Protein AF-A0A7V3ZZK8-F1 (afdb_monomer)

Radius of gyration: 27.31 Å; Cα contacts (8 Å, |Δi|>4): 633; chains: 1; bounding box: 65×57×75 Å

Structure (mmCIF, N/CA/C/O backbone):
data_AF-A0A7V3ZZK8-F1
#
_entry.id   AF-A0A7V3ZZK8-F1
#
loop_
_atom_site.group_PDB
_atom_site.id
_atom_site.type_symbol
_atom_site.label_atom_id
_atom_site.label_alt_id
_atom_site.label_comp_id
_atom_site.label_asym_id
_atom_site.label_entity_id
_atom_site.label_seq_id
_atom_site.pdbx_PDB_ins_code
_atom_site.Cartn_x
_atom_site.Cartn_y
_atom_site.Cartn_z
_atom_site.occupancy
_atom_site.B_iso_or_equiv
_atom_site.auth_seq_id
_atom_site.auth_comp_id
_atom_site.auth_asym_id
_atom_site.auth_atom_id
_atom_site.pdbx_PDB_model_num
ATOM 1 N N . MET A 1 1 ? -9.069 31.932 -31.006 1.00 60.69 1 MET A N 1
ATOM 2 C CA . MET A 1 1 ? -7.814 31.147 -31.021 1.00 60.69 1 MET A CA 1
ATOM 3 C C . MET A 1 1 ? -6.659 32.106 -31.236 1.00 60.69 1 MET A C 1
ATOM 5 O O . MET A 1 1 ? -6.820 32.994 -32.063 1.00 60.69 1 MET A O 1
ATOM 9 N N . PRO A 1 2 ? -5.523 31.930 -30.542 1.00 59.09 2 PRO A N 1
ATOM 10 C CA . PRO A 1 2 ? -4.373 32.828 -30.658 1.00 59.09 2 PRO A CA 1
ATOM 11 C C . PRO A 1 2 ? -3.718 32.836 -32.054 1.00 59.09 2 PRO A C 1
ATOM 13 O O . PRO A 1 2 ? -3.477 31.771 -32.622 1.00 59.09 2 PRO A O 1
ATOM 16 N N . ASP A 1 3 ? -3.320 34.015 -32.547 1.00 59.28 3 ASP A N 1
ATOM 17 C CA . ASP A 1 3 ? -2.686 34.226 -33.871 1.00 59.28 3 ASP A CA 1
ATOM 18 C C . ASP A 1 3 ? -1.314 33.540 -34.050 1.00 59.28 3 ASP A C 1
ATOM 20 O O . ASP A 1 3 ? -0.772 33.460 -35.148 1.00 59.28 3 ASP A O 1
ATOM 24 N N . CYS A 1 4 ? -0.716 33.061 -32.961 1.00 63.19 4 CYS A N 1
ATOM 25 C CA . CYS A 1 4 ? 0.562 32.343 -32.943 1.00 63.19 4 CYS A CA 1
ATOM 26 C C . CYS A 1 4 ? 0.462 30.871 -33.361 1.00 63.19 4 CYS A C 1
ATOM 28 O O . CYS A 1 4 ? 1.493 30.239 -33.585 1.00 63.19 4 CYS A O 1
ATOM 30 N N . LEU A 1 5 ? -0.747 30.311 -33.416 1.00 68.94 5 LEU A N 1
ATOM 31 C CA . LEU A 1 5 ? -0.954 28.908 -33.744 1.00 68.94 5 LEU A CA 1
ATOM 32 C C . LEU A 1 5 ? -0.992 28.738 -35.258 1.00 68.94 5 LEU A C 1
ATOM 34 O O . LEU A 1 5 ? -1.777 29.389 -35.942 1.00 68.94 5 LEU A O 1
ATOM 38 N N . THR A 1 6 ? -0.180 27.819 -35.775 1.00 70.69 6 THR A N 1
ATOM 39 C CA . THR A 1 6 ? -0.251 27.395 -37.178 1.00 70.69 6 THR A CA 1
ATOM 40 C C . THR A 1 6 ? -0.704 25.939 -37.196 1.00 70.69 6 THR A C 1
ATOM 42 O O . THR A 1 6 ? 0.137 25.051 -37.058 1.00 70.69 6 THR A O 1
ATOM 45 N N . PRO A 1 7 ? -2.020 25.664 -37.291 1.00 73.94 7 PRO A N 1
ATOM 46 C CA . PRO A 1 7 ? -2.518 24.300 -37.243 1.00 73.94 7 PRO A CA 1
ATOM 47 C C . PRO A 1 7 ? -1.951 23.501 -38.412 1.00 73.94 7 PRO A C 1
ATOM 49 O O . PRO A 1 7 ? -2.174 23.842 -39.575 1.00 73.94 7 PRO A O 1
ATOM 52 N N . MET A 1 8 ? -1.217 22.435 -38.111 1.00 73.25 8 MET A N 1
ATOM 53 C CA . MET A 1 8 ? -0.728 21.514 -39.130 1.00 73.25 8 MET A CA 1
ATOM 54 C C . MET A 1 8 ? -1.642 20.291 -39.191 1.00 73.25 8 MET A C 1
ATOM 56 O O . MET A 1 8 ? -1.972 19.741 -38.133 1.00 73.25 8 MET A O 1
ATOM 60 N N . PRO A 1 9 ? -2.042 19.832 -40.394 1.00 70.12 9 PRO A N 1
ATOM 61 C CA . PRO A 1 9 ? -2.775 18.584 -40.538 1.00 70.12 9 PRO A CA 1
ATOM 62 C C . PRO A 1 9 ? -2.003 17.460 -39.855 1.00 70.12 9 PRO A C 1
ATOM 64 O O . PRO A 1 9 ? -0.855 17.180 -40.198 1.00 70.12 9 PRO A O 1
ATOM 67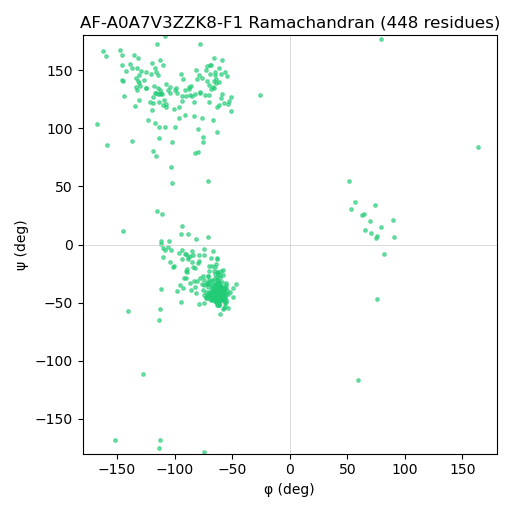 N N . ALA A 1 10 ? -2.637 16.825 -38.878 1.00 63.28 10 ALA A N 1
ATOM 68 C CA . ALA A 1 10 ? -2.044 15.745 -38.116 1.00 63.28 10 ALA A CA 1
ATOM 69 C C . ALA A 1 10 ? -3.021 14.575 -38.039 1.00 63.28 10 ALA A C 1
ATOM 71 O O . ALA A 1 10 ? -4.229 14.700 -38.252 1.00 63.28 10 ALA A O 1
ATOM 72 N N . ARG A 1 11 ? -2.489 13.400 -37.730 1.00 52.53 11 ARG A N 1
ATOM 73 C CA . ARG A 1 11 ? -3.314 12.247 -37.392 1.00 52.53 11 ARG A CA 1
ATOM 74 C C . ARG A 1 11 ? -3.127 11.916 -35.930 1.00 52.53 11 ARG A C 1
ATOM 76 O O . ARG A 1 11 ? -2.004 11.807 -35.447 1.00 52.53 11 ARG A O 1
ATOM 83 N N . PHE A 1 12 ? -4.249 11.753 -35.251 1.00 50.75 12 PHE A N 1
ATOM 84 C CA . PHE A 1 12 ? -4.320 11.260 -33.894 1.00 50.75 12 PHE A CA 1
ATOM 85 C C . PHE A 1 12 ? -4.764 9.792 -33.954 1.00 50.75 12 PHE A C 1
ATOM 87 O O . PHE A 1 12 ? -5.956 9.486 -34.004 1.00 50.75 12 PHE A O 1
ATOM 94 N N . GLY A 1 13 ? -3.789 8.887 -34.088 1.00 52.38 13 GLY A N 1
ATOM 95 C CA . GLY A 1 13 ? -4.045 7.497 -34.477 1.00 52.38 13 GLY A CA 1
ATOM 96 C C . GLY A 1 13 ? -4.736 7.415 -35.841 1.00 52.38 13 GLY A C 1
ATOM 97 O O . GLY A 1 13 ? -4.173 7.847 -36.844 1.00 52.38 13 GLY A O 1
ATOM 98 N N . GLU A 1 14 ? -5.961 6.888 -35.881 1.00 49.25 14 GLU A N 1
ATOM 99 C CA . GLU A 1 14 ? -6.791 6.839 -37.100 1.00 49.25 14 GLU A CA 1
ATOM 100 C C . GLU A 1 14 ? -7.707 8.064 -37.267 1.00 49.25 14 GLU A C 1
ATOM 102 O O . GLU A 1 14 ? -8.334 8.239 -38.314 1.00 49.25 14 GLU A O 1
ATOM 107 N N . VAL A 1 15 ? -7.782 8.936 -36.257 1.00 52.72 15 VAL A N 1
ATOM 108 C CA . VAL A 1 15 ? -8.674 10.099 -36.253 1.00 52.72 15 VAL A CA 1
ATOM 109 C C . VAL A 1 15 ? -7.950 11.311 -36.857 1.00 52.72 15 VAL A C 1
ATOM 111 O O . VAL A 1 15 ? -6.844 11.645 -36.424 1.00 52.72 15 VAL A O 1
ATOM 114 N N . PRO A 1 16 ? -8.533 12.001 -37.853 1.00 60.81 16 PRO A N 1
ATOM 115 C CA . PRO A 1 16 ? -7.965 13.242 -38.366 1.00 60.81 16 PRO A CA 1
ATOM 116 C C . PRO A 1 16 ? -8.030 14.347 -37.302 1.00 60.81 16 PRO A C 1
ATOM 118 O O . PRO A 1 16 ? -9.055 14.534 -36.646 1.00 60.81 16 PRO A O 1
ATOM 121 N N . GLY A 1 17 ? -6.937 15.088 -37.142 1.00 70.38 17 GLY A N 1
ATOM 122 C CA . GLY A 1 17 ? -6.831 16.194 -36.196 1.00 70.38 17 GLY A CA 1
ATOM 123 C C . GLY A 1 17 ? -5.833 17.247 -36.665 1.00 70.38 17 GLY A C 1
ATOM 124 O O . GLY A 1 17 ? -5.375 17.244 -37.808 1.00 70.38 17 GLY A O 1
ATOM 125 N N . GLU A 1 18 ? -5.489 18.159 -35.769 1.00 72.94 18 GLU A N 1
ATOM 126 C CA . GLU A 1 18 ? -4.531 19.225 -36.038 1.00 72.94 18 GLU A CA 1
ATOM 127 C C . GLU A 1 18 ? -3.519 19.326 -34.901 1.00 72.94 18 GLU A C 1
ATOM 129 O O . GLU A 1 18 ? -3.892 19.342 -33.726 1.00 72.94 18 GLU A O 1
ATOM 134 N N . LEU A 1 19 ? -2.239 19.409 -35.249 1.00 72.19 19 LEU A N 1
ATOM 135 C CA . LEU A 1 19 ? -1.177 19.750 -34.311 1.00 72.19 19 LEU A CA 1
ATOM 136 C C . LEU A 1 19 ? -1.123 21.274 -34.191 1.00 72.19 19 LEU A C 1
ATOM 138 O O . LEU A 1 19 ? -0.977 21.967 -35.197 1.00 72.19 19 LEU A O 1
ATOM 142 N N . LEU A 1 20 ? -1.267 21.785 -32.970 1.00 73.50 20 LEU A N 1
ATOM 143 C CA . LEU A 1 20 ? -1.279 23.218 -32.682 1.00 73.50 20 LEU A CA 1
ATOM 144 C C . LEU A 1 20 ? 0.084 23.731 -32.211 1.00 73.50 20 LEU A C 1
ATOM 146 O O . LEU A 1 20 ? 0.478 24.828 -32.593 1.00 73.50 20 LEU A O 1
ATOM 150 N N . LEU A 1 21 ? 0.788 22.955 -31.379 1.00 71.19 21 LEU A N 1
ATOM 151 C CA . LEU A 1 21 ? 2.092 23.310 -30.808 1.00 71.19 21 LEU A CA 1
ATOM 152 C C . LEU A 1 21 ? 2.973 22.062 -30.674 1.00 71.19 21 LEU A C 1
ATOM 154 O O . LEU A 1 21 ? 2.476 21.009 -30.266 1.00 71.19 21 LEU A O 1
ATOM 158 N N . ASP A 1 22 ? 4.268 22.201 -30.965 1.00 67.19 22 ASP A N 1
ATOM 159 C CA . ASP A 1 22 ? 5.297 21.175 -30.754 1.00 67.19 22 ASP A CA 1
ATOM 160 C C . ASP A 1 22 ? 6.536 21.796 -30.094 1.00 67.19 22 ASP A C 1
ATOM 162 O O . ASP A 1 22 ? 7.169 22.697 -30.647 1.00 67.19 22 ASP A O 1
ATOM 166 N N . PHE A 1 23 ? 6.876 21.309 -28.904 1.00 62.06 23 PHE A N 1
ATOM 167 C CA . PHE A 1 23 ? 8.047 21.709 -28.130 1.00 62.06 23 PHE A CA 1
ATOM 168 C C . PHE A 1 23 ? 9.133 20.635 -28.253 1.00 62.06 23 PHE A C 1
ATOM 170 O O . PHE A 1 23 ? 9.442 19.918 -27.302 1.00 62.06 23 PHE A O 1
ATOM 177 N N . GLY A 1 24 ? 9.679 20.483 -29.463 1.00 55.56 24 GLY A N 1
ATOM 178 C CA . GLY A 1 24 ? 10.798 19.571 -29.729 1.00 55.56 24 GLY A CA 1
ATOM 179 C C . GLY A 1 24 ? 10.473 18.089 -29.517 1.00 55.56 24 GLY A C 1
ATOM 180 O O . GLY A 1 24 ? 11.364 17.311 -29.196 1.00 55.56 24 GLY A O 1
ATOM 181 N N . GLY A 1 25 ? 9.206 17.690 -29.654 1.00 51.28 25 GLY A N 1
ATOM 182 C CA . GLY A 1 25 ? 8.736 16.319 -29.452 1.00 51.28 25 GLY A CA 1
ATOM 183 C C . GLY A 1 25 ? 8.487 15.919 -27.996 1.00 51.28 25 GLY A C 1
ATOM 184 O O . GLY A 1 25 ? 7.897 14.864 -27.776 1.00 51.28 25 GLY A O 1
ATOM 185 N N . LEU A 1 26 ? 8.867 16.756 -27.024 1.00 48.53 26 LEU A N 1
ATOM 186 C CA . LEU A 1 26 ? 8.705 16.503 -25.585 1.00 48.53 26 LEU A CA 1
ATOM 187 C C . LEU A 1 26 ? 7.305 16.875 -25.076 1.00 48.53 26 LEU A C 1
ATOM 189 O O . LEU A 1 26 ? 6.778 16.237 -24.169 1.00 48.53 26 LEU A O 1
ATOM 193 N N . PHE A 1 27 ? 6.679 17.882 -25.690 1.00 53.88 27 PHE A N 1
ATOM 194 C CA . PHE A 1 27 ? 5.316 18.308 -25.384 1.00 53.88 27 PHE A CA 1
ATOM 195 C C . PHE A 1 27 ? 4.600 18.754 -26.662 1.00 53.88 27 PHE A C 1
ATOM 197 O O . PHE A 1 27 ? 5.110 19.580 -27.421 1.00 53.88 27 PHE A O 1
ATOM 204 N N . ARG A 1 28 ? 3.411 18.194 -26.915 1.00 66.00 28 ARG A N 1
ATOM 205 C CA . ARG A 1 28 ? 2.592 18.507 -28.094 1.00 66.00 28 ARG A CA 1
ATOM 206 C C . ARG A 1 28 ? 1.147 18.783 -27.710 1.00 66.00 28 ARG A C 1
ATOM 208 O O . ARG A 1 28 ? 0.567 18.085 -26.875 1.00 66.00 28 ARG A O 1
ATOM 215 N N . VAL A 1 29 ? 0.555 19.769 -28.376 1.00 71.00 29 VAL A N 1
ATOM 216 C CA . VAL A 1 29 ? -0.853 20.142 -28.203 1.00 71.00 29 VAL A CA 1
ATOM 217 C C . VAL A 1 29 ? -1.612 19.831 -29.480 1.00 71.00 29 VAL A C 1
ATOM 219 O O . VAL A 1 29 ? -1.277 20.355 -30.542 1.00 71.00 29 VAL A O 1
ATOM 222 N N . TYR A 1 30 ? -2.651 19.006 -29.374 1.00 70.06 30 TYR A N 1
ATOM 223 C CA . TYR A 1 30 ? -3.490 18.612 -30.504 1.00 70.06 30 TYR A CA 1
ATOM 224 C C . TYR A 1 30 ? -4.923 19.109 -30.337 1.00 70.06 30 TYR A C 1
ATOM 226 O O . TYR A 1 30 ? -5.462 19.155 -29.230 1.00 70.06 30 TYR A O 1
ATOM 234 N N . ARG A 1 31 ? -5.569 19.406 -31.463 1.00 73.25 31 ARG A N 1
ATOM 235 C CA . ARG A 1 31 ? -7.006 19.660 -31.564 1.00 73.25 31 ARG A CA 1
ATOM 236 C C . ARG A 1 31 ? -7.666 18.554 -32.367 1.00 73.25 31 ARG A C 1
ATOM 238 O O . ARG A 1 31 ? -7.242 18.260 -33.483 1.00 73.25 31 ARG A O 1
ATOM 245 N N . VAL A 1 32 ? -8.731 17.973 -31.820 1.00 68.62 32 VAL A N 1
ATOM 246 C CA . VAL A 1 32 ? -9.499 16.922 -32.498 1.00 68.62 32 VAL A CA 1
ATOM 247 C C . VAL A 1 32 ? -10.990 17.253 -32.437 1.00 68.62 32 VAL A C 1
ATOM 249 O O . VAL A 1 32 ? -11.551 17.478 -31.364 1.00 68.62 32 VAL A O 1
ATOM 252 N N . GLY A 1 33 ? -11.633 17.304 -33.605 1.00 65.06 33 GLY A N 1
ATOM 253 C CA . GLY A 1 33 ? -13.066 17.580 -33.729 1.00 65.06 33 GLY A CA 1
ATOM 254 C C . GLY A 1 33 ? -13.906 16.308 -33.620 1.00 65.06 33 GLY A C 1
ATOM 255 O O . GLY A 1 33 ? -13.606 15.314 -34.279 1.00 65.06 33 GLY A O 1
ATOM 256 N N . TYR A 1 34 ? -14.984 16.341 -32.830 1.00 62.03 34 TYR A N 1
ATOM 257 C CA . TYR A 1 34 ? -15.909 15.209 -32.673 1.00 62.03 34 TYR A CA 1
ATOM 258 C C . TYR A 1 34 ? -17.374 15.619 -32.873 1.00 62.03 34 TYR A C 1
ATOM 260 O O . TYR A 1 34 ? -17.783 16.725 -32.532 1.00 62.03 34 TYR A O 1
ATOM 268 N N . LYS A 1 35 ? -18.202 14.690 -33.382 1.00 55.78 35 LYS A N 1
ATOM 269 C CA . LYS A 1 35 ? -19.656 14.902 -33.569 1.00 55.78 35 LYS A CA 1
ATOM 270 C C . LYS A 1 35 ? -20.440 14.943 -32.245 1.00 55.78 35 LYS A C 1
ATOM 272 O O . LYS A 1 35 ? -21.494 15.573 -32.171 1.00 55.78 35 LYS A O 1
ATOM 277 N N . ALA A 1 36 ? -19.935 14.283 -31.207 1.00 56.97 36 ALA A N 1
ATOM 278 C CA . ALA A 1 36 ? -20.438 14.303 -29.836 1.00 56.97 36 ALA A CA 1
ATOM 279 C C . ALA A 1 36 ? -19.245 14.197 -28.878 1.00 56.97 36 ALA A C 1
ATOM 281 O O . ALA A 1 36 ? -18.209 13.672 -29.281 1.00 56.97 36 ALA A O 1
ATOM 282 N N . THR A 1 37 ? -19.379 14.692 -27.644 1.00 53.19 37 THR A N 1
ATOM 283 C CA . THR A 1 37 ? -18.329 14.594 -26.620 1.00 53.19 37 THR A CA 1
ATOM 284 C C . THR A 1 37 ? -17.864 13.141 -26.504 1.00 53.19 37 THR A C 1
ATOM 286 O O . THR A 1 37 ? -18.689 12.282 -26.178 1.00 53.19 37 THR A O 1
ATOM 289 N N . PRO A 1 38 ? -16.601 12.831 -26.839 1.00 53.69 38 PRO A N 1
ATOM 290 C CA . PRO A 1 38 ? -16.152 11.453 -26.859 1.00 53.69 38 PRO A CA 1
ATOM 291 C C . PRO A 1 38 ? -16.077 10.904 -25.426 1.00 53.69 38 PRO A C 1
ATOM 293 O O . PRO A 1 38 ? -15.775 11.660 -24.500 1.00 53.69 38 PRO A O 1
ATOM 296 N N . PRO A 1 39 ? -16.345 9.604 -25.213 1.00 54.53 39 PRO A N 1
ATOM 297 C CA . PRO A 1 39 ? -16.164 9.003 -23.902 1.00 54.53 39 PRO A CA 1
ATOM 298 C C . PRO A 1 39 ? -14.676 9.035 -23.522 1.00 54.53 39 PRO A C 1
ATOM 300 O O . PRO A 1 39 ? -13.799 8.847 -24.371 1.00 54.53 39 PRO A O 1
ATOM 303 N N . VAL A 1 40 ? -14.400 9.278 -22.243 1.00 53.19 40 VAL A N 1
ATOM 304 C CA . VAL A 1 40 ? -13.054 9.540 -21.715 1.00 53.19 40 VAL A CA 1
ATOM 305 C C . VAL A 1 40 ? -12.184 8.288 -21.793 1.00 53.19 40 VAL A C 1
ATOM 307 O O . VAL A 1 40 ? -11.035 8.356 -22.223 1.00 53.19 40 VAL A O 1
ATOM 310 N N . GLU A 1 41 ? -12.728 7.127 -21.436 1.00 53.78 41 GLU A N 1
ATOM 311 C CA . GLU A 1 41 ? -11.991 5.867 -21.347 1.00 53.78 41 GLU A CA 1
ATOM 312 C C . GLU A 1 41 ? -11.475 5.366 -22.709 1.00 53.78 41 GLU A C 1
ATOM 314 O O . GLU A 1 41 ? -10.299 5.010 -22.782 1.00 53.78 41 GLU A O 1
ATOM 319 N N . PRO A 1 42 ? -12.256 5.371 -23.809 1.00 58.56 42 PRO A N 1
ATOM 320 C CA . PRO A 1 42 ? -11.761 5.036 -25.145 1.00 58.56 42 PRO A CA 1
ATOM 321 C C . PRO A 1 42 ? -10.669 5.983 -25.640 1.00 58.56 42 PRO A C 1
ATOM 323 O O . PRO A 1 42 ? -9.693 5.534 -26.237 1.00 58.56 42 PRO A O 1
ATOM 326 N N . VAL A 1 43 ? -10.806 7.282 -25.369 1.00 55.66 43 VAL A N 1
ATOM 327 C CA . VAL A 1 43 ? -9.825 8.302 -25.754 1.00 55.66 43 VAL A CA 1
ATOM 328 C C . VAL A 1 43 ? -8.534 8.142 -24.953 1.00 55.66 43 VAL A C 1
ATOM 330 O O . VAL A 1 43 ? -7.453 8.114 -25.535 1.00 55.66 43 VAL A O 1
ATOM 333 N N . ALA A 1 44 ? -8.632 7.964 -23.635 1.00 54.22 44 ALA A N 1
ATOM 334 C CA . ALA A 1 44 ? -7.495 7.724 -22.752 1.00 54.22 44 ALA A CA 1
ATOM 335 C C . ALA A 1 44 ? -6.803 6.386 -23.054 1.00 54.22 44 ALA A C 1
ATOM 337 O O . ALA A 1 44 ? -5.577 6.300 -23.020 1.00 54.22 44 ALA A O 1
ATOM 338 N N . ALA A 1 45 ? -7.567 5.340 -23.387 1.00 55.91 45 ALA A N 1
ATOM 339 C CA . ALA A 1 45 ? -7.031 4.055 -23.825 1.00 55.91 45 ALA A CA 1
ATOM 340 C C . ALA A 1 45 ? -6.334 4.169 -25.186 1.00 55.91 45 ALA A C 1
ATOM 342 O O . ALA A 1 45 ? -5.293 3.550 -25.389 1.00 55.91 45 ALA A O 1
ATOM 343 N N . HIS A 1 46 ? -6.868 4.976 -26.104 1.00 55.22 46 HIS A N 1
ATOM 344 C CA . HIS A 1 46 ? -6.229 5.253 -27.385 1.00 55.22 46 HIS A CA 1
ATOM 345 C C . HIS A 1 46 ? -4.934 6.056 -27.209 1.00 55.22 46 HIS A C 1
ATOM 347 O O . HIS A 1 46 ? -3.914 5.686 -27.778 1.00 55.22 46 HIS A O 1
ATOM 353 N N . LEU A 1 47 ? -4.937 7.081 -26.351 1.00 52.28 47 LEU A N 1
ATOM 354 C CA . LEU A 1 47 ? -3.747 7.846 -25.965 1.00 52.28 47 LEU A CA 1
ATOM 355 C C . LEU A 1 47 ? -2.683 6.959 -25.311 1.00 52.28 47 LEU A C 1
ATOM 357 O O . LEU A 1 47 ? -1.524 6.972 -25.717 1.00 52.28 47 LEU A O 1
ATOM 361 N N . ALA A 1 48 ? -3.102 6.082 -24.393 1.00 51.91 48 ALA A N 1
ATOM 362 C CA . ALA A 1 48 ? -2.237 5.079 -23.779 1.00 51.91 48 ALA A CA 1
ATOM 363 C C . ALA A 1 48 ? -1.652 4.078 -24.784 1.00 51.91 48 ALA A C 1
ATOM 365 O O . ALA A 1 48 ? -0.546 3.608 -24.555 1.00 51.91 48 ALA A O 1
ATOM 366 N N . LYS A 1 49 ? -2.374 3.743 -25.860 1.00 49.19 49 LYS A N 1
ATOM 367 C CA . LYS A 1 49 ? -1.911 2.852 -26.941 1.00 49.19 49 LYS A CA 1
ATOM 368 C C . LYS A 1 49 ? -1.074 3.563 -28.009 1.00 49.19 49 LYS A C 1
ATOM 370 O O . LYS A 1 49 ? -0.412 2.904 -28.812 1.00 49.19 49 LYS A O 1
ATOM 375 N N . ALA A 1 50 ? -1.178 4.886 -28.099 1.00 44.72 50 ALA A N 1
ATOM 376 C CA . ALA A 1 50 ? -0.434 5.702 -29.050 1.00 44.72 50 ALA A CA 1
ATOM 377 C C . ALA A 1 50 ? 0.933 6.141 -28.498 1.00 44.72 50 ALA A C 1
ATOM 379 O O . ALA A 1 50 ? 1.745 6.638 -29.273 1.00 44.72 50 ALA A O 1
ATOM 380 N N . GLY A 1 51 ? 1.178 5.963 -27.194 1.00 43.75 51 GLY A N 1
ATOM 381 C CA . GLY A 1 51 ? 2.441 6.306 -26.538 1.00 43.75 51 GLY A CA 1
ATOM 382 C C . GLY A 1 51 ? 2.692 7.812 -26.407 1.00 43.75 51 GLY A C 1
ATOM 383 O O . GLY A 1 51 ? 3.794 8.212 -26.054 1.00 43.75 51 GLY A O 1
ATOM 384 N N . VAL A 1 52 ? 1.696 8.663 -26.687 1.00 45.91 52 VAL A N 1
ATOM 385 C CA . VAL A 1 52 ? 1.868 10.123 -26.747 1.00 45.91 52 VAL A CA 1
ATOM 386 C C . VAL A 1 52 ? 1.371 10.778 -25.457 1.00 45.91 52 VAL A C 1
ATOM 388 O O . VAL A 1 52 ? 0.173 10.766 -25.180 1.00 45.91 52 VAL A O 1
ATOM 391 N N . ALA A 1 53 ? 2.268 11.426 -24.708 1.00 49.44 53 ALA A N 1
ATOM 392 C CA . ALA A 1 53 ? 1.891 12.385 -23.669 1.00 49.44 53 ALA A CA 1
ATOM 393 C C . ALA A 1 53 ? 1.436 13.695 -24.341 1.00 49.44 53 ALA A C 1
ATOM 395 O O . ALA A 1 53 ? 2.239 14.575 -24.644 1.00 49.44 53 ALA A O 1
ATOM 396 N N . ALA A 1 54 ? 0.146 13.790 -24.664 1.00 51.16 54 ALA A N 1
ATOM 397 C CA . ALA A 1 54 ? -0.437 14.933 -25.363 1.00 51.16 54 ALA A CA 1
ATOM 398 C C . ALA A 1 54 ? -1.429 15.696 -24.483 1.00 51.16 54 ALA A C 1
ATOM 400 O O . ALA A 1 54 ? -2.189 15.097 -23.724 1.00 51.16 54 ALA A O 1
ATOM 401 N N . LEU A 1 55 ? -1.478 17.016 -24.674 1.00 54.66 55 LEU A N 1
ATOM 402 C CA . LEU A 1 55 ? -2.654 17.812 -24.349 1.00 54.66 55 LEU A CA 1
ATOM 403 C C . LEU A 1 55 ? -3.619 17.700 -25.531 1.00 54.66 55 LEU A C 1
ATOM 405 O O . LEU A 1 55 ? -3.317 18.210 -26.615 1.00 54.66 55 LEU A O 1
ATOM 409 N N . VAL A 1 56 ? -4.752 17.020 -25.362 1.00 56.81 56 VAL A N 1
ATOM 410 C CA . VAL A 1 56 ? -5.750 16.915 -26.438 1.00 56.81 56 VAL A CA 1
ATOM 411 C C . VAL A 1 56 ? -6.961 17.765 -26.103 1.00 56.81 56 VAL A C 1
ATOM 413 O O . VAL A 1 56 ? -7.636 17.525 -25.103 1.00 56.81 56 VAL A O 1
ATOM 416 N N . LEU A 1 57 ? -7.223 18.749 -26.963 1.00 59.81 57 LEU A N 1
ATOM 417 C CA . LEU A 1 57 ? -8.391 19.616 -26.907 1.00 59.81 57 LEU A CA 1
ATOM 418 C C . LEU A 1 57 ? -9.513 19.009 -27.752 1.00 59.81 57 LEU A C 1
ATOM 420 O O . LEU A 1 57 ? -9.430 18.967 -28.985 1.00 59.81 57 LEU A O 1
ATOM 424 N N . PHE A 1 58 ? -10.573 18.558 -27.087 1.00 59.62 58 PHE A N 1
ATOM 425 C CA . PHE A 1 58 ? -11.788 18.070 -27.740 1.00 59.62 58 PHE A CA 1
ATOM 426 C C . PHE A 1 58 ? -12.772 19.207 -27.919 1.00 59.62 58 PHE A C 1
ATOM 428 O O . PHE A 1 58 ? -13.043 19.920 -26.959 1.00 59.62 58 PHE A O 1
ATOM 435 N N . THR A 1 59 ? -13.358 19.349 -29.107 1.00 56.44 59 THR A N 1
ATOM 436 C CA . THR A 1 59 ? -14.442 20.315 -29.298 1.00 56.44 59 THR A CA 1
ATOM 437 C C . THR A 1 59 ? -15.496 19.837 -30.295 1.00 56.44 59 THR A C 1
ATOM 439 O O . THR A 1 59 ? -15.178 19.193 -31.299 1.00 56.44 59 THR A O 1
ATOM 442 N N . LYS A 1 60 ? -16.765 20.138 -29.990 1.00 54.38 60 LYS A N 1
ATOM 443 C CA . LYS A 1 60 ? -17.929 19.866 -30.849 1.00 54.38 60 LYS A CA 1
ATOM 444 C C . LYS A 1 60 ? -18.308 21.085 -31.698 1.00 54.38 60 LYS A C 1
ATOM 446 O O . LYS A 1 60 ? -18.744 20.926 -32.833 1.00 54.38 60 LYS A O 1
ATOM 451 N N . ASP A 1 61 ? -18.145 22.287 -31.147 1.00 57.84 61 ASP A N 1
ATOM 452 C CA . ASP A 1 61 ? -18.647 23.556 -31.694 1.00 57.84 61 ASP A CA 1
ATOM 453 C C . ASP A 1 61 ? -17.711 24.758 -31.445 1.00 57.84 61 ASP A C 1
ATOM 455 O O . ASP A 1 61 ? -18.104 25.901 -31.665 1.00 57.84 61 ASP A O 1
ATOM 459 N N . GLN A 1 62 ? -16.475 24.503 -31.000 1.00 57.75 62 GLN A N 1
ATOM 460 C CA . GLN A 1 62 ? -15.477 25.498 -30.580 1.00 57.75 62 GLN A CA 1
ATOM 461 C C . GLN A 1 62 ? -15.842 26.305 -29.318 1.00 57.75 62 GLN A C 1
ATOM 463 O O . GLN A 1 62 ? -15.161 27.288 -29.031 1.00 57.75 62 GLN A O 1
ATOM 468 N N . LYS A 1 63 ? -16.875 25.911 -28.552 1.00 52.53 63 LYS A N 1
ATOM 469 C CA . LYS A 1 63 ? -17.321 26.624 -27.336 1.00 52.53 63 LYS A CA 1
ATOM 470 C C . LYS A 1 63 ? -17.076 25.848 -26.041 1.00 52.53 63 LYS A C 1
ATOM 472 O O . LYS A 1 63 ? -16.683 26.445 -25.043 1.00 52.53 63 LYS A O 1
ATOM 477 N N . ASP A 1 64 ? -17.265 24.532 -26.071 1.00 53.12 64 ASP A N 1
ATOM 478 C CA . ASP A 1 64 ? -16.938 23.613 -24.974 1.00 53.12 64 ASP A CA 1
ATOM 479 C C . ASP A 1 64 ? -15.652 22.840 -25.293 1.00 53.12 64 ASP A C 1
ATOM 481 O O . ASP A 1 64 ? -15.542 22.242 -26.374 1.00 53.12 64 ASP A O 1
ATOM 485 N N . PHE A 1 65 ? -14.706 22.810 -24.345 1.00 58.25 65 PHE A N 1
ATOM 486 C CA . PHE A 1 65 ? -13.454 22.075 -24.494 1.00 58.25 65 PHE A CA 1
ATOM 487 C C . PHE A 1 65 ? -13.220 21.078 -23.356 1.00 58.25 65 PHE A C 1
ATOM 489 O O . PHE A 1 65 ? -13.372 21.370 -22.171 1.00 58.25 65 PHE A O 1
ATOM 496 N N . GLN A 1 66 ? -12.810 19.865 -23.717 1.00 55.84 66 GLN A N 1
ATOM 497 C CA . GLN A 1 66 ? -12.254 18.914 -22.755 1.00 55.84 66 GLN A CA 1
ATOM 498 C C . GLN A 1 66 ? -10.759 18.791 -22.989 1.00 55.84 66 GLN A C 1
ATOM 500 O O . GLN A 1 66 ? -10.312 18.746 -24.135 1.00 55.84 66 GLN A O 1
ATOM 505 N N . LEU A 1 67 ? -10.012 18.756 -21.893 1.00 60.09 67 LEU A N 1
ATOM 506 C CA . LEU A 1 67 ? -8.566 18.683 -21.859 1.00 60.09 67 LEU A CA 1
ATOM 507 C C . LEU A 1 67 ? -8.196 17.368 -21.189 1.00 60.09 67 LEU A C 1
ATOM 509 O O . LEU A 1 67 ? -8.320 17.206 -19.978 1.00 60.09 67 LEU A O 1
ATOM 513 N N . LEU A 1 68 ? -7.769 16.397 -21.987 1.00 56.16 68 LEU A N 1
ATOM 514 C CA . LEU A 1 68 ? -7.219 15.175 -21.421 1.00 56.16 68 LEU A CA 1
ATOM 515 C C . LEU A 1 68 ? -5.704 15.317 -21.322 1.00 56.16 68 LEU A C 1
ATOM 517 O O . LEU A 1 68 ? -5.047 15.650 -22.310 1.00 56.16 68 LEU A O 1
ATOM 521 N N . TYR A 1 69 ? -5.178 15.055 -20.129 1.00 54.69 69 TYR A N 1
ATOM 522 C CA . TYR A 1 69 ? -3.755 15.010 -19.850 1.00 54.69 69 TYR A CA 1
ATOM 523 C C . TYR A 1 69 ? -3.378 13.601 -19.396 1.00 54.69 69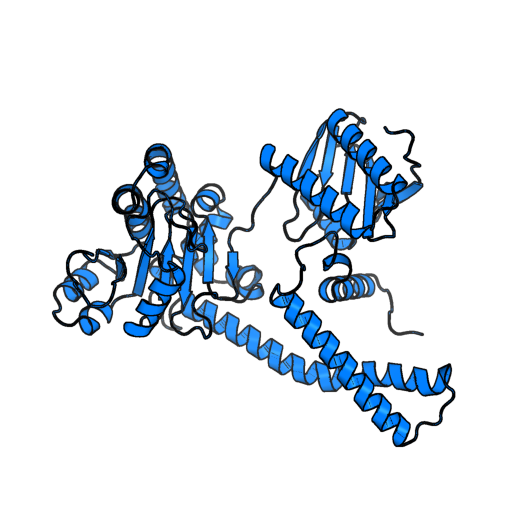 TYR A C 1
ATOM 525 O O . TYR A 1 69 ? -4.080 12.958 -18.617 1.00 54.69 69 TYR A O 1
ATOM 533 N N . GLN A 1 70 ? -2.268 13.085 -19.904 1.00 51.88 70 GLN A N 1
ATOM 534 C CA . GLN A 1 70 ? -1.875 11.715 -19.621 1.00 51.88 70 GLN A CA 1
ATOM 535 C C . GLN A 1 70 ? -0.601 11.659 -18.787 1.00 51.88 70 GLN A C 1
ATOM 537 O O . GLN A 1 70 ? 0.493 11.734 -19.331 1.00 51.88 70 GLN A O 1
ATOM 542 N N . ASP A 1 71 ? -0.759 11.428 -17.483 1.00 49.28 71 ASP A N 1
ATOM 543 C CA . ASP A 1 71 ? 0.286 10.964 -16.568 1.00 49.28 71 ASP A CA 1
ATOM 544 C C . ASP A 1 71 ? 0.023 9.538 -16.046 1.00 49.28 71 ASP A C 1
ATOM 546 O O . ASP A 1 71 ? -0.817 8.812 -16.585 1.00 49.28 71 ASP A O 1
ATOM 550 N N . GLN A 1 72 ? 0.765 9.096 -15.019 1.00 39.75 72 GLN A N 1
ATOM 551 C CA . GLN A 1 72 ? 0.559 7.782 -14.390 1.00 39.75 72 GLN A CA 1
ATOM 552 C C . GLN A 1 72 ? -0.827 7.638 -13.719 1.00 39.75 72 GLN A C 1
ATOM 554 O O . GLN A 1 72 ? -1.216 6.518 -13.384 1.00 39.75 72 GLN A O 1
ATOM 559 N N . GLU A 1 73 ? -1.574 8.736 -13.556 1.00 44.72 73 GLU A N 1
ATOM 560 C CA . GLU A 1 73 ? -2.888 8.804 -12.908 1.00 44.72 73 GLU A CA 1
ATOM 561 C C . GLU A 1 73 ? -4.042 9.133 -13.879 1.00 44.72 73 GLU A C 1
ATOM 563 O O . GLU A 1 73 ? -5.194 9.161 -13.456 1.00 44.72 73 GLU A O 1
ATOM 568 N N . ARG A 1 74 ? -3.776 9.314 -15.185 1.00 50.38 74 ARG A N 1
ATOM 569 C CA . ARG A 1 74 ? -4.791 9.533 -16.248 1.00 50.38 74 ARG A CA 1
ATOM 570 C C . ARG A 1 74 ? -5.789 10.664 -15.930 1.00 50.38 74 ARG A C 1
ATOM 572 O O . ARG A 1 74 ? -7.004 10.467 -15.958 1.00 50.38 74 ARG A O 1
ATOM 579 N N . ARG A 1 75 ? -5.275 11.854 -15.629 1.00 49.62 75 ARG A N 1
ATOM 580 C CA . ARG A 1 75 ? -6.062 13.000 -15.148 1.00 49.62 75 ARG A CA 1
ATOM 581 C C . ARG A 1 75 ? -6.825 13.736 -16.279 1.00 49.62 75 ARG A C 1
ATOM 583 O O . ARG A 1 75 ? -6.250 14.101 -17.301 1.00 49.62 75 ARG A O 1
ATOM 590 N N . LEU A 1 76 ? -8.126 13.987 -16.097 1.00 50.25 76 LEU A N 1
ATOM 591 C CA . LEU A 1 76 ? -9.004 14.680 -17.061 1.00 50.25 76 LEU A CA 1
ATOM 592 C C . LEU A 1 76 ? -9.403 16.055 -16.515 1.00 50.25 76 LEU A C 1
ATOM 594 O O . LEU A 1 76 ? -9.948 16.123 -15.423 1.00 50.25 76 LEU A O 1
ATOM 598 N N . ALA A 1 77 ? -9.237 17.118 -17.303 1.00 52.22 77 ALA A N 1
ATOM 599 C CA . ALA A 1 77 ? -9.728 18.459 -16.989 1.00 52.22 77 ALA A CA 1
ATOM 600 C C . ALA A 1 77 ? -10.770 18.944 -18.018 1.00 52.22 77 ALA A C 1
ATOM 602 O O . ALA A 1 77 ? -10.749 18.549 -19.186 1.00 52.22 77 ALA A O 1
ATOM 603 N N . ARG A 1 78 ? -11.704 19.812 -17.613 1.00 53.41 78 ARG A N 1
ATOM 604 C CA . ARG A 1 78 ? -12.691 20.433 -18.517 1.00 53.41 78 ARG A CA 1
ATOM 605 C C . ARG A 1 78 ? -12.603 21.948 -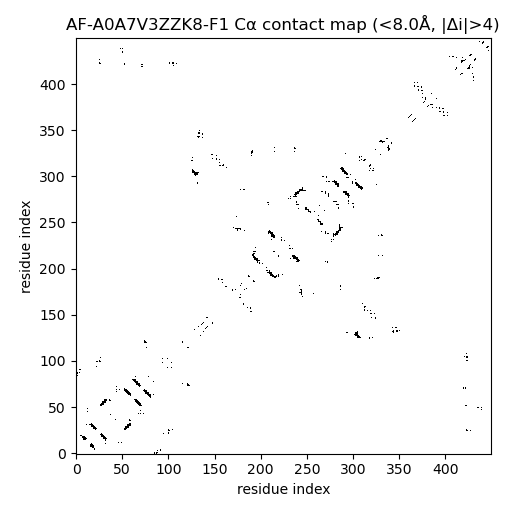18.390 1.00 53.41 78 ARG A C 1
ATOM 607 O O . ARG A 1 78 ? -12.573 22.446 -17.279 1.00 53.41 78 ARG A O 1
ATOM 614 N N . ALA A 1 79 ? -12.595 22.656 -19.515 1.00 55.53 79 ALA A N 1
ATOM 615 C CA . ALA A 1 79 ? -12.504 24.112 -19.542 1.00 55.53 79 ALA A CA 1
ATOM 616 C C . ALA A 1 79 ? -13.481 24.704 -20.568 1.00 55.53 79 ALA A C 1
ATOM 618 O O . ALA A 1 79 ? -13.830 24.068 -21.566 1.00 55.53 79 ALA A O 1
ATOM 619 N N . ASP A 1 80 ? -13.927 25.934 -20.332 1.00 56.69 80 ASP A N 1
ATOM 620 C CA . ASP A 1 80 ? -14.671 26.697 -21.332 1.00 56.69 80 ASP A CA 1
ATOM 621 C C . ASP A 1 80 ? -13.730 27.285 -22.406 1.00 56.69 80 ASP A C 1
ATOM 623 O O . ASP A 1 80 ? -12.499 27.202 -22.317 1.00 56.69 80 ASP A O 1
ATOM 627 N N . ALA A 1 81 ? -14.305 27.866 -23.463 1.00 60.88 81 ALA A N 1
ATOM 628 C CA . ALA A 1 81 ? -13.534 28.462 -24.555 1.00 60.88 81 ALA A CA 1
ATOM 629 C C . ALA A 1 81 ? -12.534 29.531 -24.091 1.00 60.88 81 ALA A C 1
ATOM 631 O O . ALA A 1 81 ? -11.419 29.591 -24.614 1.00 60.88 81 ALA A O 1
ATOM 632 N N . GLN A 1 82 ? -12.907 30.343 -23.098 1.00 61.34 82 GLN A N 1
ATOM 633 C CA . GLN A 1 82 ? -12.063 31.424 -22.600 1.00 61.34 82 GLN A CA 1
ATOM 634 C C . GLN A 1 82 ? -10.848 30.879 -21.836 1.00 61.34 82 GLN A C 1
ATOM 636 O O . GLN A 1 82 ? -9.731 31.367 -22.020 1.00 61.34 82 GLN A O 1
ATOM 641 N N . GLY A 1 83 ? -11.042 29.845 -21.013 1.00 62.31 83 GLY A N 1
ATOM 642 C CA . GLY A 1 83 ? -9.968 29.163 -20.294 1.00 62.31 83 GLY A CA 1
ATOM 643 C C . GLY A 1 83 ? -8.954 28.514 -21.237 1.00 62.31 83 GLY A C 1
ATOM 644 O O . GLY A 1 83 ? -7.746 28.671 -21.051 1.00 62.31 83 GLY A O 1
ATOM 645 N N . VAL A 1 84 ? -9.428 27.856 -22.299 1.00 66.88 84 VAL A N 1
ATOM 646 C CA . VAL A 1 84 ? -8.551 27.250 -23.315 1.00 66.88 84 VAL A CA 1
ATOM 647 C C . VAL A 1 84 ? -7.792 28.297 -24.123 1.00 66.88 84 VAL A C 1
ATOM 649 O O . VAL A 1 84 ? -6.604 28.122 -24.389 1.00 66.88 84 VAL A O 1
ATOM 652 N N . GLU A 1 85 ? -8.437 29.399 -24.500 1.00 68.44 85 GLU A N 1
ATOM 653 C CA . GLU A 1 85 ? -7.779 30.476 -25.238 1.00 68.44 85 GLU A CA 1
ATOM 654 C C . GLU A 1 85 ? -6.669 31.144 -24.417 1.00 68.44 85 GLU A C 1
ATOM 656 O O . GLU A 1 85 ? -5.567 31.354 -24.929 1.00 68.44 85 GLU A O 1
ATOM 661 N N . ASN A 1 86 ? -6.915 31.377 -23.125 1.00 64.81 86 ASN A N 1
ATOM 662 C CA . ASN A 1 86 ? -5.910 31.893 -22.198 1.00 64.81 86 ASN A CA 1
ATOM 663 C C . ASN A 1 86 ? -4.719 30.929 -22.045 1.00 64.81 86 ASN A C 1
ATOM 665 O O . ASN A 1 86 ? -3.568 31.371 -22.057 1.00 64.81 86 ASN A O 1
ATOM 669 N N . LEU A 1 87 ? -4.976 29.620 -21.929 1.00 70.06 87 LEU A N 1
ATOM 670 C CA . LEU A 1 87 ? -3.932 28.593 -21.849 1.00 70.06 87 LEU A CA 1
ATOM 671 C C . LEU A 1 87 ? -3.068 28.570 -23.119 1.00 70.06 87 LEU A C 1
ATOM 673 O O . LEU A 1 87 ? -1.842 28.643 -23.035 1.00 70.06 87 LEU A O 1
ATOM 677 N N . LEU A 1 88 ? -3.700 28.517 -24.295 1.00 71.62 88 LEU A N 1
ATOM 678 C CA . LEU A 1 88 ? -3.005 28.502 -25.585 1.00 71.62 88 LEU A CA 1
ATOM 679 C C . LEU A 1 88 ? -2.198 29.786 -25.823 1.00 71.62 88 LEU A C 1
ATOM 681 O O . LEU A 1 88 ? -1.076 29.715 -26.324 1.00 71.62 88 LEU A O 1
ATOM 685 N N . GLY A 1 89 ? -2.732 30.948 -25.435 1.00 69.75 89 GLY A N 1
ATOM 686 C CA . GLY A 1 89 ? -2.033 32.228 -25.551 1.00 69.75 89 GLY A CA 1
ATOM 687 C C . GLY A 1 89 ? -0.722 32.243 -24.763 1.00 69.75 89 GLY A C 1
ATOM 688 O O . GLY A 1 89 ? 0.320 32.615 -25.301 1.00 69.75 89 GLY A O 1
ATOM 689 N N . ARG A 1 90 ? -0.742 31.744 -23.523 1.00 67.25 90 ARG A N 1
ATOM 690 C CA . ARG A 1 90 ? 0.469 31.664 -22.693 1.00 67.25 90 ARG A CA 1
ATOM 691 C C . ARG A 1 90 ? 1.464 30.611 -23.181 1.00 67.25 90 ARG A C 1
ATOM 693 O O . ARG A 1 90 ? 2.669 30.843 -23.138 1.00 67.25 90 ARG A O 1
ATOM 700 N N . LEU A 1 91 ? 0.984 29.472 -23.682 1.00 69.56 91 LEU A N 1
ATOM 701 C CA . LEU A 1 91 ? 1.848 28.457 -24.296 1.00 69.56 91 LEU A CA 1
ATOM 702 C C . LEU A 1 91 ? 2.628 29.023 -25.491 1.00 69.56 91 LEU A C 1
ATOM 704 O O . LEU A 1 91 ? 3.821 28.760 -25.638 1.00 69.56 91 LEU A O 1
ATOM 708 N N . CYS A 1 92 ? 1.988 29.857 -26.309 1.00 71.69 92 CYS A N 1
ATOM 709 C CA . CYS A 1 92 ? 2.671 30.557 -27.391 1.00 71.69 92 CYS A CA 1
ATOM 710 C C . CYS A 1 92 ? 3.725 31.559 -26.910 1.00 71.69 92 CYS A C 1
ATOM 712 O O . CYS A 1 92 ? 4.768 31.706 -27.550 1.00 71.69 92 CYS A O 1
ATOM 714 N N . GLU A 1 93 ? 3.470 32.276 -25.813 1.00 70.94 93 GLU A N 1
ATOM 715 C CA . GLU A 1 93 ? 4.466 33.174 -25.218 1.00 70.94 93 GLU A CA 1
ATOM 716 C C . GLU A 1 93 ? 5.709 32.399 -24.774 1.00 70.94 93 GLU A C 1
ATOM 718 O O . GLU A 1 93 ? 6.826 32.822 -25.067 1.00 70.94 93 GLU A O 1
ATOM 723 N N . LEU A 1 94 ? 5.525 31.230 -24.155 1.00 66.94 94 LEU A N 1
ATOM 724 C CA . LEU A 1 94 ? 6.630 30.358 -23.755 1.00 66.94 94 LEU A CA 1
ATOM 725 C C . LEU A 1 94 ? 7.438 29.843 -24.945 1.00 66.94 94 LEU A C 1
ATOM 727 O O . LEU A 1 94 ? 8.667 29.875 -24.902 1.00 66.94 94 LEU A O 1
ATOM 731 N N . GLN A 1 95 ? 6.768 29.418 -26.020 1.00 67.81 95 GLN A N 1
ATOM 732 C CA . GLN A 1 95 ? 7.457 28.965 -27.227 1.00 67.81 95 GLN A CA 1
ATOM 733 C C . GLN A 1 95 ? 8.289 30.094 -27.857 1.00 67.81 95 GLN A C 1
ATOM 735 O O . GLN A 1 95 ? 9.426 29.869 -28.267 1.00 67.81 95 GLN A O 1
ATOM 740 N N . ARG A 1 96 ? 7.764 31.328 -27.886 1.00 72.06 96 ARG A N 1
ATOM 741 C CA . ARG A 1 96 ? 8.497 32.505 -28.390 1.00 72.06 96 ARG A CA 1
ATOM 742 C C . ARG A 1 96 ? 9.687 32.899 -27.518 1.00 72.06 96 ARG A C 1
ATOM 744 O O . ARG A 1 96 ? 10.656 33.438 -28.040 1.00 72.06 96 ARG A O 1
ATOM 751 N N . GLN A 1 97 ? 9.615 32.651 -26.213 1.00 71.69 97 GLN A N 1
ATOM 752 C CA . GLN A 1 97 ? 10.706 32.934 -25.277 1.00 71.69 97 GLN A CA 1
ATOM 753 C C . GLN A 1 97 ? 11.869 31.936 -25.387 1.00 71.69 97 GLN A C 1
ATOM 755 O O . GLN A 1 97 ? 12.907 32.170 -24.775 1.00 71.69 97 GLN A O 1
ATOM 760 N N . GLY A 1 98 ? 11.720 30.845 -26.153 1.00 60.38 98 GLY A N 1
ATOM 761 C CA . GLY A 1 98 ? 12.787 29.863 -26.366 1.00 60.38 98 GLY A CA 1
ATOM 762 C C . GLY A 1 98 ? 13.236 29.156 -25.085 1.00 60.38 98 GLY A C 1
ATOM 763 O O . GLY A 1 98 ? 14.385 28.730 -25.003 1.00 60.38 98 GLY A O 1
ATOM 764 N N . LYS A 1 99 ? 12.358 29.076 -24.075 1.00 58.91 99 LYS A N 1
ATOM 765 C CA . LYS A 1 99 ? 12.649 28.377 -22.820 1.00 58.91 99 LYS A CA 1
ATOM 766 C C . LYS A 1 99 ? 12.913 26.895 -23.069 1.00 58.91 99 LYS A C 1
ATOM 768 O O . LYS A 1 99 ? 12.374 26.319 -24.016 1.00 58.91 99 LYS A O 1
ATOM 773 N N . ASP A 1 100 ? 13.715 26.299 -22.189 1.00 60.75 100 ASP A N 1
ATOM 774 C CA . ASP A 1 100 ? 13.963 24.858 -22.176 1.00 60.75 100 ASP A CA 1
ATOM 775 C C . ASP A 1 100 ? 12.612 24.112 -22.185 1.00 60.75 100 ASP A C 1
ATOM 777 O O . ASP A 1 100 ? 11.745 24.421 -21.357 1.00 60.75 100 ASP A O 1
ATOM 781 N N . PRO A 1 101 ? 12.389 23.164 -23.115 1.00 54.22 101 PRO A N 1
ATOM 782 C CA . PRO A 1 101 ? 11.191 22.334 -23.137 1.00 54.22 101 PRO A CA 1
ATOM 783 C C . PRO A 1 101 ? 10.820 21.739 -21.774 1.00 54.22 101 PRO A C 1
ATOM 785 O O . PRO A 1 101 ? 9.633 21.654 -21.468 1.00 54.22 101 PRO A O 1
ATOM 788 N N . LEU A 1 102 ? 11.805 21.400 -20.932 1.00 51.19 102 LEU A N 1
ATOM 789 C CA . LEU A 1 102 ? 11.576 20.899 -19.574 1.00 51.19 102 LEU A CA 1
ATOM 790 C C . LEU A 1 102 ? 10.948 21.961 -18.652 1.00 51.19 102 LEU A C 1
ATOM 792 O O . LEU A 1 102 ? 9.984 21.679 -17.943 1.00 51.19 102 LEU A O 1
ATOM 796 N N . GLU A 1 103 ? 11.450 23.197 -18.692 1.00 56.84 103 GLU A N 1
ATOM 797 C CA . GLU A 1 103 ? 10.900 24.317 -17.916 1.00 56.84 103 GLU A CA 1
ATOM 798 C C . GLU A 1 103 ? 9.494 24.696 -18.388 1.00 56.84 103 GLU A C 1
ATOM 800 O O . GLU A 1 103 ? 8.611 24.974 -17.572 1.00 56.84 103 GLU A O 1
ATOM 805 N N . ALA A 1 104 ? 9.266 24.693 -19.704 1.00 57.12 104 ALA A N 1
ATOM 806 C CA . ALA A 1 104 ? 7.951 24.957 -20.277 1.00 57.12 104 ALA A CA 1
ATOM 807 C C . ALA A 1 104 ? 6.937 23.891 -19.840 1.00 57.12 104 ALA A C 1
ATOM 809 O O . ALA A 1 104 ? 5.815 24.219 -19.455 1.00 57.12 104 ALA A O 1
ATOM 810 N N . ALA A 1 105 ? 7.337 22.622 -19.849 1.00 53.94 105 ALA A N 1
ATOM 811 C CA . ALA A 1 105 ? 6.456 21.520 -19.522 1.00 53.94 105 ALA A CA 1
ATOM 812 C C . ALA A 1 105 ? 6.190 21.424 -18.000 1.00 53.94 105 ALA A C 1
ATOM 814 O O . ALA A 1 105 ? 5.038 21.265 -17.595 1.00 53.94 105 ALA A O 1
ATOM 815 N N . GLN A 1 106 ? 7.190 21.667 -17.144 1.00 54.72 106 GLN A N 1
ATOM 816 C CA . GLN A 1 106 ? 6.992 21.800 -15.693 1.00 54.72 106 GLN A CA 1
ATOM 817 C C . GLN A 1 106 ? 6.033 22.953 -15.349 1.00 54.72 106 GLN A C 1
ATOM 819 O O . GLN A 1 106 ? 5.115 22.780 -14.553 1.00 54.72 106 GLN A O 1
ATOM 824 N N . TRP A 1 107 ? 6.159 24.104 -16.011 1.00 61.12 107 TRP A N 1
ATOM 825 C CA . TRP A 1 107 ? 5.257 25.237 -15.791 1.00 61.12 107 TRP A CA 1
ATOM 826 C C . TRP A 1 107 ? 3.807 24.942 -16.214 1.00 61.12 107 TRP A C 1
ATOM 828 O O . TRP A 1 107 ? 2.858 25.324 -15.527 1.00 61.12 107 TRP A O 1
ATOM 838 N N . VAL A 1 108 ? 3.613 24.223 -17.327 1.00 59.03 108 VAL A N 1
ATOM 839 C CA . VAL A 1 108 ? 2.282 23.762 -17.763 1.00 59.03 108 VAL A CA 1
ATOM 840 C C . VAL A 1 108 ? 1.691 22.783 -16.755 1.00 59.03 108 VAL A C 1
ATOM 842 O O . VAL A 1 108 ? 0.507 22.886 -16.434 1.00 59.03 108 VAL A O 1
ATOM 845 N N . LYS A 1 109 ? 2.510 21.871 -16.217 1.00 54.09 109 LYS A N 1
ATOM 846 C CA . LYS A 1 109 ? 2.118 20.956 -15.140 1.00 54.09 109 LYS A CA 1
ATOM 847 C C . LYS A 1 109 ? 1.622 21.717 -13.918 1.00 54.09 109 LYS A C 1
ATOM 849 O O . LYS A 1 109 ? 0.546 21.404 -13.424 1.00 54.09 109 LYS A O 1
ATOM 854 N N . ASP A 1 110 ? 2.370 22.726 -13.480 1.00 56.25 110 ASP A N 1
ATOM 855 C CA . ASP A 1 110 ? 2.060 23.509 -12.283 1.00 56.25 110 ASP A CA 1
ATOM 856 C C . ASP A 1 110 ? 0.747 24.291 -12.444 1.00 56.25 110 ASP A C 1
ATOM 858 O O . ASP A 1 110 ? -0.048 24.370 -11.510 1.00 56.25 110 ASP A O 1
ATOM 862 N N . ILE A 1 111 ? 0.462 24.811 -13.643 1.00 58.62 111 ILE A N 1
ATOM 863 C CA . ILE A 1 111 ? -0.807 25.494 -13.942 1.00 58.62 111 ILE A CA 1
ATOM 864 C C . ILE A 1 111 ? -1.975 24.520 -14.023 1.00 58.62 111 ILE A C 1
ATOM 866 O O . ILE A 1 111 ? -3.024 24.783 -13.435 1.00 58.62 111 ILE A O 1
ATOM 870 N N . LEU A 1 112 ? -1.806 23.398 -14.725 1.00 51.25 112 LEU A N 1
ATOM 871 C CA . LEU A 1 112 ? -2.841 22.369 -14.807 1.00 51.25 112 LEU A CA 1
ATOM 872 C C . LEU A 1 112 ? -3.129 21.776 -13.425 1.00 51.25 112 LEU A C 1
ATOM 874 O O . LEU A 1 112 ? -4.283 21.503 -13.113 1.00 51.25 112 LEU A O 1
ATOM 878 N N . GLN A 1 113 ? -2.108 21.628 -12.581 1.00 50.44 113 GLN A N 1
ATOM 879 C CA . GLN A 1 113 ? -2.243 21.183 -11.201 1.00 50.44 113 GLN A CA 1
ATOM 880 C C . GLN A 1 113 ? -2.958 22.229 -10.338 1.00 50.44 113 GLN A C 1
ATOM 882 O O . GLN A 1 113 ? -3.926 21.884 -9.666 1.00 50.44 113 GLN A O 1
ATOM 887 N N . ALA A 1 114 ? -2.563 23.503 -10.414 1.00 51.19 114 ALA A N 1
ATOM 888 C CA . ALA A 1 114 ? -3.201 24.583 -9.663 1.00 51.19 114 ALA A CA 1
ATOM 889 C C . ALA A 1 114 ? -4.677 24.794 -10.054 1.00 51.19 114 ALA A C 1
ATOM 891 O O . ALA A 1 114 ? -5.511 25.029 -9.182 1.00 51.19 114 ALA A O 1
ATOM 892 N N . GLN A 1 115 ? -5.026 24.673 -11.341 1.00 49.88 115 GLN A N 1
ATOM 893 C CA . GLN A 1 115 ? -6.422 24.731 -11.797 1.00 49.88 115 GLN A CA 1
ATOM 894 C C . GLN A 1 115 ? -7.212 23.475 -11.404 1.00 49.88 115 GLN A C 1
ATOM 896 O O . GLN A 1 115 ? -8.330 23.579 -10.908 1.00 49.88 115 GLN A O 1
ATOM 901 N N . ALA A 1 116 ? -6.635 22.281 -11.556 1.00 45.25 116 ALA A N 1
ATOM 902 C CA . ALA A 1 116 ? -7.319 21.031 -11.229 1.00 45.25 116 ALA A CA 1
ATOM 903 C C . ALA A 1 116 ? -7.521 20.806 -9.719 1.00 45.25 116 ALA A C 1
ATOM 905 O O . ALA A 1 116 ? -8.486 20.147 -9.332 1.00 45.25 116 ALA A O 1
ATOM 906 N N . GLU A 1 117 ? -6.659 21.367 -8.865 1.00 44.62 117 GLU A N 1
ATOM 907 C CA . GLU A 1 117 ? -6.845 21.407 -7.407 1.00 44.62 117 GLU A CA 1
ATOM 908 C C . GLU A 1 117 ? -7.975 22.365 -6.994 1.00 44.62 117 GLU A C 1
ATOM 910 O O . GLU A 1 117 ? -8.706 22.069 -6.050 1.00 44.62 117 GLU A O 1
ATOM 915 N N . GLN A 1 118 ? -8.172 23.470 -7.723 1.00 41.91 118 GLN A N 1
ATOM 916 C CA . GLN A 1 118 ? -9.290 24.395 -7.498 1.00 41.91 118 GLN A CA 1
ATOM 917 C C . GLN A 1 118 ? -10.636 23.849 -8.009 1.00 41.91 118 GLN A C 1
ATOM 919 O O . GLN A 1 118 ? -11.678 24.202 -7.460 1.00 41.91 118 GLN A O 1
ATOM 924 N N . GLU A 1 119 ? -10.624 22.969 -9.016 1.00 39.94 119 GLU A N 1
ATOM 925 C CA . GLU A 1 119 ? -11.829 22.465 -9.699 1.00 39.94 119 GLU A CA 1
ATOM 926 C C . GLU A 1 119 ? -12.153 20.975 -9.428 1.00 39.94 119 GLU A C 1
ATOM 928 O O . GLU A 1 119 ? -13.189 20.480 -9.871 1.00 39.94 119 GLU A O 1
ATOM 933 N N . GLY A 1 120 ? -11.320 20.245 -8.669 1.00 39.41 120 GLY A N 1
ATOM 934 C CA . GLY A 1 120 ? -11.610 18.878 -8.196 1.00 39.41 120 GLY A CA 1
ATOM 935 C C . GLY A 1 120 ? -11.515 17.768 -9.258 1.00 39.41 120 GLY A C 1
ATOM 936 O O . GLY A 1 120 ? -12.271 16.800 -9.213 1.00 39.41 120 GLY A O 1
ATOM 937 N N . LEU A 1 121 ? -10.594 17.887 -10.216 1.00 38.53 121 LEU A N 1
ATOM 938 C CA . LEU A 1 121 ? -10.573 17.124 -11.480 1.00 38.53 121 LEU A CA 1
ATOM 939 C C . LEU A 1 121 ? -9.727 15.819 -11.482 1.00 38.53 121 LEU A C 1
ATOM 941 O O . LEU A 1 121 ? -9.427 15.270 -12.543 1.00 38.53 121 LEU A O 1
ATOM 945 N N . PHE A 1 122 ? -9.333 15.274 -10.324 1.00 40.84 122 PHE A N 1
ATOM 946 C CA . PHE A 1 122 ? -8.468 14.079 -10.241 1.00 40.84 122 PHE A CA 1
ATOM 947 C C . PHE A 1 122 ? -9.163 12.853 -9.633 1.00 40.84 122 PHE A C 1
ATOM 949 O O . PHE A 1 122 ? -9.760 12.945 -8.562 1.00 40.84 122 PHE A O 1
ATOM 956 N N . ARG A 1 123 ? -8.996 11.669 -10.251 1.00 42.00 123 ARG A N 1
ATOM 957 C CA . ARG A 1 123 ? -9.332 10.377 -9.627 1.00 42.00 123 ARG A CA 1
ATOM 958 C C . ARG A 1 123 ? -8.051 9.735 -9.085 1.00 42.00 123 ARG A C 1
ATOM 960 O O . ARG A 1 123 ? -7.234 9.215 -9.837 1.00 42.00 123 ARG A O 1
ATOM 967 N N . LYS A 1 124 ? -7.852 9.845 -7.773 1.00 52.41 124 LYS A N 1
ATOM 968 C CA . LYS A 1 124 ? -6.687 9.315 -7.048 1.00 52.41 124 LYS A CA 1
ATOM 969 C C . LYS A 1 124 ? -6.655 7.781 -7.107 1.00 52.41 124 LYS A C 1
ATOM 971 O O . LYS A 1 124 ? -7.711 7.149 -7.109 1.00 52.41 124 LYS A O 1
ATOM 976 N N . ARG A 1 125 ? -5.458 7.173 -7.104 1.00 61.53 125 ARG A N 1
ATOM 977 C CA . ARG A 1 125 ? -5.321 5.722 -6.864 1.00 61.53 125 ARG A CA 1
ATOM 978 C C . ARG A 1 125 ? -6.005 5.351 -5.539 1.00 61.53 125 ARG A C 1
ATOM 980 O O . ARG A 1 125 ? -5.917 6.132 -4.591 1.00 61.53 125 ARG A O 1
ATOM 987 N N . PRO A 1 126 ? -6.619 4.157 -5.440 1.00 77.69 126 PRO A N 1
ATOM 988 C CA . PRO A 1 126 ? -7.316 3.737 -4.226 1.00 77.69 126 PRO A CA 1
ATOM 989 C C . PRO A 1 126 ? -6.386 3.563 -3.013 1.00 77.69 126 PRO A C 1
ATOM 991 O O . PRO A 1 126 ? -6.853 3.566 -1.879 1.00 77.69 126 PRO A O 1
ATOM 994 N N . TYR A 1 127 ? -5.077 3.414 -3.238 1.00 84.81 127 TYR A N 1
ATOM 995 C CA . TYR A 1 127 ? -4.066 3.200 -2.204 1.00 84.81 127 TYR A CA 1
ATOM 996 C C . TYR A 1 127 ? -2.712 3.826 -2.584 1.00 84.81 127 TYR A C 1
ATOM 998 O O . TYR A 1 127 ? -2.461 4.159 -3.746 1.00 84.81 127 TYR A O 1
ATOM 1006 N N . ARG A 1 128 ? -1.808 3.921 -1.602 1.00 83.50 128 ARG A N 1
ATOM 1007 C CA . ARG A 1 128 ? -0.375 4.215 -1.748 1.00 83.50 128 ARG A CA 1
ATOM 1008 C C . ARG A 1 128 ? 0.434 3.041 -1.197 1.00 83.50 128 ARG A C 1
ATOM 1010 O O . ARG A 1 128 ? 0.392 2.777 -0.003 1.00 83.50 128 ARG A O 1
ATOM 1017 N N . ASN A 1 129 ? 1.189 2.351 -2.044 1.00 84.75 129 ASN A N 1
ATOM 1018 C CA . ASN A 1 129 ? 2.091 1.281 -1.622 1.00 84.75 129 ASN A CA 1
ATOM 1019 C C . ASN A 1 129 ? 3.540 1.764 -1.736 1.00 84.75 129 ASN A C 1
ATOM 1021 O O . ASN A 1 129 ? 3.993 2.134 -2.815 1.00 84.75 129 ASN A O 1
ATOM 1025 N N . GLN A 1 130 ? 4.271 1.762 -0.625 1.00 81.31 130 GLN A N 1
ATOM 1026 C CA . GLN A 1 130 ? 5.687 2.119 -0.574 1.00 81.31 130 GLN A CA 1
ATOM 1027 C C . GLN A 1 130 ? 6.541 0.847 -0.482 1.00 81.31 130 GLN A C 1
ATOM 1029 O O . GLN A 1 130 ? 7.342 0.657 0.427 1.00 81.31 130 GLN A O 1
ATOM 1034 N N . GLY A 1 131 ? 6.317 -0.082 -1.413 1.00 75.19 131 GLY A N 1
ATOM 1035 C CA . GLY A 1 131 ? 7.084 -1.322 -1.519 1.00 75.19 131 GLY A CA 1
ATOM 1036 C C . GLY A 1 131 ? 6.836 -2.332 -0.398 1.00 75.19 131 GLY A C 1
ATOM 1037 O O . GLY A 1 131 ? 7.692 -3.187 -0.172 1.00 75.19 131 GLY A O 1
ATOM 1038 N N . LEU A 1 132 ? 5.717 -2.265 0.334 1.00 87.56 132 LEU A N 1
ATOM 1039 C CA . LEU A 1 132 ? 5.354 -3.347 1.257 1.00 87.56 132 LEU A CA 1
ATOM 1040 C C . LEU A 1 132 ? 4.931 -4.599 0.477 1.00 87.56 132 LEU A C 1
ATOM 1042 O O . LEU A 1 132 ? 5.404 -5.693 0.772 1.00 87.56 132 LEU A O 1
ATOM 1046 N N . PHE A 1 133 ? 4.111 -4.412 -0.557 1.00 88.38 133 PHE A N 1
ATOM 1047 C CA . PHE A 1 133 ? 3.670 -5.466 -1.473 1.00 88.38 133 PHE A CA 1
ATOM 1048 C C . PHE A 1 133 ? 4.179 -5.221 -2.898 1.00 88.38 133 PHE A C 1
ATOM 1050 O O . PHE A 1 133 ? 4.759 -4.176 -3.185 1.00 88.38 133 PHE A O 1
ATOM 1057 N N . SER A 1 134 ? 3.969 -6.186 -3.792 1.00 80.31 134 SER A N 1
ATOM 1058 C CA . SER A 1 134 ? 4.215 -6.034 -5.227 1.00 80.31 134 SER A CA 1
ATOM 1059 C C . SER A 1 134 ? 3.027 -5.350 -5.902 1.00 80.31 134 SER A C 1
ATOM 1061 O O . SER A 1 134 ? 1.896 -5.822 -5.789 1.00 80.31 134 SER A O 1
ATOM 1063 N N . GLU A 1 135 ? 3.290 -4.310 -6.690 1.00 75.75 135 GLU A N 1
ATOM 1064 C CA . GLU A 1 135 ? 2.287 -3.622 -7.518 1.00 75.75 135 GLU A CA 1
ATOM 1065 C C . GLU A 1 135 ? 1.525 -4.583 -8.421 1.00 75.75 135 GLU A C 1
ATOM 1067 O O . GLU A 1 135 ? 0.301 -4.529 -8.489 1.00 75.75 135 GLU A O 1
ATOM 1072 N N . HIS A 1 136 ? 2.231 -5.526 -9.048 1.00 71.44 136 HIS A N 1
ATOM 1073 C CA . HIS A 1 136 ? 1.593 -6.531 -9.891 1.00 71.44 136 HIS A CA 1
ATOM 1074 C C . HIS A 1 136 ? 0.620 -7.408 -9.096 1.00 71.44 136 HIS A C 1
ATOM 1076 O O . HIS A 1 136 ? -0.456 -7.754 -9.590 1.00 71.44 136 HIS A O 1
ATOM 1082 N N . TYR A 1 137 ? 0.971 -7.754 -7.853 1.00 80.38 137 TYR A N 1
ATOM 1083 C CA . TYR A 1 137 ? 0.059 -8.510 -7.008 1.00 80.38 137 TYR A CA 1
ATOM 1084 C C . TYR A 1 137 ? -1.199 -7.692 -6.698 1.00 80.38 137 TYR A C 1
ATOM 1086 O O . TYR A 1 137 ? -2.301 -8.193 -6.894 1.00 80.38 137 TYR A O 1
ATOM 1094 N N . LEU A 1 138 ? -1.047 -6.438 -6.261 1.00 82.94 138 LEU A N 1
ATOM 1095 C CA . LEU A 1 138 ? -2.172 -5.574 -5.887 1.00 82.94 138 LEU A CA 1
ATOM 1096 C C . LEU A 1 138 ? -3.109 -5.265 -7.066 1.00 82.94 138 LEU A C 1
ATOM 1098 O O . LEU A 1 138 ? -4.325 -5.227 -6.888 1.00 82.94 138 LEU A O 1
ATOM 1102 N N . GLU A 1 139 ? -2.562 -5.058 -8.265 1.00 75.81 139 GLU A N 1
ATOM 1103 C CA . GLU A 1 139 ? -3.346 -4.664 -9.441 1.00 75.81 139 GLU A CA 1
ATOM 1104 C C . GLU A 1 139 ? -4.018 -5.854 -10.141 1.00 75.81 139 GLU A C 1
ATOM 1106 O O . GLU A 1 139 ? -5.143 -5.719 -10.633 1.00 75.81 139 GLU A O 1
ATOM 1111 N N . VAL A 1 140 ? -3.341 -7.008 -10.181 1.00 72.25 140 VAL A N 1
ATOM 1112 C CA . VAL A 1 140 ? -3.757 -8.170 -10.982 1.00 72.25 140 VAL A CA 1
ATOM 1113 C C . VAL A 1 140 ? -4.154 -9.340 -10.092 1.00 72.25 140 VAL A C 1
ATOM 1115 O O . VAL A 1 140 ? -5.320 -9.725 -10.062 1.00 72.25 140 VAL A O 1
ATOM 1118 N N . ARG A 1 141 ? -3.199 -9.895 -9.339 1.00 76.31 141 ARG A N 1
ATOM 1119 C CA . ARG A 1 141 ? -3.382 -11.172 -8.625 1.00 76.31 141 ARG A CA 1
ATOM 1120 C C . ARG A 1 141 ? -4.408 -11.083 -7.508 1.00 76.31 141 ARG A C 1
ATOM 1122 O O . ARG A 1 141 ? -5.138 -12.041 -7.288 1.00 76.31 141 ARG A O 1
ATOM 1129 N N . LEU A 1 142 ? -4.485 -9.942 -6.831 1.00 87.00 142 LEU A N 1
ATOM 1130 C CA . LEU A 1 142 ? -5.445 -9.713 -5.762 1.00 87.00 142 LEU A CA 1
ATOM 1131 C C . LEU A 1 142 ? -6.886 -9.875 -6.265 1.00 87.00 142 LEU A C 1
ATOM 1133 O O . LEU A 1 142 ? -7.708 -10.450 -5.567 1.00 87.00 142 LEU A O 1
ATOM 1137 N N . ARG A 1 143 ? -7.184 -9.442 -7.497 1.00 85.69 143 ARG A N 1
ATOM 1138 C CA . ARG A 1 143 ? -8.529 -9.563 -8.089 1.00 85.69 143 ARG A CA 1
ATOM 1139 C C . ARG A 1 143 ? -8.938 -11.010 -8.369 1.00 85.69 143 ARG A C 1
ATOM 1141 O O . ARG A 1 143 ? -10.118 -11.284 -8.558 1.00 85.69 143 ARG A O 1
ATOM 1148 N N . GLU A 1 144 ? -7.967 -11.918 -8.417 1.00 84.19 144 GLU A N 1
ATOM 1149 C CA . GLU A 1 144 ? -8.168 -13.348 -8.648 1.00 84.19 144 GLU A CA 1
ATOM 1150 C C . GLU A 1 144 ? -8.377 -14.123 -7.338 1.00 84.19 144 GLU A C 1
ATOM 1152 O O . GLU A 1 144 ? -8.676 -15.318 -7.379 1.00 84.19 144 GLU A O 1
ATOM 1157 N N . THR A 1 145 ? -8.199 -13.487 -6.172 1.00 87.81 145 THR A N 1
ATOM 1158 C CA . THR A 1 145 ? -8.339 -14.180 -4.890 1.00 87.81 145 THR A CA 1
ATOM 1159 C C . THR A 1 145 ? -9.809 -14.293 -4.470 1.00 87.81 145 THR A C 1
ATOM 1161 O O . THR A 1 145 ? -10.624 -13.426 -4.802 1.00 87.81 145 THR A O 1
ATOM 1164 N N . PRO A 1 146 ? -10.184 -15.343 -3.715 1.00 90.44 146 PRO A N 1
ATOM 1165 C CA . PRO A 1 146 ? -11.546 -15.489 -3.203 1.00 90.44 146 PRO A CA 1
ATOM 1166 C C . PRO A 1 146 ? -12.014 -14.287 -2.374 1.00 90.44 146 PRO A C 1
ATOM 1168 O O . PRO A 1 146 ? -13.166 -13.875 -2.490 1.00 90.44 146 PRO A O 1
ATOM 1171 N N . GLU A 1 147 ? -11.112 -13.691 -1.589 1.00 93.69 147 GLU A N 1
ATOM 1172 C CA . GLU A 1 147 ? -11.409 -12.556 -0.712 1.00 93.69 147 GLU A CA 1
ATOM 1173 C C . GLU A 1 147 ? -11.864 -11.327 -1.501 1.00 93.69 147 GLU A C 1
ATOM 1175 O O . GLU A 1 147 ? -12.716 -10.567 -1.044 1.00 93.69 147 GLU A O 1
ATOM 1180 N N . TRP A 1 148 ? -11.365 -11.152 -2.729 1.00 92.94 148 TRP A N 1
ATOM 1181 C CA . TRP A 1 148 ? -11.782 -10.046 -3.585 1.00 92.94 148 TRP A CA 1
ATOM 1182 C C . TRP A 1 148 ? -13.263 -10.096 -3.960 1.00 92.94 148 TRP A C 1
ATOM 1184 O O . TRP A 1 148 ? -13.841 -9.053 -4.256 1.00 92.94 148 TRP A O 1
ATOM 1194 N N . SER A 1 149 ? -13.889 -11.274 -3.929 1.00 92.00 149 SER A N 1
ATOM 1195 C CA . SER A 1 149 ? -15.310 -11.443 -4.260 1.00 92.00 149 SER A CA 1
ATOM 1196 C C . SER A 1 149 ? -16.252 -11.157 -3.086 1.00 92.00 149 SER A C 1
ATOM 1198 O O . SER A 1 149 ? -17.464 -11.101 -3.283 1.00 92.00 149 SER A O 1
ATOM 1200 N N . GLU A 1 150 ? -15.727 -10.976 -1.873 1.00 94.94 150 GLU A N 1
ATOM 1201 C CA . GLU A 1 150 ? -16.537 -10.675 -0.689 1.00 94.94 150 GLU A CA 1
ATOM 1202 C C . GLU A 1 150 ? -17.152 -9.265 -0.767 1.00 94.94 150 GLU A C 1
ATOM 1204 O O . GLU A 1 150 ? -16.627 -8.395 -1.457 1.00 94.94 150 GLU A O 1
ATOM 1209 N N . ASP A 1 151 ? -18.273 -9.005 -0.090 1.00 95.31 151 ASP A N 1
ATOM 1210 C CA . ASP A 1 151 ? -18.971 -7.713 -0.185 1.00 95.31 151 ASP A CA 1
ATOM 1211 C C . ASP A 1 151 ? -18.588 -6.752 0.960 1.00 95.31 151 ASP A C 1
ATOM 1213 O O . ASP A 1 151 ? -19.010 -6.971 2.098 1.00 95.31 151 ASP A O 1
ATOM 1217 N N . PRO A 1 152 ? -17.826 -5.668 0.696 1.00 96.44 152 PRO A N 1
ATOM 1218 C CA . PRO A 1 152 ? -17.466 -4.691 1.717 1.00 96.44 152 PRO A CA 1
ATOM 1219 C C . PRO A 1 152 ? -18.548 -3.613 1.928 1.00 96.44 152 PRO A C 1
ATOM 1221 O O . PRO A 1 152 ? -18.406 -2.765 2.810 1.00 96.44 152 PRO A O 1
ATOM 1224 N N . GLU A 1 153 ? -19.618 -3.597 1.126 1.00 96.81 153 GLU A N 1
ATOM 1225 C CA . GLU A 1 153 ? -20.613 -2.519 1.104 1.00 96.81 153 GLU A CA 1
ATOM 1226 C C . GLU A 1 153 ? -21.342 -2.288 2.442 1.00 96.81 153 GLU A C 1
ATOM 1228 O O . GLU A 1 153 ? -21.536 -1.119 2.794 1.00 96.81 153 GLU A O 1
ATOM 1233 N N . PRO A 1 154 ? -21.723 -3.317 3.229 1.00 97.75 154 PRO A N 1
ATOM 1234 C CA . PRO A 1 154 ? -22.364 -3.096 4.526 1.00 97.75 154 PRO A CA 1
ATOM 1235 C C . PRO A 1 154 ? -21.486 -2.277 5.481 1.00 97.75 154 PRO A C 1
ATOM 1237 O O . PRO A 1 154 ? -21.942 -1.276 6.033 1.00 97.75 154 PRO A O 1
ATOM 1240 N N . VAL A 1 155 ? -20.206 -2.648 5.593 1.00 97.94 155 VAL A N 1
ATOM 1241 C CA . VAL A 1 155 ? -19.226 -1.948 6.439 1.00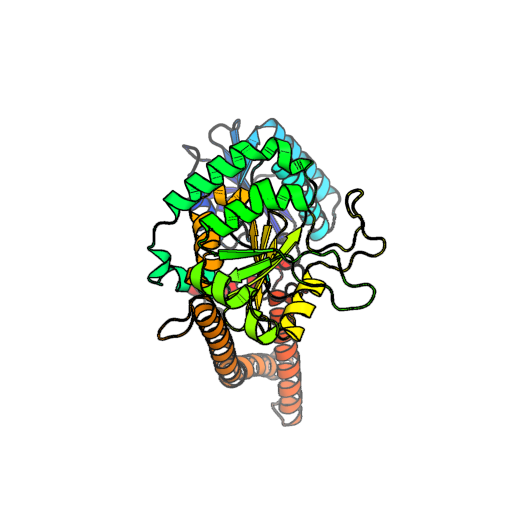 97.94 155 VAL A CA 1
ATOM 1242 C C . VAL A 1 155 ? -18.934 -0.557 5.877 1.00 97.94 155 VAL A C 1
ATOM 1244 O O . VAL A 1 155 ? -18.835 0.409 6.632 1.00 97.94 155 VAL A O 1
ATOM 1247 N N . ARG A 1 156 ? -18.861 -0.410 4.545 1.00 98.25 156 ARG A N 1
ATOM 1248 C CA . ARG A 1 156 ? -18.667 0.900 3.908 1.00 98.25 156 ARG A CA 1
ATOM 1249 C C . ARG A 1 156 ? -19.767 1.880 4.287 1.00 98.25 156 ARG A C 1
ATOM 1251 O O . ARG A 1 156 ? -19.468 3.026 4.605 1.00 98.25 156 ARG A O 1
ATOM 1258 N N . ARG A 1 157 ? -21.032 1.449 4.237 1.00 97.69 157 ARG A N 1
ATOM 1259 C CA . ARG A 1 157 ? -22.181 2.307 4.566 1.00 97.69 157 ARG A CA 1
ATOM 1260 C C . ARG A 1 157 ? -22.166 2.736 6.025 1.00 97.69 157 ARG A C 1
ATOM 1262 O O . ARG A 1 157 ? -22.339 3.923 6.283 1.00 97.69 157 ARG A O 1
ATOM 1269 N N . GLU A 1 158 ? -21.909 1.799 6.935 1.00 98.12 158 GLU A N 1
ATOM 1270 C CA . GLU A 1 158 ? -21.772 2.082 8.368 1.00 98.12 158 GLU A CA 1
ATOM 1271 C C . GLU A 1 158 ? -20.685 3.138 8.622 1.00 98.12 158 GLU A C 1
ATOM 1273 O O . GLU A 1 158 ? -20.932 4.159 9.266 1.00 98.12 158 GLU A O 1
ATOM 1278 N N . LEU A 1 159 ? -19.493 2.944 8.050 1.00 98.25 159 LEU A N 1
ATOM 1279 C CA . LEU A 1 159 ? -18.375 3.868 8.233 1.00 98.25 159 LEU A CA 1
ATOM 1280 C C . LEU A 1 159 ? -18.581 5.216 7.534 1.00 98.25 159 LEU A C 1
ATOM 1282 O O . LEU A 1 159 ? -18.134 6.249 8.036 1.00 98.25 159 LEU A O 1
ATOM 1286 N N . LEU A 1 160 ? -19.276 5.231 6.397 1.00 97.62 160 LEU A N 1
ATOM 1287 C CA . LEU A 1 160 ? -19.618 6.460 5.687 1.00 97.62 160 LEU A CA 1
ATOM 1288 C C . LEU A 1 160 ? -20.618 7.298 6.495 1.00 97.62 160 LEU A C 1
ATOM 1290 O O . LEU A 1 160 ? -20.460 8.516 6.591 1.00 97.62 160 LEU A O 1
ATOM 1294 N N . GLU A 1 161 ? -21.624 6.667 7.100 1.00 97.56 161 GLU A N 1
ATOM 1295 C CA . GLU A 1 161 ? -22.576 7.337 7.990 1.00 97.56 161 GLU A CA 1
ATOM 1296 C C . GLU A 1 161 ? -21.887 7.871 9.251 1.00 97.56 161 GLU A C 1
ATOM 1298 O O . GLU A 1 161 ? -22.054 9.047 9.595 1.00 97.56 161 GLU A O 1
ATOM 1303 N N . LEU A 1 162 ? -21.030 7.055 9.876 1.00 97.75 162 LEU A N 1
ATOM 1304 C CA . LEU A 1 162 ? -20.194 7.474 10.998 1.00 97.75 162 LEU A CA 1
ATOM 1305 C C . LEU A 1 162 ? -19.382 8.725 10.635 1.00 97.75 162 LEU A C 1
ATOM 1307 O O . LEU A 1 162 ? -19.493 9.746 11.319 1.00 97.75 162 LEU A O 1
ATOM 1311 N N . TYR A 1 163 ? -18.620 8.685 9.537 1.00 96.62 163 TYR A N 1
ATOM 1312 C CA . TYR A 1 163 ? -17.806 9.818 9.095 1.00 96.62 163 TYR A CA 1
ATOM 1313 C C . TYR A 1 163 ? -18.658 11.068 8.847 1.00 96.62 163 TYR A C 1
ATOM 1315 O O . TYR A 1 163 ? -18.327 12.151 9.334 1.00 96.62 163 TYR A O 1
ATOM 1323 N N . ARG A 1 164 ? -19.797 10.936 8.156 1.00 96.00 164 ARG A N 1
ATOM 1324 C CA . ARG A 1 164 ? -20.709 12.061 7.894 1.00 96.00 164 ARG A CA 1
ATOM 1325 C C . ARG A 1 164 ? -21.254 12.685 9.178 1.00 96.00 164 ARG A C 1
ATOM 1327 O O . ARG A 1 164 ? -21.395 13.904 9.223 1.00 96.00 164 ARG A O 1
ATOM 1334 N N . SER A 1 165 ? -21.508 11.884 10.214 1.00 96.50 165 SER A N 1
ATOM 1335 C CA . SER A 1 165 ? -21.990 12.378 11.510 1.00 96.50 165 SER A CA 1
ATOM 1336 C C . SER A 1 165 ? -20.904 13.080 12.341 1.00 96.50 165 SER A C 1
ATOM 1338 O O . SER A 1 165 ? -21.213 14.008 13.087 1.00 96.50 165 SER A O 1
ATOM 1340 N N . LYS A 1 166 ? -19.631 12.679 12.199 1.00 94.94 166 LYS A N 1
ATOM 1341 C CA . LYS A 1 166 ? -18.512 13.165 13.030 1.00 94.94 166 LYS A CA 1
ATOM 1342 C C . LYS A 1 166 ? -17.601 14.179 12.336 1.00 94.94 166 LYS A C 1
ATOM 1344 O O . LYS A 1 166 ? -16.865 14.887 13.018 1.00 94.94 166 LYS A O 1
ATOM 1349 N N . ARG A 1 167 ? -17.659 14.326 11.005 1.00 92.75 167 ARG A N 1
ATOM 1350 C CA . ARG A 1 167 ? -16.743 15.194 10.229 1.00 92.75 167 ARG A CA 1
ATOM 1351 C C . ARG A 1 167 ? -16.590 16.612 10.789 1.00 92.75 167 ARG A C 1
ATOM 1353 O O . ARG A 1 167 ? -15.487 17.137 10.776 1.00 92.75 167 ARG A O 1
ATOM 1360 N N . ALA A 1 168 ? -17.666 17.210 11.307 1.00 90.81 168 ALA A N 1
ATOM 1361 C CA . ALA A 1 168 ? -17.651 18.577 11.829 1.00 90.81 168 ALA A CA 1
ATOM 1362 C C . ALA A 1 168 ? -16.855 18.717 13.138 1.00 90.81 168 ALA A C 1
ATOM 1364 O O . ALA A 1 168 ? -16.287 19.774 13.398 1.00 90.81 168 ALA A O 1
ATOM 1365 N N . ILE A 1 169 ? -16.809 17.662 13.959 1.00 91.12 169 ILE A N 1
ATOM 1366 C CA . ILE A 1 169 ? -16.061 17.671 15.222 1.00 91.12 169 ILE A CA 1
ATOM 1367 C C . ILE A 1 169 ? -14.618 17.192 15.034 1.00 91.12 169 ILE A C 1
ATOM 1369 O O . ILE A 1 169 ? -13.733 17.658 15.746 1.00 91.12 169 ILE A O 1
ATOM 1373 N N . LEU A 1 170 ? -14.362 16.322 14.049 1.00 90.38 170 LEU A N 1
ATOM 1374 C CA . LEU A 1 170 ? -13.047 15.708 13.842 1.00 90.38 170 LEU A CA 1
ATOM 1375 C C . LEU A 1 170 ? -11.951 16.714 13.487 1.00 90.38 170 LEU A C 1
ATOM 1377 O O . LEU A 1 170 ? -10.824 16.553 13.937 1.00 90.38 170 LEU A O 1
ATOM 1381 N N . GLU A 1 171 ? -12.263 17.778 12.745 1.00 85.31 171 GLU A N 1
ATOM 1382 C CA . GLU A 1 171 ? -11.260 18.781 12.352 1.00 85.31 171 GLU A CA 1
ATOM 1383 C C . GLU A 1 171 ? -10.577 19.453 13.557 1.00 85.31 171 GLU A C 1
ATOM 1385 O O . GLU A 1 171 ? -9.385 19.761 13.499 1.00 85.31 171 GLU A O 1
ATOM 1390 N N . ASN A 1 172 ? -11.311 19.619 14.664 1.00 85.56 172 ASN A N 1
ATOM 1391 C CA . ASN A 1 172 ? -10.841 20.276 15.887 1.00 85.56 172 ASN A CA 1
ATOM 1392 C C . ASN A 1 172 ? -10.614 19.307 17.055 1.00 85.56 172 ASN A C 1
ATOM 1394 O O . ASN A 1 172 ? -10.143 19.731 18.111 1.00 85.56 172 ASN A O 1
ATOM 1398 N N . ALA A 1 173 ? -10.949 18.029 16.880 1.00 86.44 173 ALA A N 1
ATOM 1399 C CA . ALA A 1 173 ? -10.755 17.011 17.896 1.00 86.44 173 ALA A CA 1
ATOM 1400 C C . ALA A 1 173 ? -9.264 16.865 18.228 1.00 86.44 173 ALA A C 1
ATOM 1402 O O . ALA A 1 173 ? -8.396 16.892 17.348 1.00 86.44 173 ALA A O 1
ATOM 1403 N N . ASN A 1 174 ? -8.963 16.700 19.515 1.00 85.06 174 ASN A N 1
ATOM 1404 C CA . ASN A 1 174 ? -7.644 16.241 19.938 1.00 85.06 174 ASN A CA 1
ATOM 1405 C C . ASN A 1 174 ? -7.479 14.730 19.660 1.00 85.06 174 ASN A C 1
ATOM 1407 O O . ASN A 1 174 ? -8.367 14.091 19.092 1.00 85.06 174 ASN A O 1
ATOM 1411 N N . GLU A 1 175 ? -6.327 14.165 20.023 1.00 84.00 175 GLU A N 1
ATOM 1412 C CA . GLU A 1 175 ? -5.990 12.753 19.776 1.00 84.00 175 GLU A CA 1
ATOM 1413 C C . GLU A 1 175 ? -7.012 11.805 20.422 1.00 84.00 175 GLU A C 1
ATOM 1415 O O . GLU A 1 175 ? -7.709 11.095 19.702 1.00 84.00 175 GLU A O 1
ATOM 1420 N N . SER A 1 176 ? -7.241 11.920 21.735 1.00 87.25 176 SER A N 1
ATOM 1421 C CA . SER A 1 176 ? -8.203 11.080 22.467 1.00 87.25 176 SER A CA 1
ATOM 1422 C C . SER A 1 176 ? -9.645 11.217 21.960 1.00 87.25 176 SER A C 1
ATOM 1424 O O . SER A 1 176 ? -10.370 10.234 21.861 1.00 87.25 176 SER A O 1
ATOM 1426 N N . GLN A 1 177 ? -10.071 12.426 21.582 1.00 89.75 177 GLN A N 1
ATOM 1427 C CA . GLN A 1 177 ? -11.394 12.645 20.989 1.00 89.75 177 GLN A CA 1
ATOM 1428 C C . GLN A 1 177 ? -11.505 12.024 19.593 1.00 89.75 177 GLN A C 1
ATOM 1430 O O . GLN A 1 177 ? -12.528 11.433 19.267 1.00 89.75 177 GLN A O 1
ATOM 1435 N N . THR A 1 178 ? -10.465 12.140 18.760 1.00 91.94 178 THR A N 1
ATOM 1436 C CA . THR A 1 178 ? -10.430 11.501 17.430 1.00 91.94 178 THR A CA 1
ATOM 1437 C C . THR A 1 178 ? -10.503 9.982 17.564 1.00 91.94 178 THR A C 1
ATOM 1439 O O . THR A 1 178 ? -11.174 9.301 16.783 1.00 91.94 178 THR A O 1
ATOM 1442 N N . GLU A 1 179 ? -9.814 9.457 18.567 1.00 92.94 179 GLU A N 1
ATOM 1443 C CA . GLU A 1 179 ? -9.809 8.050 18.908 1.00 92.94 179 GLU A CA 1
ATOM 1444 C C . GLU A 1 179 ? -11.199 7.534 19.279 1.00 92.94 179 GLU A C 1
ATOM 1446 O O . GLU A 1 179 ? -11.716 6.652 18.595 1.00 92.94 179 GLU A O 1
ATOM 1451 N N . GLU A 1 180 ? -11.817 8.105 20.314 1.00 93.56 180 GLU A N 1
ATOM 1452 C CA . GLU A 1 180 ? -13.120 7.674 20.834 1.00 93.56 180 GLU A CA 1
ATOM 1453 C C . GLU A 1 180 ? -14.255 7.873 19.819 1.00 93.56 180 GLU A C 1
ATOM 1455 O O . GLU A 1 180 ? -15.098 6.994 19.638 1.00 93.56 180 GLU A O 1
ATOM 1460 N N . GLU A 1 181 ? -14.273 9.014 19.127 1.00 95.56 181 GLU A N 1
ATOM 1461 C CA . GLU A 1 181 ? -15.382 9.388 18.245 1.00 95.56 181 GLU A CA 1
ATOM 1462 C C . GLU A 1 181 ? -15.298 8.747 16.855 1.00 95.56 181 GLU A C 1
ATOM 1464 O O . GLU A 1 181 ? -16.313 8.686 16.154 1.00 95.56 181 GLU A O 1
ATOM 1469 N N . PHE A 1 182 ? -14.114 8.290 16.422 1.00 96.94 182 PHE A N 1
ATOM 1470 C CA . PHE A 1 182 ? -13.920 7.803 15.053 1.00 96.94 182 PHE A CA 1
ATOM 1471 C C . PHE A 1 182 ? -13.034 6.563 14.926 1.00 96.94 182 PHE A C 1
ATOM 1473 O O . PHE A 1 182 ? -13.506 5.555 14.403 1.00 96.94 182 PHE A O 1
ATOM 1480 N N . ILE A 1 183 ? -11.784 6.582 15.400 1.00 96.62 183 ILE A N 1
ATOM 1481 C CA . ILE A 1 183 ? -10.846 5.463 15.160 1.00 96.62 183 ILE A CA 1
ATOM 1482 C C . ILE A 1 183 ? -11.333 4.174 15.834 1.00 96.62 183 ILE A C 1
ATOM 1484 O O . ILE A 1 183 ? -11.341 3.118 15.207 1.00 96.62 183 ILE A O 1
ATOM 1488 N N . GLN A 1 184 ? -11.787 4.253 17.081 1.00 97.06 184 GLN A N 1
ATOM 1489 C CA . GLN A 1 184 ? -12.310 3.119 17.840 1.00 97.06 184 GLN A CA 1
ATOM 1490 C C . GLN A 1 184 ? -13.556 2.485 17.188 1.00 97.06 184 GLN A C 1
ATOM 1492 O O . GLN A 1 184 ? -13.554 1.268 16.965 1.00 97.06 184 GLN A O 1
ATOM 1497 N N . PRO A 1 185 ? -14.591 3.260 16.800 1.00 98.00 185 PRO A N 1
ATOM 1498 C CA . PRO A 1 185 ? -15.676 2.747 15.968 1.00 98.00 185 PRO A CA 1
ATOM 1499 C C . PRO A 1 185 ? -15.204 2.094 14.660 1.00 98.00 185 PRO A C 1
ATOM 1501 O O . PRO A 1 185 ? -15.717 1.035 14.302 1.00 98.00 185 PRO A O 1
ATOM 1504 N N . VAL A 1 186 ? -14.203 2.665 13.974 1.00 98.19 186 VAL A N 1
ATOM 1505 C CA . VAL A 1 186 ? -13.639 2.066 12.750 1.00 98.19 186 VAL A CA 1
ATOM 1506 C C . VAL A 1 186 ? -12.985 0.715 13.046 1.00 98.19 186 VAL A C 1
ATOM 1508 O O . VAL A 1 186 ? -13.281 -0.260 12.359 1.00 98.19 186 VAL A O 1
ATOM 1511 N N . LEU A 1 187 ? -12.157 0.608 14.091 1.00 98.06 187 LEU A N 1
ATOM 1512 C CA . LEU A 1 187 ? -11.541 -0.661 14.506 1.00 98.06 187 LEU A CA 1
ATOM 1513 C C . LEU A 1 187 ? -12.591 -1.731 14.835 1.00 98.06 187 LEU A C 1
ATOM 1515 O O . LEU A 1 187 ? -12.420 -2.898 14.478 1.00 98.06 187 LEU A O 1
ATOM 1519 N N . LYS A 1 188 ? -13.695 -1.328 15.473 1.00 97.69 188 LYS A N 1
ATOM 1520 C CA . LYS A 1 188 ? -14.817 -2.219 15.780 1.00 97.69 188 LYS A CA 1
ATOM 1521 C C . LYS A 1 188 ? -15.535 -2.698 14.515 1.00 97.69 188 LYS A C 1
ATOM 1523 O O . LYS A 1 188 ? -15.803 -3.891 14.402 1.00 97.69 188 LYS A O 1
ATOM 1528 N N . ALA A 1 189 ? -15.805 -1.808 13.560 1.00 97.94 189 ALA A N 1
ATOM 1529 C CA . ALA A 1 189 ? -16.417 -2.162 12.274 1.00 97.94 189 ALA A CA 1
ATOM 1530 C C . ALA A 1 189 ? -15.505 -3.065 11.418 1.00 97.94 189 ALA A C 1
ATOM 1532 O O . ALA A 1 189 ? -15.982 -3.906 10.659 1.00 97.94 189 ALA A O 1
ATOM 1533 N N . LEU A 1 190 ? -14.184 -2.938 11.584 1.00 98.06 190 LEU A N 1
ATOM 1534 C CA . LEU A 1 190 ? -13.178 -3.843 11.018 1.00 98.06 190 LEU A CA 1
ATOM 1535 C C . LEU A 1 190 ? -13.100 -5.200 11.743 1.00 98.06 190 LEU A C 1
ATOM 1537 O O . LEU A 1 190 ? -12.360 -6.080 11.307 1.00 98.06 190 LEU A O 1
ATOM 1541 N N . GLY A 1 191 ? -13.860 -5.390 12.825 1.00 97.62 191 GLY A N 1
ATOM 1542 C CA . GLY A 1 191 ? -14.017 -6.663 13.526 1.00 97.62 191 GLY A CA 1
ATOM 1543 C C . GLY A 1 191 ? -13.028 -6.911 14.663 1.00 97.62 191 GLY A C 1
ATOM 1544 O O . GLY A 1 191 ? -13.031 -8.008 15.218 1.00 97.62 191 GLY A O 1
ATOM 1545 N N . PHE A 1 192 ? -12.184 -5.944 15.034 1.00 98.19 192 PHE A N 1
ATOM 1546 C CA . PHE A 1 192 ? -11.221 -6.135 16.121 1.00 98.19 192 PHE A CA 1
ATOM 1547 C C . PHE A 1 192 ? -11.848 -5.961 17.503 1.00 98.19 192 PHE A C 1
ATOM 1549 O O . PHE A 1 192 ? -12.606 -5.022 17.750 1.00 98.19 192 PHE A O 1
ATOM 1556 N N . ALA A 1 193 ? -11.406 -6.793 18.444 1.00 97.12 193 ALA A N 1
ATOM 1557 C CA . ALA A 1 193 ? -11.388 -6.415 19.851 1.00 97.12 193 ALA A CA 1
ATOM 1558 C C . ALA A 1 193 ? -10.085 -5.655 20.123 1.00 97.12 193 ALA A C 1
ATOM 1560 O O . ALA A 1 193 ? -9.026 -6.074 19.665 1.00 97.12 193 ALA A O 1
ATOM 1561 N N . TYR A 1 194 ? -10.120 -4.555 20.870 1.00 95.25 194 TYR A N 1
ATOM 1562 C CA . TYR A 1 194 ? -8.914 -3.770 21.153 1.00 95.25 194 TYR A CA 1
ATOM 1563 C C . TYR A 1 194 ? -8.788 -3.418 22.634 1.00 95.25 194 TYR A C 1
ATOM 1565 O O . TYR A 1 194 ? -9.781 -3.327 23.362 1.00 95.25 194 TYR A O 1
ATOM 1573 N N . TRP A 1 195 ? -7.544 -3.243 23.076 1.00 91.69 195 TRP A N 1
ATOM 1574 C CA . TRP A 1 195 ? -7.201 -2.748 24.406 1.00 91.69 195 TRP A CA 1
ATOM 1575 C C . TRP A 1 195 ? -6.410 -1.446 24.287 1.00 91.69 195 TRP A C 1
ATOM 1577 O O . TRP A 1 195 ? -5.347 -1.440 23.662 1.00 91.69 195 TRP A O 1
ATOM 1587 N N . VAL A 1 196 ? -6.934 -0.377 24.893 1.00 86.88 196 VAL A N 1
ATOM 1588 C CA . VAL A 1 196 ? -6.284 0.939 24.965 1.00 86.88 196 VAL A CA 1
ATOM 1589 C C . VAL A 1 196 ? -5.202 0.900 26.041 1.00 86.88 196 VAL A C 1
ATOM 1591 O O . VAL A 1 196 ? -5.449 0.426 27.155 1.00 86.88 196 VAL A O 1
ATOM 1594 N N . GLN A 1 197 ? -3.994 1.362 25.726 1.00 76.19 197 GLN A N 1
ATOM 1595 C CA . GLN A 1 197 ? -2.921 1.460 26.714 1.00 76.19 197 GLN A CA 1
ATOM 1596 C C . GLN A 1 197 ? -2.854 2.872 27.303 1.00 76.19 197 GLN A C 1
ATOM 1598 O O . GLN A 1 197 ? -2.578 3.834 26.598 1.00 76.19 197 GLN A O 1
ATOM 1603 N N . ASP A 1 198 ? -3.053 3.005 28.618 1.00 58.16 198 ASP A N 1
ATOM 1604 C CA . ASP A 1 198 ? -2.906 4.298 29.292 1.00 58.16 198 ASP A CA 1
ATOM 1605 C C . ASP A 1 198 ? -1.458 4.813 29.191 1.00 58.16 198 ASP A C 1
ATOM 1607 O O . ASP A 1 198 ? -0.529 4.228 29.759 1.00 58.16 198 ASP A O 1
ATOM 1611 N N . ALA A 1 199 ? -1.271 5.967 28.543 1.00 50.25 199 ALA A N 1
ATOM 1612 C CA . ALA A 1 199 ? 0.007 6.687 28.487 1.00 50.25 199 ALA A CA 1
ATOM 1613 C C . ALA A 1 199 ? 0.480 7.183 29.874 1.00 50.25 199 ALA A C 1
ATOM 1615 O O . ALA A 1 199 ? 1.651 7.520 30.078 1.00 50.25 199 ALA A O 1
ATOM 1616 N N . GLN A 1 200 ? -0.420 7.222 30.864 1.00 43.59 200 GLN A N 1
ATOM 1617 C CA . GLN A 1 200 ? -0.118 7.649 32.226 1.00 43.59 200 GLN A CA 1
ATOM 1618 C C . GLN A 1 200 ? 0.504 6.520 33.054 1.00 43.59 200 GLN A C 1
ATOM 1620 O O . GLN A 1 200 ? -0.174 5.913 33.879 1.00 43.59 200 GLN A O 1
ATOM 1625 N N . LYS A 1 201 ? 1.803 6.257 32.856 1.00 36.75 201 LYS A N 1
ATOM 1626 C CA . LYS A 1 201 ? 2.786 5.831 33.885 1.00 36.75 201 LYS A CA 1
ATOM 1627 C C . LYS A 1 201 ? 4.023 5.240 33.213 1.00 36.75 201 LYS A C 1
ATOM 1629 O O . LYS A 1 201 ? 4.189 4.028 33.146 1.00 36.75 201 LYS A O 1
ATOM 1634 N N . ALA A 1 202 ? 4.943 6.104 32.812 1.00 35.97 202 ALA A N 1
ATOM 1635 C CA . ALA A 1 202 ? 6.350 5.737 32.747 1.00 35.97 202 ALA A CA 1
ATOM 1636 C C . ALA A 1 202 ? 7.214 6.998 32.770 1.00 35.97 202 ALA A C 1
ATOM 1638 O O . ALA A 1 202 ? 7.646 7.503 31.738 1.00 35.97 202 ALA A O 1
ATOM 1639 N N . SER A 1 203 ? 7.516 7.503 33.968 1.00 34.66 203 SER A N 1
ATOM 1640 C CA . SER A 1 203 ? 8.722 8.311 34.130 1.00 34.66 203 SER A CA 1
ATOM 1641 C C . SER A 1 203 ? 9.924 7.409 33.815 1.00 34.66 203 SER A C 1
ATOM 1643 O O . SER A 1 203 ? 10.345 6.618 34.656 1.00 34.66 203 SER A O 1
ATOM 1645 N N . GLY A 1 204 ? 10.427 7.471 32.581 1.00 41.34 204 GLY A N 1
ATOM 1646 C CA . GLY A 1 204 ? 11.683 6.830 32.181 1.00 41.34 204 GLY A CA 1
ATOM 1647 C C . GLY A 1 204 ? 11.623 5.387 31.654 1.00 41.34 204 GLY A C 1
ATOM 1648 O O . GLY A 1 204 ? 12.657 4.730 31.666 1.00 41.34 204 GLY A O 1
ATOM 1649 N N . SER A 1 205 ? 10.486 4.870 31.167 1.00 40.19 205 SER A N 1
ATOM 1650 C CA . SER A 1 205 ? 10.444 3.550 30.496 1.00 40.19 205 SER A CA 1
ATOM 1651 C C . SER A 1 205 ? 9.544 3.552 29.252 1.00 40.19 205 SER A C 1
ATOM 1653 O O . SER A 1 205 ? 8.704 4.433 29.115 1.00 40.19 205 SER A O 1
ATOM 1655 N N . LEU A 1 206 ? 9.829 2.634 28.319 1.00 48.00 206 LEU A N 1
ATOM 1656 C CA . LEU A 1 206 ? 9.327 2.517 26.941 1.00 48.00 206 LEU A CA 1
ATOM 1657 C C . LEU A 1 206 ? 7.946 3.152 26.679 1.00 48.00 206 LEU A C 1
ATOM 1659 O O . LEU A 1 206 ? 6.967 2.811 27.342 1.00 48.00 206 LEU A O 1
ATOM 1663 N N . GLN A 1 207 ? 7.864 4.000 25.643 1.00 60.47 207 GLN A N 1
ATOM 1664 C CA . GLN A 1 207 ? 6.574 4.365 25.052 1.00 60.47 207 GLN A CA 1
ATOM 1665 C C . GLN A 1 207 ? 5.838 3.083 24.620 1.00 60.47 207 GLN A C 1
ATOM 1667 O O . GLN A 1 207 ? 6.470 2.072 24.297 1.00 60.47 207 GLN A O 1
ATOM 1672 N N . ARG A 1 208 ? 4.510 3.114 24.672 1.00 68.69 208 ARG A N 1
ATOM 1673 C CA . ARG A 1 208 ? 3.624 1.994 24.351 1.00 68.69 208 ARG A CA 1
ATOM 1674 C C . ARG A 1 208 ? 2.696 2.408 23.209 1.00 68.69 208 ARG A C 1
ATOM 1676 O O . ARG A 1 208 ? 2.356 3.586 23.157 1.00 68.69 208 ARG A O 1
ATOM 1683 N N . PRO A 1 209 ? 2.310 1.475 22.324 1.00 79.25 209 PRO A N 1
ATOM 1684 C CA . PRO A 1 209 ? 1.322 1.749 21.289 1.00 79.25 209 PRO A CA 1
ATOM 1685 C C . PRO A 1 209 ? -0.035 2.037 21.926 1.00 79.25 209 PRO A C 1
ATOM 1687 O O . PRO A 1 209 ? -0.381 1.401 22.928 1.00 79.25 209 PRO A O 1
ATOM 1690 N N . ASP A 1 210 ? -0.811 2.925 21.310 1.00 83.38 210 ASP A N 1
ATOM 1691 C CA . ASP A 1 210 ? -2.149 3.294 21.794 1.00 83.38 210 ASP A CA 1
ATOM 1692 C C . ASP A 1 210 ? -3.086 2.078 21.880 1.00 83.38 210 ASP A C 1
ATOM 1694 O O . ASP A 1 210 ? -3.860 1.938 22.831 1.00 83.38 210 ASP A O 1
ATOM 1698 N N . TYR A 1 211 ? -2.965 1.147 20.926 1.00 92.31 211 TYR A N 1
ATOM 1699 C CA . TYR A 1 211 ? -3.846 -0.009 20.792 1.00 92.31 211 TYR A CA 1
ATOM 1700 C C . TYR A 1 211 ? -3.088 -1.325 20.624 1.00 92.31 211 TYR A C 1
ATOM 1702 O O . TYR A 1 211 ? -2.150 -1.455 19.833 1.00 92.31 211 TYR A O 1
ATOM 1710 N N . VAL A 1 212 ? -3.596 -2.358 21.297 1.00 95.25 212 VAL A N 1
ATOM 1711 C CA . VAL A 1 212 ? -3.319 -3.763 20.966 1.00 95.25 212 VAL A CA 1
ATOM 1712 C C . VAL A 1 212 ? -4.585 -4.378 20.389 1.00 95.25 212 VAL A C 1
ATOM 1714 O O . VAL A 1 212 ? -5.636 -4.333 21.035 1.00 95.25 212 VAL A O 1
ATOM 1717 N N . LEU A 1 213 ? -4.486 -4.943 19.186 1.00 97.38 213 LEU A N 1
ATOM 1718 C CA . LEU A 1 213 ? -5.612 -5.526 18.462 1.00 97.38 213 LEU A CA 1
ATOM 1719 C C . LEU A 1 213 ? -5.650 -7.044 18.662 1.00 97.38 213 LEU A C 1
ATOM 1721 O O . LEU A 1 213 ? -4.649 -7.733 18.475 1.00 97.38 213 LEU A O 1
ATOM 1725 N N . TYR A 1 214 ? -6.817 -7.567 19.015 1.00 97.81 214 TYR A N 1
ATOM 1726 C CA . TYR A 1 214 ? -7.095 -8.969 19.315 1.00 97.81 214 TYR A CA 1
ATOM 1727 C C . TYR A 1 214 ? -8.155 -9.527 18.353 1.00 97.81 214 TYR A C 1
ATOM 1729 O O . TYR A 1 214 ? -8.961 -8.766 17.806 1.00 97.81 214 TYR A O 1
ATOM 1737 N N . PRO A 1 215 ? -8.187 -10.858 18.155 1.00 97.19 215 PRO A N 1
ATOM 1738 C CA . PRO A 1 215 ? -9.159 -11.494 17.267 1.00 97.19 215 PRO A CA 1
ATOM 1739 C C . PRO A 1 215 ? -10.604 -11.387 17.775 1.00 97.19 215 PRO A C 1
ATOM 1741 O O . PRO A 1 215 ? -11.543 -11.317 16.982 1.00 97.19 215 PRO A O 1
ATOM 1744 N N . ASP A 1 216 ? -10.807 -11.368 19.088 1.00 97.19 216 ASP A N 1
ATOM 1745 C CA . ASP A 1 216 ? -12.133 -11.359 19.695 1.00 97.19 216 ASP A CA 1
ATOM 1746 C C . ASP A 1 216 ? -12.073 -10.908 21.164 1.00 97.19 216 ASP A C 1
ATOM 1748 O O . ASP A 1 216 ? -11.002 -10.820 21.779 1.00 97.19 216 ASP A O 1
ATOM 1752 N N . GLU A 1 217 ? -13.245 -10.591 21.717 1.00 96.81 217 GLU A N 1
ATOM 1753 C CA . GLU A 1 217 ? -13.402 -10.085 23.082 1.00 96.81 217 GLU A CA 1
ATOM 1754 C C . GLU A 1 217 ? -12.978 -11.103 24.152 1.00 96.81 217 GLU A C 1
ATOM 1756 O O . GLU A 1 217 ? -12.394 -10.704 25.161 1.00 96.81 217 GLU A O 1
ATOM 1761 N N . ASP A 1 218 ? -13.183 -12.404 23.929 1.00 97.19 218 ASP A N 1
ATOM 1762 C CA . ASP A 1 218 ? -12.808 -13.450 24.890 1.00 97.19 218 ASP A CA 1
ATOM 1763 C C . ASP A 1 218 ? -11.286 -13.591 24.978 1.00 97.19 218 ASP A C 1
ATOM 1765 O O . ASP A 1 218 ? -10.709 -13.701 26.067 1.00 97.19 218 ASP A O 1
ATOM 1769 N N . THR A 1 219 ? -10.620 -13.577 23.825 1.00 96.75 219 THR A N 1
ATOM 1770 C CA . THR A 1 219 ? -9.164 -13.599 23.706 1.00 96.75 219 THR A CA 1
ATOM 1771 C C . THR A 1 219 ? -8.565 -12.359 24.359 1.00 96.75 219 THR A C 1
ATOM 1773 O O . THR A 1 219 ? -7.651 -12.486 25.180 1.00 96.75 219 THR A O 1
ATOM 1776 N N . LYS A 1 220 ? -9.126 -11.173 24.083 1.00 96.75 220 LYS A N 1
ATOM 1777 C CA . LYS A 1 220 ? -8.738 -9.930 24.759 1.00 96.75 220 LYS A CA 1
ATOM 1778 C C . LYS A 1 220 ? -8.890 -10.055 26.274 1.00 96.75 220 LYS A C 1
ATOM 1780 O O . LYS A 1 220 ? -7.927 -9.806 26.993 1.00 96.75 220 LYS A O 1
ATOM 1785 N N . ALA A 1 221 ? -10.056 -10.469 26.774 1.00 96.25 221 ALA A N 1
ATOM 1786 C CA . ALA A 1 221 ? -10.340 -10.552 28.209 1.00 96.25 221 ALA A CA 1
ATOM 1787 C C . ALA A 1 221 ? -9.352 -11.468 28.954 1.00 96.25 221 ALA A C 1
ATOM 1789 O O . ALA A 1 221 ? -8.890 -11.132 30.045 1.00 96.25 221 ALA A O 1
ATOM 1790 N N . LYS A 1 222 ? -8.966 -12.598 28.346 1.00 96.31 222 LYS A N 1
ATOM 1791 C CA . LYS A 1 222 ? -7.953 -13.521 28.893 1.00 96.31 222 LYS A CA 1
ATOM 1792 C C . LYS A 1 222 ? -6.533 -12.960 28.820 1.00 96.31 222 LYS A C 1
ATOM 1794 O O . LYS A 1 222 ? -5.715 -13.262 29.694 1.00 96.31 222 LYS A O 1
ATOM 1799 N N . ALA A 1 223 ? -6.231 -12.183 27.781 1.00 94.12 223 ALA A N 1
ATOM 1800 C CA . ALA A 1 223 ? -4.920 -11.593 27.565 1.00 94.12 223 ALA A CA 1
ATOM 1801 C C . ALA A 1 223 ? -4.669 -10.422 28.518 1.00 94.12 223 ALA A C 1
ATOM 1803 O O . ALA A 1 223 ? -3.658 -10.423 29.208 1.00 94.12 223 ALA A O 1
ATOM 1804 N N . VAL A 1 224 ? -5.583 -9.455 28.629 1.00 92.38 224 VAL A N 1
ATOM 1805 C CA . VAL A 1 224 ? -5.345 -8.185 29.350 1.00 92.38 224 VAL A CA 1
ATOM 1806 C C . VAL A 1 224 ? -5.146 -8.354 30.860 1.00 92.38 224 VAL A C 1
ATOM 1808 O O . VAL A 1 224 ? -4.491 -7.524 31.485 1.00 92.38 224 VAL A O 1
ATOM 1811 N N . VAL A 1 225 ? -5.643 -9.451 31.442 1.00 93.25 225 VAL A N 1
ATOM 1812 C CA . VAL A 1 225 ? -5.438 -9.796 32.862 1.00 93.25 225 VAL A CA 1
ATOM 1813 C C . VAL A 1 225 ? -4.062 -10.413 33.149 1.00 93.25 225 VAL A C 1
ATOM 1815 O O . VAL A 1 225 ? -3.698 -10.600 34.313 1.00 93.25 225 VAL A O 1
ATOM 1818 N N . GLN A 1 226 ? -3.282 -10.752 32.117 1.00 92.19 226 GLN A N 1
ATOM 1819 C CA . GLN A 1 226 ? -1.939 -11.304 32.292 1.00 92.19 226 GLN A CA 1
ATOM 1820 C C . GLN A 1 226 ? -0.978 -10.238 32.830 1.00 92.19 226 GLN A C 1
ATOM 1822 O O . GLN A 1 226 ? -0.948 -9.102 32.362 1.00 92.19 226 GLN A O 1
ATOM 1827 N N . LYS A 1 227 ? -0.132 -10.621 33.792 1.00 87.88 227 LYS A N 1
ATOM 1828 C CA . LYS A 1 227 ? 0.867 -9.710 34.382 1.00 87.88 227 LYS A CA 1
ATOM 1829 C C . LYS A 1 227 ? 2.048 -9.434 33.447 1.00 87.88 227 LYS A C 1
ATOM 1831 O O . LYS A 1 227 ? 2.595 -8.337 33.449 1.00 87.88 227 LYS A O 1
ATOM 1836 N N . GLU A 1 228 ? 2.453 -10.435 32.669 1.00 87.88 228 GLU A N 1
ATOM 1837 C CA . GLU A 1 228 ? 3.584 -10.344 31.743 1.00 87.88 228 GLU A CA 1
ATOM 1838 C C . GLU A 1 228 ? 3.133 -9.782 30.392 1.00 87.88 228 GLU A C 1
ATOM 1840 O O . GLU A 1 228 ? 2.199 -10.295 29.778 1.00 87.88 228 GLU A O 1
ATOM 1845 N N . GLU A 1 229 ? 3.825 -8.758 29.891 1.00 85.69 229 GLU A N 1
ATOM 1846 C CA . GLU A 1 229 ? 3.525 -8.131 28.596 1.00 85.69 229 GLU A CA 1
ATOM 1847 C C . GLU A 1 229 ? 3.613 -9.109 27.424 1.00 85.69 229 GLU A C 1
ATOM 1849 O O . GLU A 1 229 ? 2.703 -9.141 26.603 1.00 85.69 229 GLU A O 1
ATOM 1854 N N . ALA A 1 230 ? 4.617 -9.987 27.402 1.00 88.12 230 ALA A N 1
ATOM 1855 C CA . ALA A 1 230 ? 4.733 -11.020 26.375 1.00 88.12 230 ALA A CA 1
ATOM 1856 C C . ALA A 1 230 ? 3.486 -11.924 26.312 1.00 88.12 230 ALA A C 1
ATOM 1858 O O . ALA A 1 230 ? 3.004 -12.234 25.229 1.00 88.12 230 ALA A O 1
ATOM 1859 N N . LYS A 1 231 ? 2.903 -12.289 27.464 1.00 91.00 231 LYS A N 1
ATOM 1860 C CA . LYS A 1 231 ? 1.662 -13.085 27.524 1.00 91.00 231 LYS A CA 1
ATOM 1861 C C . LYS A 1 231 ? 0.431 -12.281 27.102 1.00 91.00 231 LYS A C 1
ATOM 1863 O O . LYS A 1 231 ? -0.480 -12.855 26.514 1.00 91.00 231 LYS A O 1
ATOM 1868 N N . ARG A 1 232 ? 0.407 -10.969 27.375 1.00 91.31 232 ARG A N 1
ATOM 1869 C CA . ARG A 1 232 ? -0.648 -10.057 26.892 1.00 91.31 232 ARG A CA 1
ATOM 1870 C C . ARG A 1 232 ? -0.616 -9.916 25.369 1.00 91.31 232 ARG A C 1
ATOM 1872 O O . ARG A 1 232 ? -1.676 -9.838 24.758 1.00 91.31 232 ARG A O 1
ATOM 1879 N N . LEU A 1 233 ? 0.575 -9.871 24.772 1.00 92.00 233 LEU A N 1
ATOM 1880 C CA . LEU A 1 233 ? 0.771 -9.653 23.336 1.00 92.00 233 LEU A CA 1
ATOM 1881 C C . LEU A 1 233 ? 0.777 -10.945 22.511 1.00 92.00 233 LEU A C 1
ATOM 1883 O O . LEU A 1 233 ? 0.514 -10.885 21.319 1.00 92.00 233 LEU A O 1
ATOM 1887 N N . ALA A 1 234 ? 1.031 -12.107 23.119 1.00 93.50 234 ALA A N 1
ATOM 1888 C CA . ALA A 1 234 ? 1.086 -13.388 22.412 1.00 93.50 234 ALA A CA 1
ATOM 1889 C C . ALA A 1 234 ? -0.145 -13.697 21.529 1.00 93.50 234 ALA A C 1
ATOM 1891 O O . ALA A 1 234 ? 0.059 -14.198 20.426 1.00 93.50 234 ALA A O 1
ATOM 1892 N N . PRO A 1 235 ? -1.398 -13.413 21.945 1.00 95.00 235 PRO A N 1
ATOM 1893 C CA . PRO A 1 235 ? -2.565 -13.624 21.091 1.00 95.00 235 PRO A CA 1
ATOM 1894 C C . PRO A 1 235 ? -2.994 -12.367 20.309 1.00 95.00 235 PRO A C 1
ATOM 1896 O O . PRO A 1 235 ? -4.088 -12.347 19.744 1.00 95.00 235 PRO A O 1
ATOM 1899 N N . ALA A 1 236 ? -2.196 -11.295 20.322 1.00 95.81 236 ALA A N 1
ATOM 1900 C CA . ALA A 1 236 ? -2.501 -10.078 19.579 1.00 95.81 236 ALA A CA 1
ATOM 1901 C C . ALA A 1 236 ? -2.218 -10.264 18.081 1.00 95.81 236 ALA A C 1
ATOM 1903 O O . ALA A 1 236 ? -1.247 -10.906 17.688 1.00 95.81 236 ALA A O 1
ATOM 1904 N N . LEU A 1 237 ? -3.065 -9.666 17.246 1.00 96.81 237 LEU A N 1
ATOM 1905 C CA . LEU A 1 237 ? -2.947 -9.690 15.788 1.00 96.81 237 LEU A CA 1
ATOM 1906 C C . LEU A 1 237 ? -2.027 -8.584 15.268 1.00 96.81 237 LEU A C 1
ATOM 1908 O O . LEU A 1 237 ? -1.264 -8.795 14.327 1.00 96.81 237 LEU A O 1
ATOM 1912 N N . ALA A 1 238 ? -2.115 -7.401 15.874 1.00 96.56 238 ALA A N 1
ATOM 1913 C CA . ALA A 1 238 ? -1.348 -6.230 15.479 1.00 96.56 238 ALA A CA 1
ATOM 1914 C C . ALA A 1 238 ? -1.273 -5.201 16.612 1.00 96.56 238 ALA A C 1
ATOM 1916 O O . ALA A 1 238 ? -2.083 -5.203 17.545 1.00 96.56 238 ALA A O 1
ATOM 1917 N N . LEU A 1 239 ? -0.312 -4.290 16.490 1.00 94.88 239 LEU A N 1
ATOM 1918 C CA . LEU A 1 239 ? -0.296 -3.031 17.233 1.00 94.88 239 LEU A CA 1
ATOM 1919 C C . LEU A 1 239 ? -0.924 -1.932 16.381 1.00 94.88 239 LEU A C 1
ATOM 1921 O O . LEU A 1 239 ? -0.757 -1.939 15.163 1.00 94.88 239 LEU A O 1
ATOM 1925 N N . ALA A 1 240 ? -1.598 -0.973 17.005 1.00 94.25 240 ALA A N 1
ATOM 1926 C CA . ALA A 1 240 ? -2.073 0.219 16.320 1.00 94.25 240 ALA A CA 1
ATOM 1927 C C . ALA A 1 240 ? -1.673 1.489 17.081 1.00 94.25 240 ALA A C 1
ATOM 1929 O O . ALA A 1 240 ? -1.765 1.545 18.304 1.00 94.25 240 ALA A O 1
ATOM 1930 N N . GLU A 1 241 ? -1.213 2.486 16.332 1.00 91.81 241 GLU A N 1
ATOM 1931 C CA . GLU A 1 241 ? -0.878 3.827 16.810 1.00 91.81 241 GLU A CA 1
ATOM 1932 C C . GLU A 1 241 ? -1.808 4.827 16.120 1.00 91.81 241 GLU A C 1
ATOM 1934 O O . GLU A 1 241 ? -1.957 4.807 14.888 1.00 91.81 241 GLU A O 1
ATOM 1939 N N . ALA A 1 242 ? -2.428 5.693 16.911 1.00 91.06 242 ALA A N 1
ATOM 1940 C CA . ALA A 1 242 ? -3.349 6.714 16.456 1.00 91.06 242 ALA A CA 1
ATOM 1941 C C . ALA A 1 242 ? -2.738 8.109 16.614 1.00 91.06 242 ALA A C 1
ATOM 1943 O O . ALA A 1 242 ? -1.853 8.357 17.425 1.00 91.06 242 ALA A O 1
ATOM 1944 N N . LYS A 1 243 ? -3.199 9.048 15.795 1.00 89.88 243 LYS A N 1
ATOM 1945 C CA . LYS A 1 243 ? -2.940 10.484 15.936 1.00 89.88 243 LYS A CA 1
ATOM 1946 C C . LYS A 1 243 ? -4.254 11.229 15.721 1.00 89.88 243 LYS A C 1
ATOM 1948 O O . LYS A 1 243 ? -5.198 10.678 15.149 1.00 89.88 243 LYS A O 1
ATOM 1953 N N . TYR A 1 244 ? -4.320 12.492 16.139 1.00 84.50 244 TYR A N 1
ATOM 1954 C CA . TYR A 1 244 ? -5.492 13.330 15.860 1.00 84.50 244 TYR A CA 1
ATOM 1955 C C . TYR A 1 244 ? -5.772 13.471 14.359 1.00 84.50 244 TYR A C 1
ATOM 1957 O O . TYR A 1 244 ? -4.897 13.296 13.501 1.00 84.50 244 TYR A O 1
ATOM 1965 N N . PHE A 1 245 ? -7.019 13.822 14.049 1.00 88.12 245 PHE A N 1
ATOM 1966 C CA . PHE A 1 245 ? -7.533 13.745 12.693 1.00 88.12 245 PHE A CA 1
ATOM 1967 C C . PHE A 1 245 ? -6.744 14.610 11.698 1.00 88.12 245 PHE A C 1
ATOM 1969 O O . PHE A 1 245 ? -6.567 15.816 11.888 1.00 88.12 245 PHE A O 1
ATOM 1976 N N . GLY A 1 246 ? -6.283 13.988 10.608 1.00 79.50 246 GLY A N 1
ATOM 1977 C CA . GLY A 1 246 ? -5.592 14.677 9.512 1.00 79.50 246 GLY A CA 1
ATOM 1978 C C . GLY A 1 246 ? -4.141 15.086 9.795 1.00 79.50 246 GLY A C 1
ATOM 1979 O O . GLY A 1 246 ? -3.538 15.754 8.954 1.00 79.50 246 GLY A O 1
ATOM 1980 N N . ARG A 1 247 ? -3.558 14.675 10.931 1.00 79.38 247 ARG A N 1
ATOM 1981 C CA . ARG A 1 247 ? -2.134 14.874 11.232 1.00 79.38 247 ARG A CA 1
ATOM 1982 C C . ARG A 1 247 ? -1.248 14.252 10.156 1.00 79.38 247 ARG A C 1
ATOM 1984 O O . ARG A 1 247 ? -1.298 13.045 9.954 1.00 79.38 247 ARG A O 1
ATOM 1991 N N . ASP A 1 248 ? -0.397 15.042 9.509 1.00 77.06 248 ASP A N 1
ATOM 1992 C CA . ASP A 1 248 ? 0.634 14.516 8.609 1.00 77.06 248 ASP A CA 1
ATOM 1993 C C . ASP A 1 248 ? 1.475 13.435 9.318 1.00 77.06 248 ASP A C 1
ATOM 1995 O O . ASP A 1 248 ? 2.036 13.683 10.386 1.00 77.06 248 ASP A O 1
ATOM 1999 N N . LEU A 1 249 ? 1.528 12.232 8.745 1.00 79.44 249 LEU A N 1
ATOM 2000 C CA . LEU A 1 249 ? 2.202 11.072 9.331 1.00 79.44 249 LEU A CA 1
ATOM 2001 C C . LEU A 1 249 ? 3.695 10.985 8.942 1.00 79.44 249 LEU A C 1
ATOM 2003 O O . LEU A 1 249 ? 4.424 10.193 9.540 1.00 79.44 249 LEU A O 1
ATOM 2007 N N . ASP A 1 250 ? 4.162 11.795 7.983 1.00 65.62 250 ASP A N 1
ATOM 2008 C CA . ASP A 1 250 ? 5.539 11.779 7.460 1.00 65.62 250 ASP A CA 1
ATOM 2009 C C . ASP A 1 250 ? 6.430 12.887 8.044 1.00 65.62 250 ASP A C 1
ATOM 2011 O O . ASP A 1 250 ? 7.661 12.804 7.997 1.00 65.62 250 ASP A O 1
ATOM 2015 N N . VAL A 1 251 ? 5.838 13.935 8.624 1.00 63.16 251 VAL A N 1
ATOM 2016 C CA . VAL A 1 251 ? 6.579 15.146 9.007 1.00 63.16 251 VAL A CA 1
ATOM 2017 C C . VAL A 1 251 ? 6.789 15.249 10.521 1.00 63.16 251 VAL A C 1
ATOM 2019 O O . VAL A 1 251 ? 5.852 15.185 11.314 1.00 63.16 251 VAL A O 1
ATOM 2022 N N . LYS A 1 252 ? 8.032 15.549 10.930 1.00 53.66 252 LYS A N 1
ATOM 2023 C CA . LYS A 1 252 ? 8.441 15.864 12.321 1.00 53.66 252 LYS A CA 1
ATOM 2024 C C . LYS A 1 252 ? 7.958 17.229 12.845 1.00 53.66 252 LYS A C 1
ATOM 2026 O O . LYS A 1 252 ? 8.412 17.685 13.891 1.00 53.66 252 LYS A O 1
ATOM 2031 N N . LYS A 1 253 ? 7.120 17.952 12.099 1.00 46.31 253 LYS A N 1
ATOM 2032 C CA . LYS A 1 253 ? 6.738 19.326 12.449 1.00 46.31 253 LYS A CA 1
ATOM 2033 C C . LYS A 1 253 ? 5.886 19.300 13.701 1.00 46.31 253 LYS A C 1
ATOM 2035 O O . LYS A 1 253 ? 4.958 18.515 13.767 1.00 46.31 253 LYS A O 1
ATOM 2040 N N . ARG A 1 254 ? 6.189 20.188 14.640 1.00 48.72 254 ARG A N 1
ATOM 2041 C CA . ARG A 1 254 ? 5.329 20.508 15.773 1.00 48.72 254 ARG A CA 1
ATOM 2042 C C . ARG A 1 254 ? 4.076 21.193 15.228 1.00 48.72 254 ARG A C 1
ATOM 2044 O O . ARG A 1 254 ? 4.166 22.323 14.752 1.00 48.72 254 ARG A O 1
ATOM 2051 N N . ASP A 1 255 ? 2.948 20.501 15.229 1.00 53.06 255 ASP A N 1
ATOM 2052 C CA . ASP A 1 255 ? 1.649 21.159 15.084 1.00 53.06 255 ASP A CA 1
ATOM 2053 C C . ASP A 1 255 ? 1.351 21.921 16.391 1.00 53.06 255 ASP A C 1
ATOM 2055 O O . ASP A 1 255 ? 1.844 21.557 17.461 1.00 53.06 255 ASP A O 1
ATOM 2059 N N . ALA A 1 256 ? 0.544 22.980 16.335 1.00 54.50 256 ALA A N 1
ATOM 2060 C CA . ALA A 1 256 ? 0.067 23.691 17.522 1.00 54.50 256 ALA A CA 1
ATOM 2061 C C . ALA A 1 256 ? -0.704 22.769 18.489 1.00 54.50 256 ALA A C 1
ATOM 2063 O O . ALA A 1 256 ? -0.796 23.066 19.679 1.00 54.50 256 ALA A O 1
ATOM 2064 N N . ARG A 1 257 ? -1.229 21.646 17.976 1.00 56.34 257 ARG A N 1
ATOM 2065 C CA . ARG A 1 257 ? -1.911 20.594 18.745 1.00 56.34 257 ARG A CA 1
ATOM 2066 C C . ARG A 1 257 ? -0.976 19.527 19.328 1.00 56.34 257 ARG A C 1
ATOM 2068 O O . ARG A 1 257 ? -1.420 18.739 20.160 1.00 56.34 257 ARG A O 1
ATOM 2075 N N . ASP A 1 258 ? 0.301 19.503 18.943 1.00 55.06 258 ASP A N 1
ATOM 2076 C CA . ASP A 1 258 ? 1.262 18.532 19.470 1.00 55.06 258 ASP A CA 1
ATOM 2077 C C . ASP A 1 258 ? 1.693 18.949 20.892 1.00 55.06 258 ASP A C 1
ATOM 2079 O O . ASP A 1 258 ? 2.438 19.913 21.091 1.00 55.06 258 ASP A O 1
ATOM 2083 N N . LEU A 1 259 ? 1.237 18.202 21.903 1.00 53.62 259 LEU A N 1
ATOM 2084 C CA . LEU A 1 259 ? 1.534 18.467 23.320 1.00 53.62 259 LEU A CA 1
ATOM 2085 C C . LEU A 1 259 ? 3.003 18.180 23.699 1.00 53.62 259 LEU A C 1
ATOM 2087 O O . LEU A 1 259 ? 3.486 18.663 24.725 1.00 53.62 259 LEU A O 1
ATOM 2091 N N . ALA A 1 260 ? 3.732 17.402 22.888 1.00 54.00 260 ALA A N 1
ATOM 2092 C CA . ALA A 1 260 ? 5.091 16.960 23.191 1.00 54.00 260 ALA A CA 1
ATOM 2093 C C . ALA A 1 260 ? 6.172 17.963 22.716 1.00 54.00 260 ALA A C 1
ATOM 2095 O O . ALA A 1 260 ? 6.130 18.429 21.576 1.00 54.00 260 ALA A O 1
ATOM 2096 N N . PRO A 1 261 ? 7.198 18.263 23.539 1.00 46.25 261 PRO A N 1
ATOM 2097 C CA . PRO A 1 261 ? 8.252 19.223 23.192 1.00 46.25 261 PRO A CA 1
ATOM 2098 C C . PRO A 1 261 ? 9.214 18.741 22.090 1.00 46.25 261 PRO A C 1
ATOM 2100 O O . PRO A 1 261 ? 9.807 19.583 21.425 1.00 46.25 261 PRO A O 1
ATOM 2103 N N . ASN A 1 262 ? 9.337 17.424 21.866 1.00 55.62 262 ASN A N 1
ATOM 2104 C CA . ASN A 1 262 ? 10.156 16.805 20.813 1.00 55.62 262 ASN A CA 1
ATOM 2105 C C . ASN A 1 262 ? 9.372 15.659 20.135 1.00 55.62 262 ASN A C 1
ATOM 2107 O O . ASN A 1 262 ? 9.464 14.518 20.597 1.00 55.62 262 ASN A O 1
ATOM 2111 N N . PRO A 1 263 ? 8.584 15.921 19.078 1.00 57.38 263 PRO A N 1
ATOM 2112 C CA . PRO A 1 263 ? 7.828 14.875 18.396 1.00 57.38 263 PRO A CA 1
ATOM 2113 C C . PRO A 1 263 ? 8.766 13.933 17.624 1.00 57.38 263 PRO A C 1
ATOM 2115 O O . PRO A 1 263 ? 9.547 14.353 16.766 1.00 57.38 263 PRO A O 1
ATOM 2118 N N . VAL A 1 264 ? 8.699 12.641 17.941 1.00 63.19 264 VAL A N 1
ATOM 2119 C CA . VAL A 1 264 ? 9.303 11.568 17.138 1.00 63.19 264 VAL A CA 1
ATOM 2120 C C . VAL A 1 264 ? 8.377 11.295 15.950 1.00 63.19 264 VAL A C 1
ATOM 2122 O O . VAL A 1 264 ? 7.163 11.423 16.081 1.00 63.19 264 VAL A O 1
ATOM 2125 N N . THR A 1 265 ? 8.921 10.940 14.782 1.00 72.81 265 THR A N 1
ATOM 2126 C CA . THR A 1 265 ? 8.080 10.567 13.633 1.00 72.81 265 THR A CA 1
ATOM 2127 C C . THR A 1 265 ? 7.194 9.371 14.019 1.00 72.81 265 THR A C 1
ATOM 2129 O O . THR A 1 265 ? 7.746 8.374 14.493 1.00 72.81 265 THR A O 1
ATOM 2132 N N . PRO A 1 266 ? 5.866 9.406 13.799 1.00 77.81 266 PRO A N 1
ATOM 2133 C CA . PRO A 1 266 ? 4.976 8.318 14.221 1.00 77.81 266 PRO A CA 1
ATOM 2134 C C . PRO A 1 266 ? 5.362 6.942 13.647 1.00 77.81 266 PRO A C 1
ATOM 2136 O O . PRO A 1 266 ? 5.325 5.932 14.348 1.00 77.81 266 PRO A O 1
ATOM 2139 N N . SER A 1 267 ? 5.851 6.898 12.401 1.00 79.00 267 SER A N 1
ATOM 2140 C CA . SER A 1 267 ? 6.376 5.671 11.781 1.00 79.00 267 SER A CA 1
ATOM 2141 C C . SER A 1 267 ? 7.606 5.099 12.503 1.00 79.00 267 SER A C 1
ATOM 2143 O O . SER A 1 267 ? 7.771 3.881 12.588 1.00 79.00 267 SER A O 1
ATOM 2145 N N . PHE A 1 268 ? 8.457 5.959 13.073 1.00 80.25 268 PHE A N 1
ATOM 2146 C CA . PHE A 1 268 ? 9.609 5.545 13.875 1.00 80.25 268 PHE A CA 1
ATOM 2147 C C . PHE A 1 268 ? 9.165 4.935 15.211 1.00 80.25 268 PHE A C 1
ATOM 2149 O O . PHE A 1 268 ? 9.716 3.914 15.619 1.00 80.25 268 PHE A O 1
ATOM 2156 N N . GLN A 1 269 ? 8.152 5.517 15.866 1.00 80.12 269 GLN A N 1
ATOM 2157 C CA . GLN A 1 269 ? 7.599 4.986 17.120 1.00 80.12 269 GLN A CA 1
ATOM 2158 C C . GLN A 1 269 ? 7.004 3.590 16.913 1.00 80.12 269 GLN A C 1
ATOM 2160 O O . GLN A 1 269 ? 7.424 2.643 17.581 1.00 80.12 269 GLN A O 1
ATOM 2165 N N . LEU A 1 270 ? 6.124 3.432 15.916 1.00 84.94 270 LEU A N 1
ATOM 2166 C CA . LEU A 1 270 ? 5.522 2.138 15.590 1.00 84.94 270 LEU A CA 1
ATOM 2167 C C . LEU A 1 270 ? 6.584 1.088 15.227 1.00 84.94 270 LEU A C 1
ATOM 2169 O O . LEU A 1 270 ? 6.527 -0.045 15.705 1.00 84.94 270 LEU A O 1
ATOM 2173 N N . SER A 1 271 ? 7.600 1.463 14.439 1.00 84.44 271 SER A N 1
ATOM 2174 C CA . SER A 1 271 ? 8.720 0.568 14.125 1.00 84.44 271 SER A CA 1
ATOM 2175 C C . SER A 1 271 ? 9.475 0.114 15.380 1.00 84.44 271 SER A C 1
ATOM 2177 O O . SER A 1 271 ? 9.914 -1.036 15.432 1.00 84.44 271 SER A O 1
ATOM 2179 N N . GLY A 1 272 ? 9.647 0.994 16.370 1.00 82.94 272 GLY A N 1
ATOM 2180 C CA . GLY A 1 272 ? 10.266 0.656 17.651 1.00 82.94 272 GLY A CA 1
ATOM 2181 C C . GLY A 1 272 ? 9.449 -0.370 18.438 1.00 82.94 272 GLY A C 1
ATOM 2182 O O . GLY A 1 272 ? 10.017 -1.328 18.962 1.00 82.94 272 GLY A O 1
ATOM 2183 N N . TYR A 1 273 ? 8.120 -0.228 18.459 1.00 84.69 273 TYR A N 1
ATOM 2184 C CA . TYR A 1 273 ? 7.230 -1.187 19.125 1.00 84.69 273 TYR A CA 1
ATOM 2185 C C . TYR A 1 273 ? 7.224 -2.552 18.448 1.00 84.69 273 TYR A C 1
ATOM 2187 O O . TYR A 1 273 ? 7.312 -3.575 19.124 1.00 84.69 273 TYR A O 1
ATOM 2195 N N . LEU A 1 274 ? 7.160 -2.599 17.117 1.00 88.75 274 LEU A N 1
ATOM 2196 C CA . LEU A 1 274 ? 7.210 -3.866 16.383 1.00 88.75 274 LEU A CA 1
ATOM 2197 C C . LEU A 1 274 ? 8.530 -4.605 16.641 1.00 88.75 274 LEU A C 1
ATOM 2199 O O . LEU A 1 274 ? 8.538 -5.822 16.815 1.00 88.75 274 LEU A O 1
ATOM 2203 N N . GLN A 1 275 ? 9.641 -3.868 16.741 1.00 85.94 275 GLN A N 1
ATOM 2204 C CA . GLN A 1 275 ? 10.937 -4.451 17.075 1.00 85.94 275 GLN A CA 1
ATOM 2205 C C . GLN A 1 275 ? 10.988 -4.994 18.509 1.00 85.94 275 GLN A C 1
ATOM 2207 O O . GLN A 1 275 ? 11.517 -6.084 18.717 1.00 85.94 275 GLN A O 1
ATOM 2212 N N . SER A 1 276 ? 10.473 -4.253 19.496 1.00 83.62 276 SER A N 1
ATOM 2213 C CA . SER A 1 276 ? 10.555 -4.655 20.906 1.00 83.62 276 SER A CA 1
ATOM 2214 C C . SER A 1 276 ? 9.570 -5.765 21.279 1.00 83.62 276 SER A C 1
ATOM 2216 O O . SER A 1 276 ? 9.888 -6.609 22.114 1.00 83.62 276 SER A O 1
ATOM 2218 N N . THR A 1 277 ? 8.389 -5.779 20.660 1.00 86.25 277 THR A N 1
ATOM 2219 C CA . THR A 1 277 ? 7.319 -6.745 20.957 1.00 86.25 277 THR A CA 1
ATOM 2220 C C . THR A 1 277 ? 7.402 -8.018 20.122 1.00 86.25 277 THR A C 1
ATOM 2222 O O . THR A 1 277 ? 6.882 -9.051 20.536 1.00 86.25 277 THR A O 1
ATOM 2225 N N . GLY A 1 278 ? 8.040 -7.960 18.949 1.00 86.62 278 GLY A N 1
ATOM 2226 C CA . GLY A 1 278 ? 8.119 -9.079 18.010 1.00 86.62 278 GLY A CA 1
ATOM 2227 C C . GLY A 1 278 ? 6.830 -9.352 17.227 1.00 86.62 278 GLY A C 1
ATOM 2228 O O . GLY A 1 278 ? 6.786 -10.335 16.485 1.00 86.62 278 GLY A O 1
ATOM 2229 N N . LEU A 1 279 ? 5.800 -8.506 17.360 1.00 90.25 279 LEU A N 1
ATOM 2230 C CA . LEU A 1 279 ? 4.576 -8.610 16.563 1.00 90.25 279 LEU A CA 1
ATOM 2231 C C . LEU A 1 279 ? 4.862 -8.337 15.082 1.00 90.25 279 LEU A C 1
ATOM 2233 O O . LEU A 1 279 ? 5.654 -7.465 14.722 1.00 90.25 279 LEU A O 1
ATOM 2237 N N . GLU A 1 280 ? 4.213 -9.109 14.209 1.00 92.25 280 GLU A N 1
ATOM 2238 C CA . GLU A 1 280 ? 4.491 -9.056 12.772 1.00 92.25 280 GLU A CA 1
ATOM 2239 C C . GLU A 1 280 ? 3.853 -7.847 12.084 1.00 92.25 280 GLU A C 1
ATOM 2241 O O . GLU A 1 280 ? 4.413 -7.365 11.102 1.00 92.25 280 GLU A O 1
ATOM 2246 N N . TRP A 1 281 ? 2.732 -7.330 12.589 1.00 96.31 281 TRP A N 1
ATOM 2247 C CA . TRP A 1 281 ? 1.967 -6.282 11.915 1.00 96.31 281 TRP A CA 1
ATOM 2248 C C . TRP A 1 281 ? 1.706 -5.069 12.802 1.00 96.31 281 TRP A C 1
ATOM 2250 O O . TRP A 1 281 ? 1.418 -5.193 13.995 1.00 96.31 281 TRP A O 1
ATOM 2260 N N . GLY A 1 282 ? 1.779 -3.888 12.188 1.00 95.81 282 GLY A N 1
ATOM 2261 C CA . GLY A 1 282 ? 1.450 -2.616 12.821 1.00 95.81 282 GLY A CA 1
ATOM 2262 C C . GLY A 1 282 ? 0.567 -1.752 11.930 1.00 95.81 282 GLY A C 1
ATOM 2263 O O . GLY A 1 282 ? 0.757 -1.719 10.715 1.00 95.81 282 GLY A O 1
ATOM 2264 N N . ILE A 1 283 ? -0.371 -1.033 12.536 1.00 97.25 283 ILE A N 1
ATOM 2265 C CA . ILE A 1 283 ? -1.213 -0.036 11.876 1.00 97.25 283 ILE A CA 1
ATOM 2266 C C . ILE A 1 283 ? -0.855 1.347 12.426 1.00 97.25 283 ILE A C 1
ATOM 2268 O O . ILE A 1 283 ? -0.762 1.536 13.634 1.00 97.25 283 ILE A O 1
ATOM 2272 N N . LEU A 1 284 ? -0.673 2.323 11.544 1.00 94.88 284 LEU A N 1
ATOM 2273 C CA . LEU A 1 284 ? -0.551 3.735 11.907 1.00 94.88 284 LEU A CA 1
ATOM 2274 C C . LEU A 1 284 ? -1.683 4.508 11.242 1.00 94.88 284 LEU A C 1
ATOM 2276 O O . LEU A 1 284 ? -1.848 4.420 10.022 1.00 94.88 284 LEU A O 1
ATOM 2280 N N . THR A 1 285 ? -2.442 5.280 12.014 1.00 95.25 285 THR A N 1
ATOM 2281 C CA . THR A 1 285 ? -3.545 6.070 11.465 1.00 95.25 285 THR A CA 1
ATOM 2282 C C . THR A 1 285 ? -3.690 7.441 12.114 1.00 95.25 285 THR A C 1
ATOM 2284 O O . THR A 1 285 ? -3.412 7.630 13.290 1.00 95.25 285 THR A O 1
ATOM 2287 N N . ASN A 1 286 ? -4.162 8.410 11.336 1.00 91.44 286 ASN A N 1
ATOM 2288 C CA . ASN A 1 286 ? -4.649 9.709 11.815 1.00 91.44 286 ASN A CA 1
ATOM 2289 C C . ASN A 1 286 ? -6.176 9.827 11.617 1.00 91.44 286 ASN A C 1
ATOM 2291 O O . ASN A 1 286 ? -6.694 10.904 11.325 1.00 91.44 286 ASN A O 1
ATOM 2295 N N . GLY A 1 287 ? -6.890 8.697 11.598 1.00 92.69 287 GLY A N 1
ATOM 2296 C CA . GLY A 1 287 ? -8.296 8.590 11.207 1.00 92.69 287 GLY A CA 1
ATOM 2297 C C . GLY A 1 287 ? -8.525 8.659 9.693 1.00 92.69 287 GLY A C 1
ATOM 2298 O O . GLY A 1 287 ? -9.240 7.822 9.146 1.00 92.69 287 GLY A O 1
ATOM 2299 N N . ARG A 1 288 ? -7.904 9.616 8.994 1.00 92.94 288 ARG A N 1
ATOM 2300 C CA . ARG A 1 288 ? -8.063 9.799 7.544 1.00 92.94 288 ARG A CA 1
ATOM 2301 C C . ARG A 1 288 ? -7.235 8.813 6.726 1.00 92.94 288 ARG A C 1
ATOM 2303 O O . ARG A 1 288 ? -7.759 8.197 5.812 1.00 92.94 288 ARG A O 1
ATOM 2310 N N . GLU A 1 289 ? -5.949 8.697 7.006 1.00 93.00 289 GLU A N 1
ATOM 2311 C CA . GLU A 1 289 ? -5.019 7.783 6.352 1.00 93.00 289 GLU A CA 1
ATOM 2312 C C . GLU A 1 289 ? -4.741 6.603 7.283 1.00 93.00 289 GLU A C 1
ATOM 2314 O O . GLU A 1 289 ? -4.530 6.784 8.482 1.00 93.00 289 GLU A O 1
ATOM 2319 N N . TRP A 1 290 ? -4.749 5.395 6.729 1.00 97.44 290 TRP A N 1
ATOM 2320 C CA . TRP A 1 290 ? -4.434 4.156 7.433 1.00 97.44 290 TRP A CA 1
ATOM 2321 C C . TRP A 1 290 ? -3.263 3.493 6.740 1.00 97.44 290 TRP A C 1
ATOM 2323 O O . TRP A 1 290 ? -3.339 3.235 5.542 1.00 97.44 290 TRP A O 1
ATOM 2333 N N . ARG A 1 291 ? -2.182 3.240 7.478 1.00 96.50 291 ARG A N 1
ATOM 2334 C CA . ARG A 1 291 ? -0.953 2.624 6.976 1.00 96.50 291 ARG A CA 1
ATOM 2335 C C . ARG A 1 291 ? -0.728 1.287 7.659 1.00 96.50 291 ARG A C 1
ATOM 2337 O O . ARG A 1 291 ? -0.752 1.211 8.881 1.00 96.50 291 ARG A O 1
ATOM 2344 N N . LEU A 1 292 ? -0.462 0.260 6.870 1.00 97.50 292 LEU A N 1
ATOM 2345 C CA . LEU A 1 292 ? -0.076 -1.069 7.307 1.00 97.50 292 LEU A CA 1
ATOM 2346 C C . LEU A 1 292 ? 1.440 -1.223 7.187 1.00 97.50 292 LEU A C 1
ATOM 2348 O O . LEU A 1 292 ? 2.010 -0.914 6.142 1.00 97.50 292 LEU A O 1
ATOM 2352 N N . TYR A 1 293 ? 2.066 -1.746 8.235 1.00 95.25 293 TYR A N 1
ATOM 2353 C CA . TYR A 1 293 ? 3.499 -1.992 8.345 1.00 95.25 293 TYR A CA 1
ATOM 2354 C C . TYR A 1 293 ? 3.778 -3.453 8.693 1.00 95.25 293 TYR A C 1
ATOM 2356 O O . TYR A 1 293 ? 3.027 -4.071 9.449 1.00 95.25 293 TYR A O 1
ATOM 2364 N N . TRP A 1 294 ? 4.911 -3.970 8.209 1.00 93.62 294 TRP A N 1
ATOM 2365 C CA . TRP A 1 294 ? 5.412 -5.295 8.569 1.00 93.62 294 TRP A CA 1
ATOM 2366 C C . TRP A 1 294 ? 6.674 -5.205 9.434 1.00 93.62 294 TRP A C 1
ATOM 2368 O O . TRP A 1 294 ? 7.716 -4.690 9.019 1.00 93.62 294 TRP A O 1
ATOM 2378 N N . GLY A 1 295 ? 6.593 -5.756 10.642 1.00 85.88 295 GLY A N 1
ATOM 2379 C CA . GLY A 1 295 ? 7.609 -5.709 11.692 1.00 85.88 295 GLY A CA 1
ATOM 2380 C C . GLY A 1 295 ? 8.901 -6.465 11.382 1.00 85.88 295 GLY A C 1
ATOM 2381 O O . GLY A 1 295 ? 9.859 -6.364 12.147 1.00 85.88 295 GLY A O 1
ATOM 2382 N N . ARG A 1 296 ? 8.994 -7.194 10.264 1.00 81.50 296 ARG A N 1
ATOM 2383 C CA . ARG A 1 296 ? 10.241 -7.844 9.814 1.00 81.50 296 ARG A CA 1
ATOM 2384 C C . ARG A 1 296 ? 10.844 -7.240 8.543 1.00 81.50 296 ARG A C 1
ATOM 2386 O O . ARG A 1 296 ? 11.892 -7.708 8.109 1.00 81.50 296 ARG A O 1
ATOM 2393 N N . ALA A 1 297 ? 10.261 -6.172 7.994 1.00 75.69 297 ALA A N 1
ATOM 2394 C CA . ALA A 1 297 ? 10.831 -5.488 6.834 1.00 75.69 297 ALA A CA 1
ATOM 2395 C C . ALA A 1 297 ? 12.252 -4.958 7.126 1.00 75.69 297 ALA A C 1
ATOM 2397 O O . ALA A 1 297 ? 12.552 -4.554 8.247 1.00 75.69 297 ALA A O 1
ATOM 2398 N N . VAL A 1 298 ? 13.138 -4.931 6.123 1.00 67.44 298 VAL A N 1
ATOM 2399 C CA . VAL A 1 298 ? 14.514 -4.410 6.287 1.00 67.44 298 VAL A CA 1
ATOM 2400 C C . VAL A 1 298 ? 14.509 -2.901 6.579 1.00 67.44 298 VAL A C 1
ATOM 2402 O O . VAL A 1 298 ? 15.202 -2.456 7.489 1.00 67.44 298 VAL A O 1
ATOM 2405 N N . ASP A 1 299 ? 13.663 -2.139 5.876 1.00 72.06 299 ASP A N 1
ATOM 2406 C CA . ASP A 1 299 ? 13.417 -0.706 6.103 1.00 72.06 299 ASP A CA 1
ATOM 2407 C C . ASP A 1 299 ? 11.957 -0.472 6.527 1.00 72.06 299 ASP A C 1
ATOM 2409 O O . ASP A 1 299 ? 11.093 -0.092 5.736 1.00 72.06 299 ASP A O 1
ATOM 2413 N N . ARG A 1 300 ? 11.661 -0.783 7.793 1.00 73.50 300 ARG A N 1
ATOM 2414 C CA . ARG A 1 300 ? 10.295 -0.792 8.351 1.00 73.50 300 ARG A CA 1
ATOM 2415 C C . ARG A 1 300 ? 9.617 0.570 8.325 1.00 73.50 300 ARG A C 1
ATOM 2417 O O . ARG A 1 300 ? 8.400 0.621 8.336 1.00 73.50 300 ARG A O 1
ATOM 2424 N N . GLN A 1 301 ? 10.370 1.665 8.319 1.00 69.56 301 GLN A N 1
ATOM 2425 C CA . GLN A 1 301 ? 9.792 3.009 8.416 1.00 69.56 301 GLN A CA 1
ATOM 2426 C C . GLN A 1 301 ? 9.256 3.490 7.066 1.00 69.56 301 GLN A C 1
ATOM 2428 O O . GLN A 1 301 ? 8.253 4.201 7.025 1.00 69.56 301 GLN A O 1
ATOM 2433 N N . ASN A 1 302 ? 9.887 3.045 5.977 1.00 72.44 302 ASN A N 1
ATOM 2434 C CA . ASN A 1 302 ? 9.558 3.466 4.619 1.00 72.44 302 ASN A CA 1
ATOM 2435 C C . ASN A 1 302 ? 8.803 2.401 3.817 1.00 72.44 302 ASN A C 1
ATOM 2437 O O . ASN A 1 302 ? 8.456 2.661 2.672 1.00 72.44 302 ASN A O 1
ATOM 2441 N N . ARG A 1 303 ? 8.546 1.211 4.380 1.00 82.44 303 ARG A N 1
ATOM 2442 C CA . ARG A 1 303 ? 7.782 0.145 3.711 1.00 82.44 303 ARG A CA 1
ATOM 2443 C C . ARG A 1 303 ? 6.409 -0.032 4.335 1.00 82.44 303 ARG A C 1
ATOM 2445 O O . ARG A 1 303 ? 6.275 -0.685 5.368 1.00 82.44 303 ARG A O 1
ATOM 2452 N N . TYR A 1 304 ? 5.398 0.525 3.676 1.00 90.88 304 TYR A N 1
ATOM 2453 C CA . TYR A 1 304 ? 4.006 0.415 4.102 1.00 90.88 304 TYR A CA 1
ATOM 2454 C C . TYR A 1 304 ? 3.027 0.350 2.930 1.00 90.88 304 TYR A C 1
ATOM 2456 O O . TYR A 1 304 ? 3.349 0.726 1.804 1.00 90.88 304 TYR A O 1
ATOM 2464 N N . PHE A 1 305 ? 1.809 -0.090 3.224 1.00 94.31 305 PHE A N 1
ATOM 2465 C CA . PHE A 1 305 ? 0.643 0.025 2.350 1.00 94.31 305 PHE A CA 1
ATOM 2466 C C . PHE A 1 305 ? -0.373 0.959 3.005 1.00 94.31 305 PHE A C 1
ATOM 2468 O O . PHE A 1 305 ? -0.685 0.778 4.176 1.00 94.31 305 PHE A O 1
ATOM 2475 N N . ALA A 1 306 ? -0.870 1.965 2.290 1.00 94.25 306 ALA A N 1
ATOM 2476 C CA . ALA A 1 306 ? -1.722 3.004 2.851 1.00 94.25 306 ALA A CA 1
ATOM 2477 C C . ALA A 1 306 ? -2.990 3.255 2.039 1.00 94.25 306 ALA A C 1
ATOM 2479 O O . ALA A 1 306 ? -2.964 3.211 0.812 1.00 94.25 306 ALA A O 1
ATOM 2480 N N . VAL A 1 307 ? -4.079 3.597 2.724 1.00 94.56 307 VAL A N 1
ATOM 2481 C CA . VAL A 1 307 ? -5.344 4.019 2.109 1.00 94.56 307 VAL A CA 1
ATOM 2482 C C . VAL A 1 307 ? -5.861 5.280 2.804 1.00 94.56 307 VAL A C 1
ATOM 2484 O O . VAL A 1 307 ? -5.846 5.366 4.032 1.00 94.56 307 VAL A O 1
ATOM 2487 N N . ASP A 1 308 ? -6.320 6.264 2.025 1.00 92.69 308 ASP A N 1
ATOM 2488 C CA . ASP A 1 308 ? -7.100 7.401 2.536 1.00 92.69 308 ASP A CA 1
ATOM 2489 C C . ASP A 1 308 ? -8.547 6.926 2.719 1.00 92.69 308 ASP A C 1
ATOM 2491 O O . ASP A 1 308 ? -9.303 6.826 1.753 1.00 92.69 308 ASP A O 1
ATOM 2495 N N . LEU A 1 309 ? -8.916 6.591 3.956 1.00 95.62 309 LEU A N 1
ATOM 2496 C CA . LEU A 1 309 ? -10.235 6.092 4.326 1.00 95.62 309 LEU A CA 1
ATOM 2497 C C . LEU A 1 309 ? -11.338 7.067 3.912 1.00 95.62 309 LEU A C 1
ATOM 2499 O O . LEU A 1 309 ? -12.352 6.634 3.383 1.00 95.62 309 LEU A O 1
ATOM 2503 N N . VAL A 1 310 ? -11.150 8.376 4.094 1.00 92.00 310 VAL A N 1
ATOM 2504 C CA . VAL A 1 310 ? -12.186 9.368 3.753 1.00 92.00 310 VAL A CA 1
ATOM 2505 C C . VAL A 1 310 ? -12.496 9.340 2.260 1.00 92.00 310 VAL A C 1
ATOM 2507 O O . VAL A 1 310 ? -13.663 9.356 1.876 1.00 92.00 310 VAL A O 1
ATOM 2510 N N . GLN A 1 311 ? -11.467 9.260 1.415 1.00 87.44 311 GLN A N 1
ATOM 2511 C CA . GLN A 1 311 ? -11.668 9.100 -0.028 1.00 87.44 311 GLN A CA 1
ATOM 2512 C C . GLN A 1 311 ? -12.247 7.728 -0.367 1.00 87.44 311 GLN A C 1
ATOM 2514 O O . GLN A 1 311 ? -13.153 7.631 -1.191 1.00 87.44 311 GLN A O 1
ATOM 2519 N N . ALA A 1 312 ? -11.758 6.677 0.291 1.00 92.12 312 ALA A N 1
ATOM 2520 C CA . ALA A 1 312 ? -12.222 5.320 0.066 1.00 92.12 312 ALA A CA 1
ATOM 2521 C C . ALA A 1 312 ? -13.714 5.158 0.392 1.00 92.12 312 ALA A C 1
ATOM 2523 O O . ALA A 1 312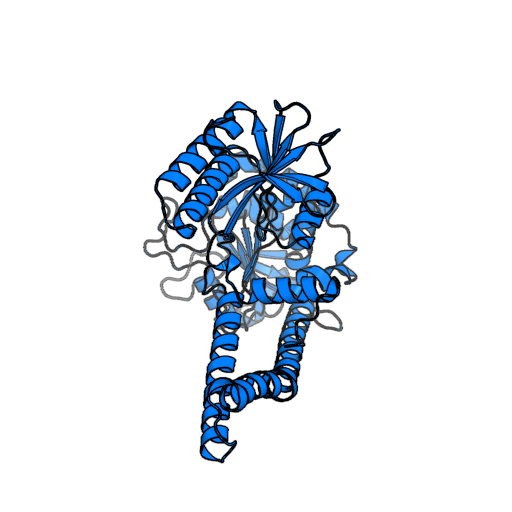 ? -14.421 4.470 -0.329 1.00 92.12 312 ALA A O 1
ATOM 2524 N N . LEU A 1 313 ? -14.236 5.841 1.413 1.00 93.31 313 LEU A N 1
ATOM 2525 C CA . LEU A 1 313 ? -15.659 5.788 1.760 1.00 93.31 313 LEU A CA 1
ATOM 2526 C C . LEU A 1 313 ? -16.581 6.280 0.633 1.00 93.31 313 LEU A C 1
ATOM 2528 O O . LEU A 1 313 ? -17.722 5.824 0.563 1.00 93.31 313 LEU A O 1
ATOM 2532 N N . GLU A 1 314 ? -16.105 7.148 -0.262 1.00 87.88 314 GLU A N 1
ATOM 2533 C CA . GLU A 1 314 ? -16.868 7.654 -1.412 1.00 87.88 314 GLU A CA 1
ATOM 2534 C C . GLU A 1 314 ? -16.639 6.830 -2.703 1.00 87.88 314 GLU A C 1
ATOM 2536 O O . GLU A 1 314 ? -17.413 6.957 -3.651 1.00 87.88 314 GLU A O 1
ATOM 2541 N N . ASP A 1 315 ? -15.637 5.939 -2.742 1.00 85.19 315 ASP A N 1
ATOM 2542 C CA . ASP A 1 315 ? -15.346 5.052 -3.882 1.00 85.19 315 ASP A CA 1
ATOM 2543 C C . ASP A 1 315 ? -15.366 3.565 -3.453 1.00 85.19 315 ASP A C 1
ATOM 2545 O O . ASP A 1 315 ? -14.430 3.093 -2.802 1.00 85.19 315 ASP A O 1
ATOM 2549 N N . PRO A 1 316 ? -16.397 2.781 -3.837 1.00 86.69 316 PRO A N 1
ATOM 2550 C CA . PRO A 1 316 ? -16.524 1.377 -3.440 1.00 86.69 316 PRO A CA 1
ATOM 2551 C C . PRO A 1 316 ? -15.321 0.486 -3.782 1.00 86.69 316 PRO A C 1
ATOM 2553 O O . PRO A 1 316 ? -15.025 -0.450 -3.036 1.00 86.69 316 PRO A O 1
ATOM 2556 N N . GLU A 1 317 ? -14.619 0.747 -4.890 1.00 83.75 317 GLU A N 1
ATOM 2557 C CA . GLU A 1 317 ? -13.430 -0.033 -5.251 1.00 83.75 317 GLU A CA 1
ATOM 2558 C C . GLU A 1 317 ? -12.257 0.318 -4.329 1.00 83.75 317 GLU A C 1
ATOM 2560 O O . GLU A 1 317 ? -11.563 -0.577 -3.847 1.00 83.75 317 GLU A O 1
ATOM 2565 N N . ALA A 1 318 ? -12.076 1.601 -4.003 1.00 86.81 318 ALA A N 1
ATOM 2566 C CA . ALA A 1 318 ? -11.063 2.026 -3.041 1.00 86.81 318 ALA A CA 1
ATOM 2567 C C . ALA A 1 318 ? -11.348 1.508 -1.627 1.00 86.81 318 ALA A C 1
ATOM 2569 O O . ALA A 1 318 ? -10.437 1.036 -0.942 1.00 86.81 318 ALA A O 1
ATOM 2570 N N . PHE A 1 319 ? -12.617 1.507 -1.210 1.00 96.50 319 PHE A N 1
ATOM 2571 C CA . PHE A 1 319 ? -13.007 0.926 0.070 1.00 96.50 319 PHE A CA 1
ATOM 2572 C C . PHE A 1 319 ? -12.714 -0.570 0.153 1.00 96.50 319 PHE A C 1
ATOM 2574 O O . PHE A 1 319 ? -12.325 -1.051 1.213 1.00 96.50 319 PHE A O 1
ATOM 2581 N N . ARG A 1 320 ? -12.838 -1.316 -0.950 1.00 96.06 320 ARG A N 1
ATOM 2582 C CA . ARG A 1 320 ? -12.478 -2.741 -0.976 1.00 96.06 320 ARG A CA 1
ATOM 2583 C C . ARG A 1 320 ? -11.012 -2.961 -0.597 1.00 96.06 320 ARG A C 1
ATOM 2585 O O . ARG A 1 320 ? -10.733 -3.851 0.200 1.00 96.06 320 ARG A O 1
ATOM 2592 N N . PHE A 1 321 ? -10.090 -2.136 -1.100 1.00 95.44 321 PHE A N 1
ATOM 2593 C CA . PHE A 1 321 ? -8.680 -2.194 -0.692 1.00 95.44 321 PHE A CA 1
ATOM 2594 C C . PHE A 1 321 ? -8.502 -1.886 0.796 1.00 95.44 321 PHE A C 1
ATOM 2596 O O . PHE A 1 321 ? -7.791 -2.612 1.483 1.00 95.44 321 PHE A O 1
ATOM 2603 N N . PHE A 1 322 ? -9.166 -0.851 1.314 1.00 98.06 322 PHE A N 1
ATOM 2604 C CA . PHE A 1 322 ? -9.143 -0.570 2.750 1.00 98.06 322 PHE A CA 1
ATOM 2605 C C . PHE A 1 322 ? -9.638 -1.778 3.560 1.00 98.06 322 PHE A C 1
ATOM 2607 O O . PHE A 1 322 ? -8.939 -2.307 4.418 1.00 98.06 322 PHE A O 1
ATOM 2614 N N . TRP A 1 323 ? -10.831 -2.267 3.247 1.00 98.31 323 TRP A N 1
ATOM 2615 C CA . TRP A 1 323 ? -11.472 -3.320 4.014 1.00 98.31 323 TRP A CA 1
ATOM 2616 C C . TRP A 1 323 ? -10.686 -4.635 3.982 1.00 98.31 323 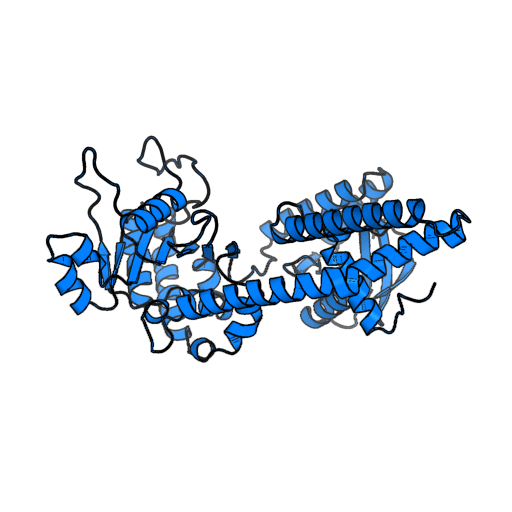TRP A C 1
ATOM 2618 O O . TRP A 1 323 ? -10.462 -5.226 5.034 1.00 98.31 323 TRP A O 1
ATOM 2628 N N . LEU A 1 324 ? -10.189 -5.069 2.818 1.00 97.62 324 LEU A N 1
ATOM 2629 C CA . LEU A 1 324 ? -9.446 -6.329 2.702 1.00 97.62 324 LEU A CA 1
ATOM 2630 C C . LEU A 1 324 ? -8.135 -6.342 3.490 1.00 97.62 324 LEU A C 1
ATOM 2632 O O . LEU A 1 324 ? -7.785 -7.379 4.045 1.00 97.62 324 LEU A O 1
ATOM 2636 N N . PHE A 1 325 ? -7.417 -5.218 3.534 1.00 98.06 325 PHE A N 1
ATOM 2637 C CA . PHE A 1 325 ? -6.099 -5.145 4.171 1.00 98.06 325 PHE A CA 1
ATOM 2638 C C . PHE A 1 325 ? -6.155 -4.763 5.650 1.00 98.06 325 PHE A C 1
ATOM 2640 O O . PHE A 1 325 ? -5.216 -5.074 6.381 1.00 98.06 325 PHE A O 1
ATOM 2647 N N . PHE A 1 326 ? -7.226 -4.099 6.093 1.00 98.44 326 PHE A N 1
ATOM 2648 C CA . PHE A 1 326 ? -7.337 -3.603 7.463 1.00 98.44 326 PHE A CA 1
ATOM 2649 C C . PHE A 1 326 ? -8.373 -4.341 8.316 1.00 98.44 326 PHE A C 1
ATOM 2651 O O . PHE A 1 326 ? -8.356 -4.145 9.522 1.00 98.44 326 PHE A O 1
ATOM 2658 N N . ARG A 1 327 ? -9.243 -5.205 7.772 1.00 98.06 327 ARG A N 1
ATOM 2659 C CA . ARG A 1 327 ? -10.166 -6.014 8.599 1.00 98.06 327 ARG A CA 1
ATOM 2660 C C . ARG A 1 327 ? -9.435 -7.069 9.424 1.00 98.06 327 ARG A C 1
ATOM 2662 O O . ARG A 1 327 ? -8.392 -7.572 9.008 1.00 98.06 327 ARG A O 1
ATOM 2669 N N . ARG A 1 328 ? -10.027 -7.491 10.539 1.00 98.00 328 ARG A N 1
ATOM 2670 C CA . ARG A 1 328 ? -9.504 -8.547 11.417 1.00 98.00 328 ARG A CA 1
ATOM 2671 C C . ARG A 1 328 ? -9.097 -9.805 10.652 1.00 98.00 328 ARG A C 1
ATOM 2673 O O . ARG A 1 328 ? -8.022 -10.350 10.893 1.00 98.00 328 ARG A O 1
ATOM 2680 N N . GLU A 1 329 ? -9.933 -10.262 9.725 1.00 97.06 329 GLU A N 1
ATOM 2681 C CA . GLU A 1 329 ? -9.719 -11.480 8.935 1.00 97.06 329 GLU A CA 1
ATOM 2682 C C . GLU A 1 329 ? -8.427 -11.423 8.109 1.00 97.06 329 GLU A C 1
ATOM 2684 O O . GLU A 1 329 ? -7.858 -12.467 7.798 1.00 97.06 329 GLU A O 1
ATOM 2689 N N . ALA A 1 330 ? -7.917 -10.222 7.807 1.00 97.50 330 ALA A N 1
ATOM 2690 C CA . ALA A 1 330 ? -6.653 -10.050 7.103 1.00 97.50 330 ALA A CA 1
ATOM 2691 C C . ALA A 1 330 ? -5.456 -10.600 7.909 1.00 97.50 330 ALA A C 1
ATOM 2693 O O . ALA A 1 330 ? -4.476 -11.078 7.332 1.00 97.50 330 ALA A O 1
ATOM 2694 N N . PHE A 1 331 ? -5.563 -10.556 9.242 1.00 97.62 331 PHE A N 1
ATOM 2695 C CA . PHE A 1 331 ? -4.508 -10.892 10.199 1.00 97.62 331 PHE A CA 1
ATOM 2696 C C . PHE A 1 331 ? -4.667 -12.289 10.808 1.00 97.62 331 PHE A C 1
ATOM 2698 O O . PHE A 1 331 ? -3.697 -12.831 11.334 1.00 97.62 331 PHE A O 1
ATOM 2705 N N . LEU A 1 332 ? -5.867 -12.876 10.757 1.00 96.25 332 LEU A N 1
ATOM 2706 C CA . LEU A 1 332 ? -6.127 -14.205 11.311 1.00 96.25 332 LEU A CA 1
ATOM 2707 C C . LEU A 1 332 ? -5.358 -15.284 10.547 1.00 96.25 332 LEU A C 1
ATOM 2709 O O . LEU A 1 332 ? -5.369 -15.320 9.318 1.00 96.25 332 LEU A O 1
ATOM 2713 N N . GLU A 1 333 ? -4.727 -16.194 11.285 1.00 92.25 333 GLU A N 1
ATOM 2714 C CA . GLU A 1 333 ? -4.024 -17.328 10.695 1.00 92.25 333 GLU A CA 1
ATOM 2715 C C . GLU A 1 333 ? -5.014 -18.338 10.096 1.00 92.25 333 GLU A C 1
ATOM 2717 O O . GLU A 1 333 ? -5.959 -18.784 10.750 1.00 92.25 333 GLU A O 1
ATOM 2722 N N . GLY A 1 334 ? -4.781 -18.704 8.835 1.00 88.00 334 GLY A N 1
ATOM 2723 C CA . GLY A 1 334 ? -5.484 -19.778 8.136 1.00 88.00 334 GLY A CA 1
ATOM 2724 C C . GLY A 1 334 ? -4.552 -20.950 7.804 1.00 88.00 334 GLY A C 1
ATOM 2725 O O . GLY A 1 334 ? -3.371 -20.924 8.147 1.00 88.00 334 GLY A O 1
ATOM 2726 N N . PRO A 1 335 ? -5.034 -21.971 7.070 1.00 83.44 335 PRO A N 1
ATOM 2727 C CA . PRO A 1 335 ? -4.223 -23.140 6.704 1.00 83.44 335 PRO A CA 1
ATOM 2728 C C . PRO A 1 335 ? -2.946 -22.813 5.914 1.00 83.44 335 PRO A C 1
ATOM 2730 O O . PRO A 1 335 ? -1.990 -23.577 5.948 1.00 83.44 335 PRO A O 1
ATOM 2733 N N . GLN A 1 336 ? -2.950 -21.690 5.191 1.00 83.75 336 GLN A N 1
ATOM 2734 C CA . GLN A 1 336 ? -1.848 -21.199 4.356 1.00 83.75 336 GLN A CA 1
ATOM 2735 C C . GLN A 1 336 ? -1.288 -19.873 4.900 1.00 83.75 336 GLN A C 1
ATOM 2737 O O . GLN A 1 336 ? -0.869 -19.011 4.134 1.00 83.75 336 GLN A O 1
ATOM 2742 N N . GLY A 1 337 ? -1.382 -19.658 6.214 1.00 89.44 337 GLY A N 1
ATOM 2743 C CA . GLY A 1 337 ? -1.080 -18.379 6.852 1.00 89.44 337 GLY A CA 1
ATOM 2744 C C . GLY A 1 337 ? -2.217 -17.359 6.730 1.00 89.44 337 GLY A C 1
ATOM 2745 O O . GLY A 1 337 ? -3.242 -17.624 6.092 1.00 89.44 337 GLY A O 1
ATOM 2746 N N . SER A 1 338 ? -2.056 -16.189 7.347 1.00 94.88 338 SER A N 1
ATOM 2747 C CA . SER A 1 338 ? -2.990 -15.061 7.208 1.00 94.88 338 SER A CA 1
ATOM 2748 C C . SER A 1 338 ? -3.031 -14.485 5.790 1.00 94.88 338 SER A C 1
ATOM 2750 O O . SER A 1 338 ? -2.110 -14.682 4.994 1.00 94.88 338 SER A O 1
ATOM 2752 N N . PHE A 1 339 ? -4.101 -13.759 5.447 1.00 96.38 339 PHE A N 1
ATOM 2753 C CA . PHE A 1 339 ? -4.206 -13.097 4.140 1.00 96.38 339 PHE A CA 1
ATOM 2754 C C . PHE A 1 339 ? -3.010 -12.169 3.895 1.00 96.38 339 PHE A C 1
ATOM 2756 O O . PHE A 1 339 ? -2.359 -12.286 2.859 1.00 96.38 339 PHE A O 1
ATOM 2763 N N . LEU A 1 340 ? -2.653 -11.323 4.867 1.00 96.81 340 LEU A N 1
ATOM 2764 C CA . LEU A 1 340 ? -1.515 -10.411 4.729 1.00 96.81 340 LEU A CA 1
ATOM 2765 C C . LEU A 1 340 ? -0.191 -11.153 4.510 1.00 96.81 340 LEU A C 1
ATOM 2767 O O . LEU A 1 340 ? 0.622 -10.719 3.692 1.00 96.81 340 LEU A O 1
ATOM 2771 N N . ARG A 1 341 ? 0.007 -12.299 5.178 1.00 94.12 341 ARG A N 1
ATOM 2772 C CA . ARG A 1 341 ? 1.185 -13.151 4.973 1.00 94.12 341 ARG A CA 1
ATOM 2773 C C . ARG A 1 341 ? 1.212 -13.734 3.562 1.00 94.12 341 ARG A C 1
ATOM 2775 O O . ARG A 1 341 ? 2.237 -13.633 2.898 1.00 94.12 341 ARG A O 1
ATOM 2782 N N . ARG A 1 342 ? 0.081 -14.239 3.059 1.00 93.94 342 ARG A N 1
ATOM 2783 C CA . ARG A 1 342 ? -0.025 -14.744 1.678 1.00 93.94 342 ARG A CA 1
ATOM 2784 C C . ARG A 1 342 ? 0.274 -13.666 0.638 1.00 93.94 342 ARG A C 1
ATOM 2786 O O . ARG A 1 342 ? 0.991 -13.936 -0.324 1.00 93.94 342 ARG A O 1
ATOM 2793 N N . VAL A 1 343 ? -0.255 -12.453 0.818 1.00 94.19 343 VAL A N 1
ATOM 2794 C CA . VAL A 1 343 ? 0.012 -11.324 -0.088 1.00 94.19 343 VAL A CA 1
ATOM 2795 C C . VAL A 1 343 ? 1.493 -10.940 -0.056 1.00 94.19 343 VAL A C 1
ATOM 2797 O O . VAL A 1 343 ? 2.096 -10.722 -1.111 1.00 94.19 343 VAL A O 1
ATOM 2800 N N . LEU A 1 344 ? 2.095 -10.887 1.136 1.00 92.31 344 LEU A N 1
ATOM 2801 C CA . LEU A 1 344 ? 3.511 -10.580 1.315 1.00 92.31 344 LEU A CA 1
ATOM 2802 C C . LEU A 1 344 ? 4.410 -11.639 0.665 1.00 92.31 344 LEU A C 1
ATOM 2804 O O . LEU A 1 344 ? 5.241 -11.298 -0.171 1.00 92.31 344 LEU A O 1
ATOM 2808 N N . GLU A 1 345 ? 4.202 -12.917 0.976 1.00 90.38 345 GLU A N 1
ATOM 2809 C CA . GLU A 1 345 ? 4.991 -14.027 0.431 1.00 90.38 345 GLU A CA 1
ATOM 2810 C C . GLU A 1 345 ? 4.865 -14.112 -1.092 1.00 90.38 345 GLU A C 1
ATOM 2812 O O . GLU A 1 345 ? 5.863 -14.268 -1.794 1.00 90.38 345 GLU A O 1
ATOM 2817 N N . ALA A 1 346 ? 3.659 -13.941 -1.639 1.00 84.69 346 ALA A N 1
ATOM 2818 C CA . ALA A 1 346 ? 3.466 -13.908 -3.084 1.00 84.69 346 ALA A CA 1
ATOM 2819 C C . ALA A 1 346 ? 4.154 -12.696 -3.737 1.00 84.69 346 ALA A C 1
ATOM 2821 O O . ALA A 1 346 ? 4.678 -12.811 -4.849 1.00 84.69 346 ALA A O 1
ATOM 2822 N N . SER A 1 347 ? 4.189 -11.554 -3.043 1.00 83.19 347 SER A N 1
ATOM 2823 C CA . SER A 1 347 ? 4.920 -10.361 -3.478 1.00 83.19 347 SER A CA 1
ATOM 2824 C C . SER A 1 347 ? 6.437 -10.587 -3.478 1.00 83.19 347 SER A C 1
ATOM 2826 O O . SER A 1 347 ? 7.112 -10.205 -4.435 1.00 83.19 347 SER A O 1
ATOM 2828 N N . GLU A 1 348 ? 6.977 -11.257 -2.458 1.00 82.69 348 GLU A N 1
ATOM 2829 C CA . GLU A 1 348 ? 8.400 -11.609 -2.365 1.00 82.69 348 GLU A CA 1
ATOM 2830 C C . GLU A 1 348 ? 8.802 -12.667 -3.401 1.00 82.69 348 GLU A C 1
ATOM 2832 O O . GLU A 1 348 ? 9.801 -12.499 -4.098 1.00 82.69 348 GLU A O 1
ATOM 2837 N N . GLN A 1 349 ? 7.995 -13.717 -3.585 1.00 76.75 349 GLN A N 1
ATOM 2838 C CA . GLN A 1 349 ? 8.212 -14.744 -4.612 1.00 76.75 349 GLN A CA 1
ATOM 2839 C C . GLN A 1 349 ? 8.136 -14.179 -6.031 1.00 76.75 349 GLN A C 1
ATOM 2841 O O . GLN A 1 349 ? 8.822 -14.663 -6.933 1.00 76.75 349 GLN A O 1
ATOM 2846 N N . TYR A 1 350 ? 7.281 -13.181 -6.263 1.00 66.12 350 TYR A N 1
ATOM 2847 C CA . TYR A 1 350 ? 7.287 -12.439 -7.519 1.00 66.12 350 TYR A CA 1
ATOM 2848 C C . TYR A 1 350 ? 8.617 -11.694 -7.692 1.00 66.12 350 TYR A C 1
ATOM 2850 O O . TYR A 1 350 ? 9.253 -11.839 -8.731 1.00 66.12 350 TYR A O 1
ATOM 2858 N N . GLY A 1 351 ? 9.091 -10.996 -6.654 1.00 61.91 351 GLY A N 1
ATOM 2859 C CA . GLY A 1 351 ? 10.399 -10.335 -6.662 1.00 61.91 351 GLY A CA 1
ATOM 2860 C C . GLY A 1 351 ? 11.571 -11.285 -6.944 1.00 61.91 351 GLY A C 1
ATOM 2861 O O . GLY A 1 351 ? 12.413 -10.977 -7.785 1.00 61.91 351 GLY A O 1
ATOM 2862 N N . LEU A 1 352 ? 11.603 -12.460 -6.304 1.00 61.94 352 LEU A N 1
ATOM 2863 C CA . LEU A 1 352 ? 12.651 -13.472 -6.499 1.00 61.94 352 LEU A CA 1
ATOM 2864 C C . LEU A 1 352 ? 12.625 -14.079 -7.905 1.00 61.94 352 LEU A C 1
ATOM 2866 O O . LEU A 1 352 ? 13.662 -14.126 -8.559 1.00 61.94 352 LEU A O 1
ATOM 2870 N N . ARG A 1 353 ? 11.448 -14.479 -8.409 1.00 60.19 353 ARG A N 1
ATOM 2871 C CA . ARG A 1 353 ? 11.315 -15.042 -9.766 1.00 60.19 353 ARG A CA 1
ATOM 2872 C C . ARG A 1 353 ? 11.663 -14.033 -10.851 1.00 60.19 353 ARG A C 1
ATOM 2874 O O . ARG A 1 353 ? 12.271 -14.403 -11.852 1.00 60.19 353 ARG A O 1
ATOM 2881 N N . VAL A 1 354 ? 11.296 -12.765 -10.657 1.00 60.88 354 VAL A N 1
ATOM 2882 C CA . VAL A 1 354 ? 11.739 -11.682 -11.540 1.00 60.88 354 VAL A CA 1
ATOM 2883 C C . VAL A 1 354 ? 13.260 -11.533 -11.456 1.00 60.88 354 VAL A C 1
ATOM 2885 O O . VAL A 1 354 ? 13.892 -11.414 -12.496 1.00 60.88 354 VAL A O 1
ATOM 2888 N N . GLY A 1 355 ? 13.862 -11.615 -10.265 1.00 60.16 355 GLY A N 1
ATOM 2889 C CA . GLY A 1 355 ? 15.311 -11.502 -10.066 1.00 60.16 355 GLY A CA 1
ATOM 2890 C C . GLY A 1 355 ? 16.150 -12.640 -10.668 1.00 60.16 355 GLY A C 1
ATOM 2891 O O . GLY A 1 355 ? 17.154 -12.367 -11.324 1.00 60.16 355 GLY A O 1
ATOM 2892 N N . GLU A 1 356 ? 15.758 -13.904 -10.481 1.00 61.38 356 GLU A N 1
ATOM 2893 C CA . GLU A 1 356 ? 16.482 -15.065 -11.032 1.00 61.38 356 GLU A CA 1
ATOM 2894 C C . GLU A 1 356 ? 16.392 -15.109 -12.558 1.00 61.38 356 GLU A C 1
ATOM 2896 O O . GLU A 1 356 ? 17.420 -15.173 -13.235 1.00 61.38 356 GLU A O 1
ATOM 2901 N N . ARG A 1 357 ? 15.180 -14.940 -13.105 1.00 66.88 357 ARG A N 1
ATOM 2902 C CA . ARG A 1 357 ? 14.972 -14.835 -14.553 1.00 66.88 357 ARG A CA 1
ATOM 2903 C C . ARG A 1 357 ? 15.713 -13.638 -15.141 1.00 66.88 357 ARG A C 1
ATOM 2905 O O . ARG A 1 357 ? 16.227 -13.727 -16.249 1.00 66.88 357 ARG A O 1
ATOM 2912 N N . LEU A 1 358 ? 15.800 -12.525 -14.410 1.00 69.50 358 LEU A N 1
ATOM 2913 C CA . LEU A 1 358 ? 16.539 -11.352 -14.864 1.00 69.50 358 LEU A CA 1
ATOM 2914 C C . LEU A 1 358 ? 18.025 -11.660 -15.042 1.00 69.50 358 LEU A C 1
ATOM 2916 O O . LEU A 1 358 ? 18.597 -11.205 -16.021 1.00 69.50 358 LEU A O 1
ATOM 2920 N N . LYS A 1 359 ? 18.657 -12.429 -14.145 1.00 72.19 359 LYS A N 1
ATOM 2921 C CA . LYS A 1 359 ? 20.084 -12.753 -14.284 1.00 72.19 359 LYS A CA 1
ATOM 2922 C C . LYS A 1 359 ? 20.352 -13.563 -15.552 1.00 72.19 359 LYS A C 1
ATOM 2924 O O . LYS A 1 359 ? 21.269 -13.219 -16.292 1.00 72.19 359 LYS A O 1
ATOM 2929 N N . GLU A 1 360 ? 19.557 -14.599 -15.796 1.00 78.50 360 GLU A N 1
ATOM 2930 C CA . GLU A 1 360 ? 19.682 -15.435 -16.997 1.00 78.50 360 GLU A CA 1
ATOM 2931 C C . GLU A 1 360 ? 19.450 -14.606 -18.262 1.00 78.50 360 GLU A C 1
ATOM 2933 O O . GLU A 1 360 ? 20.334 -14.532 -19.107 1.00 78.50 360 GLU A O 1
ATOM 2938 N N . VAL A 1 361 ? 18.338 -13.869 -18.337 1.00 79.31 361 VAL A N 1
ATOM 2939 C CA . VAL A 1 361 ? 18.029 -12.992 -19.480 1.00 79.31 361 VAL A CA 1
ATOM 2940 C C . VAL A 1 361 ? 19.133 -11.952 -19.703 1.00 79.31 361 VAL A C 1
ATOM 2942 O O . VAL A 1 361 ? 19.528 -11.682 -20.834 1.00 79.31 361 VAL A O 1
ATOM 2945 N N . VAL A 1 362 ? 19.671 -11.361 -18.633 1.00 83.62 362 VAL A N 1
ATOM 2946 C CA . VAL A 1 362 ? 20.715 -10.336 -18.739 1.00 83.62 362 VAL A CA 1
ATOM 2947 C C . VAL A 1 362 ? 21.999 -10.893 -19.349 1.00 83.62 362 VAL A C 1
ATOM 2949 O O . VAL A 1 362 ? 22.566 -10.239 -20.221 1.00 83.62 362 VAL A O 1
ATOM 2952 N N . PHE A 1 363 ? 22.474 -12.056 -18.905 1.00 81.56 363 PHE A N 1
ATOM 2953 C CA . PHE A 1 363 ? 23.758 -12.592 -19.369 1.00 81.56 363 PHE A CA 1
ATOM 2954 C C . PHE A 1 363 ? 23.652 -13.425 -20.648 1.00 81.56 363 PHE A C 1
ATOM 2956 O O . PHE A 1 363 ? 24.583 -13.381 -21.447 1.00 81.56 363 PHE A O 1
ATOM 2963 N N . GLU A 1 364 ? 22.548 -14.138 -20.858 1.00 84.62 364 GLU A N 1
ATOM 2964 C CA . GLU A 1 364 ? 22.375 -15.036 -22.007 1.00 84.62 364 GLU A CA 1
ATOM 2965 C C . GLU A 1 364 ? 21.724 -14.340 -23.211 1.00 84.62 364 GLU A C 1
ATOM 2967 O O . GLU A 1 364 ? 22.002 -14.707 -24.349 1.00 84.62 364 GLU A O 1
ATOM 2972 N N . GLU A 1 365 ? 20.888 -13.315 -22.995 1.00 84.88 365 GLU A N 1
ATOM 2973 C CA . GLU A 1 365 ? 20.174 -12.629 -24.085 1.00 84.88 365 GLU A CA 1
ATOM 2974 C C . GLU A 1 365 ? 20.664 -11.187 -24.277 1.00 84.88 365 GLU A C 1
ATOM 2976 O O . GLU A 1 365 ? 21.106 -10.807 -25.361 1.00 84.88 365 GLU A O 1
ATOM 2981 N N . VAL A 1 366 ? 20.635 -10.363 -23.225 1.00 87.69 366 VAL A N 1
ATOM 2982 C CA . VAL A 1 366 ? 20.918 -8.920 -23.348 1.00 87.69 366 VAL A CA 1
ATOM 2983 C C . VAL A 1 366 ? 22.407 -8.643 -23.546 1.00 87.69 366 VAL A C 1
ATOM 2985 O O . VAL A 1 366 ? 22.773 -7.807 -24.371 1.00 87.69 366 VAL A O 1
ATOM 2988 N N . PHE A 1 367 ? 23.282 -9.316 -22.794 1.00 89.94 367 PHE A N 1
ATOM 2989 C CA . PHE A 1 367 ? 24.721 -9.077 -22.864 1.00 89.94 367 PHE A CA 1
ATOM 2990 C C . PHE A 1 367 ? 25.297 -9.375 -24.260 1.00 89.94 367 PHE A C 1
ATOM 2992 O O . PHE A 1 367 ? 25.993 -8.500 -24.781 1.00 89.94 367 PHE A O 1
ATOM 2999 N N . PRO A 1 368 ? 24.985 -10.515 -24.915 1.00 90.44 368 PRO A N 1
ATOM 3000 C CA . PRO A 1 368 ? 25.422 -10.768 -26.285 1.00 90.44 368 PRO A CA 1
ATOM 3001 C C . PRO A 1 368 ? 24.909 -9.722 -27.277 1.00 90.44 368 PRO A C 1
ATOM 3003 O O . PRO A 1 368 ? 25.701 -9.233 -28.076 1.00 90.44 368 PRO A O 1
ATOM 3006 N N . LEU A 1 369 ? 23.639 -9.308 -27.177 1.00 89.81 369 LEU A N 1
ATOM 3007 C CA . LEU A 1 369 ? 23.058 -8.282 -28.057 1.00 89.81 369 LEU A CA 1
ATOM 3008 C C . LEU A 1 369 ? 23.777 -6.931 -27.937 1.00 89.81 369 LEU A C 1
ATOM 3010 O O . LEU A 1 369 ? 24.081 -6.278 -28.934 1.00 89.81 369 LEU A O 1
ATOM 3014 N N . LEU A 1 370 ? 24.077 -6.501 -26.709 1.00 92.56 370 LEU A N 1
ATOM 3015 C CA . LEU A 1 370 ? 24.825 -5.265 -26.482 1.00 92.56 370 LEU A CA 1
ATOM 3016 C C . LEU A 1 370 ? 26.272 -5.383 -26.986 1.00 92.56 370 LEU A C 1
ATOM 3018 O O . LEU A 1 370 ? 26.781 -4.445 -27.603 1.00 92.56 370 LEU A O 1
ATOM 3022 N N . ALA A 1 371 ? 26.925 -6.524 -26.744 1.00 93.31 371 ALA A N 1
ATOM 3023 C CA . ALA A 1 371 ? 28.284 -6.783 -27.209 1.00 93.31 371 ALA A CA 1
ATOM 3024 C C . ALA A 1 371 ? 28.369 -6.802 -28.741 1.00 93.31 371 ALA A C 1
ATOM 3026 O O . ALA A 1 371 ? 29.300 -6.229 -29.304 1.00 93.31 371 ALA A O 1
ATOM 3027 N N . GLU A 1 372 ? 27.380 -7.390 -29.417 1.00 92.81 372 GLU A N 1
ATOM 3028 C CA . GLU A 1 372 ? 27.277 -7.400 -30.876 1.00 92.81 372 GLU A CA 1
ATOM 3029 C C . GLU A 1 372 ? 27.243 -5.975 -31.440 1.00 92.81 372 GLU A C 1
ATOM 3031 O O . GLU A 1 372 ? 28.003 -5.659 -32.354 1.00 92.81 372 GLU A O 1
ATOM 3036 N N . GLY A 1 373 ? 26.460 -5.072 -30.839 1.00 91.50 373 GLY A N 1
ATOM 3037 C CA . GLY A 1 373 ? 26.424 -3.664 -31.244 1.00 91.50 373 GLY A CA 1
ATOM 3038 C C . GLY A 1 373 ? 27.794 -2.974 -31.181 1.00 91.50 373 GLY A C 1
ATOM 3039 O O . GLY A 1 373 ? 28.176 -2.262 -32.113 1.00 91.50 373 GLY A O 1
ATOM 3040 N N . PHE A 1 374 ? 28.570 -3.218 -30.118 1.00 92.81 374 PHE A N 1
ATOM 3041 C CA . PHE A 1 374 ? 29.939 -2.702 -30.006 1.00 92.81 374 PHE A CA 1
ATOM 3042 C C . PHE A 1 374 ? 30.889 -3.345 -31.025 1.00 92.81 374 PHE A C 1
ATOM 3044 O O . PHE A 1 374 ? 31.677 -2.632 -31.646 1.00 92.81 374 PHE A O 1
ATOM 3051 N N . LEU A 1 375 ? 30.795 -4.659 -31.252 1.00 93.75 375 LEU A N 1
ATOM 3052 C CA . LEU A 1 375 ? 31.612 -5.351 -32.255 1.00 93.75 375 LEU A CA 1
ATOM 3053 C C . LEU A 1 375 ? 31.342 -4.836 -33.673 1.00 93.75 375 LEU A C 1
ATOM 3055 O O . LEU A 1 375 ? 32.291 -4.597 -34.422 1.00 93.75 375 LEU A O 1
ATOM 3059 N N . ARG A 1 376 ? 30.075 -4.597 -34.032 1.00 91.50 376 ARG A N 1
ATOM 3060 C CA . ARG A 1 376 ? 29.717 -3.954 -35.306 1.00 91.50 376 ARG A CA 1
ATOM 3061 C C . ARG A 1 376 ? 30.300 -2.553 -35.408 1.00 91.50 376 ARG A C 1
ATOM 3063 O O . ARG A 1 376 ? 30.873 -2.206 -36.429 1.00 91.50 376 ARG A O 1
ATOM 3070 N N . TYR A 1 377 ? 30.247 -1.755 -34.341 1.00 90.56 377 TYR A N 1
ATOM 3071 C CA . TYR A 1 377 ? 30.878 -0.433 -34.349 1.00 90.56 377 TYR A CA 1
ATOM 3072 C C . TYR A 1 377 ? 32.394 -0.510 -34.615 1.00 90.56 377 TYR A C 1
ATOM 3074 O O . TYR A 1 377 ? 32.916 0.239 -35.442 1.00 90.56 377 TYR A O 1
ATOM 3082 N N . HIS A 1 378 ? 33.108 -1.440 -33.974 1.00 91.19 378 HIS A N 1
ATOM 3083 C CA . HIS A 1 378 ? 34.539 -1.640 -34.231 1.00 91.19 378 HIS A CA 1
ATOM 3084 C C . HIS A 1 378 ? 34.820 -2.093 -35.673 1.00 91.19 378 HIS A C 1
ATOM 3086 O O . HIS A 1 378 ? 35.724 -1.568 -36.319 1.00 91.19 378 HIS A O 1
ATOM 3092 N N . THR A 1 379 ? 34.033 -3.026 -36.204 1.00 91.25 379 THR A N 1
ATOM 3093 C CA . THR A 1 379 ? 34.283 -3.632 -37.523 1.00 91.25 379 THR A CA 1
ATOM 3094 C C . THR A 1 379 ? 33.786 -2.787 -38.696 1.00 91.25 379 THR A C 1
ATOM 3096 O O . THR A 1 379 ? 34.495 -2.640 -39.687 1.00 91.25 379 THR A O 1
ATOM 3099 N N . GLU A 1 380 ? 32.602 -2.189 -38.597 1.00 92.12 380 GLU A N 1
ATOM 3100 C CA . GLU A 1 380 ? 31.951 -1.474 -39.701 1.00 92.12 380 GLU A CA 1
ATOM 3101 C C . GLU A 1 380 ? 32.284 0.021 -39.702 1.00 92.12 380 GLU A C 1
ATOM 3103 O O . GLU A 1 380 ? 32.483 0.611 -40.765 1.00 92.12 380 GLU A O 1
ATOM 3108 N N . VAL A 1 381 ? 32.379 0.642 -38.519 1.00 91.62 381 VAL A N 1
ATOM 3109 C CA . VAL A 1 381 ? 32.631 2.088 -38.396 1.00 91.62 381 VAL A CA 1
ATOM 3110 C C . VAL A 1 381 ? 34.117 2.377 -38.222 1.00 91.62 381 VAL A C 1
ATOM 3112 O O . VAL A 1 381 ? 34.661 3.226 -38.926 1.00 91.62 381 VAL A O 1
ATOM 3115 N N . ARG A 1 382 ? 34.792 1.678 -37.298 1.00 90.38 382 ARG A N 1
ATOM 3116 C CA . ARG A 1 382 ? 36.233 1.877 -37.052 1.00 90.38 382 ARG A CA 1
ATOM 3117 C C . ARG A 1 382 ? 37.133 1.067 -37.984 1.00 90.38 382 ARG A C 1
ATOM 3119 O O . ARG A 1 382 ? 38.313 1.390 -38.079 1.00 90.38 382 ARG A O 1
ATOM 3126 N N . GLN A 1 383 ? 36.585 0.071 -38.684 1.00 91.81 383 GLN A N 1
ATOM 3127 C CA . GLN A 1 383 ? 37.324 -0.823 -39.585 1.00 91.81 383 GLN A CA 1
ATOM 3128 C C . GLN A 1 383 ? 38.489 -1.552 -38.890 1.00 91.81 383 GLN A C 1
ATOM 3130 O O . GLN A 1 383 ? 39.550 -1.773 -39.474 1.00 91.81 383 GLN A O 1
ATOM 3135 N N . GLU A 1 384 ? 38.293 -1.923 -37.624 1.00 90.38 384 GLU A N 1
ATOM 3136 C CA . GLU A 1 384 ? 39.272 -2.634 -36.802 1.00 90.38 384 GLU A CA 1
ATOM 3137 C C . GLU A 1 384 ? 39.068 -4.152 -36.892 1.00 90.38 384 GLU A C 1
ATOM 3139 O O . GLU A 1 384 ? 37.941 -4.653 -36.941 1.00 90.38 384 GLU A O 1
ATOM 3144 N N . ALA A 1 385 ? 40.171 -4.905 -36.900 1.00 90.06 385 ALA A N 1
ATOM 3145 C CA . ALA A 1 385 ? 40.114 -6.359 -36.815 1.00 90.06 385 ALA A CA 1
ATOM 3146 C C . ALA A 1 385 ? 39.704 -6.791 -35.399 1.00 90.06 385 ALA A C 1
ATOM 3148 O O . ALA A 1 385 ? 40.166 -6.220 -34.413 1.00 90.06 385 ALA A O 1
ATOM 3149 N N . VAL A 1 386 ? 38.869 -7.828 -35.295 1.00 92.25 386 VAL A N 1
ATOM 3150 C CA . VAL A 1 386 ? 38.461 -8.387 -33.999 1.00 92.25 386 VAL A CA 1
ATOM 3151 C C . VAL A 1 386 ? 39.613 -9.202 -33.414 1.00 92.25 386 VAL A C 1
ATOM 3153 O O . VAL A 1 386 ? 39.768 -10.388 -33.701 1.00 92.25 386 VAL A O 1
ATOM 3156 N N . ASP A 1 387 ? 40.434 -8.540 -32.606 1.00 92.75 387 ASP A N 1
ATOM 3157 C CA . ASP A 1 387 ? 41.513 -9.147 -31.837 1.00 92.75 387 ASP A CA 1
ATOM 3158 C C . ASP A 1 387 ? 41.190 -9.190 -30.333 1.00 92.75 387 ASP A C 1
ATOM 3160 O O . ASP A 1 387 ? 40.129 -8.768 -29.866 1.00 92.75 387 ASP A O 1
ATOM 3164 N N . GLU A 1 388 ? 42.114 -9.733 -29.542 1.00 92.62 388 GLU A N 1
ATOM 3165 C CA . GLU A 1 388 ? 41.917 -9.879 -28.101 1.00 92.62 388 GLU A CA 1
ATOM 3166 C C . GLU A 1 388 ? 41.770 -8.529 -27.374 1.00 92.62 388 GLU A C 1
ATOM 3168 O O . GLU A 1 388 ? 41.102 -8.455 -26.340 1.00 92.62 388 GLU A O 1
ATOM 3173 N N . ALA A 1 389 ? 42.364 -7.452 -27.899 1.00 91.31 389 ALA A N 1
ATOM 3174 C CA . ALA A 1 389 ? 42.238 -6.122 -27.316 1.00 91.31 389 ALA A CA 1
ATOM 3175 C C . ALA A 1 389 ? 40.833 -5.555 -27.562 1.00 91.31 389 ALA A C 1
ATOM 3177 O O . ALA A 1 389 ? 40.192 -5.103 -26.608 1.00 91.31 389 ALA A O 1
ATOM 3178 N N . VAL A 1 390 ? 40.319 -5.679 -28.790 1.00 92.88 390 VAL A N 1
ATOM 3179 C CA . VAL A 1 390 ? 38.949 -5.281 -29.156 1.00 92.88 390 VAL A CA 1
ATOM 3180 C C . VAL A 1 390 ? 37.911 -6.081 -28.369 1.00 92.88 390 VAL A C 1
ATOM 3182 O O . VAL A 1 390 ? 36.944 -5.508 -27.864 1.00 92.88 390 VAL A O 1
ATOM 3185 N N . LEU A 1 391 ? 38.116 -7.389 -28.177 1.00 92.75 391 LEU A N 1
ATOM 3186 C CA . LEU A 1 391 ? 37.215 -8.217 -27.366 1.00 92.75 391 LEU A CA 1
ATOM 3187 C C . LEU A 1 391 ? 37.184 -7.774 -25.896 1.00 92.75 391 LEU A C 1
ATOM 3189 O O . LEU A 1 391 ? 36.107 -7.679 -25.301 1.00 92.75 391 LEU A O 1
ATOM 3193 N N . ARG A 1 392 ? 38.342 -7.454 -25.299 1.00 92.44 392 ARG A N 1
ATOM 3194 C CA . ARG A 1 392 ? 38.406 -6.937 -23.919 1.00 92.44 392 ARG A CA 1
ATOM 3195 C C . ARG A 1 392 ? 37.752 -5.564 -23.787 1.00 92.44 392 ARG A C 1
ATOM 3197 O O . ARG A 1 392 ? 37.051 -5.319 -22.801 1.00 92.44 392 ARG A O 1
ATOM 3204 N N . GLU A 1 393 ? 37.973 -4.675 -24.752 1.00 92.38 393 GLU A N 1
ATOM 3205 C CA . GLU A 1 393 ? 37.337 -3.356 -24.784 1.00 92.38 393 GLU A CA 1
ATOM 3206 C C . GLU A 1 393 ? 35.817 -3.486 -24.912 1.00 92.38 393 GLU A C 1
ATOM 3208 O O . GLU A 1 393 ? 35.085 -2.906 -24.108 1.00 92.38 393 GLU A O 1
ATOM 3213 N N . THR A 1 394 ? 35.350 -4.334 -25.830 1.00 93.69 394 THR A N 1
ATOM 321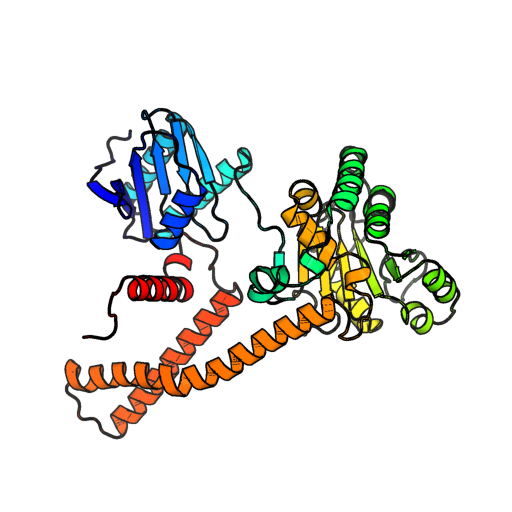4 C CA . THR A 1 394 ? 33.927 -4.618 -26.044 1.00 93.69 394 THR A CA 1
ATOM 3215 C C . THR A 1 394 ? 33.283 -5.189 -24.786 1.00 93.69 394 THR A C 1
ATOM 3217 O O . THR A 1 394 ? 32.247 -4.690 -24.350 1.00 93.69 394 THR A O 1
ATOM 3220 N N . TYR A 1 395 ? 33.911 -6.171 -24.131 1.00 89.94 395 TYR A N 1
ATOM 3221 C CA . TYR A 1 395 ? 33.410 -6.720 -22.868 1.00 89.94 395 TYR A CA 1
ATOM 3222 C C . TYR A 1 395 ? 33.264 -5.630 -21.796 1.00 89.94 395 TYR A C 1
ATOM 3224 O O . TYR A 1 395 ? 32.223 -5.522 -21.141 1.00 89.94 395 TYR A O 1
ATOM 3232 N N . ARG A 1 396 ? 34.285 -4.775 -21.639 1.00 92.00 396 ARG A N 1
ATOM 3233 C CA . ARG A 1 396 ? 34.258 -3.670 -20.672 1.00 92.00 396 ARG A CA 1
ATOM 3234 C C . ARG A 1 396 ? 33.162 -2.655 -21.004 1.00 92.00 396 ARG A C 1
ATOM 3236 O O . ARG A 1 396 ? 32.439 -2.246 -20.097 1.00 92.00 396 ARG A O 1
ATOM 3243 N N . ALA A 1 397 ? 33.033 -2.251 -22.265 1.00 92.62 397 ALA A N 1
ATOM 3244 C CA . ALA A 1 397 ? 32.017 -1.302 -22.714 1.00 92.62 397 ALA A CA 1
ATOM 3245 C C . ALA A 1 397 ? 30.599 -1.857 -22.511 1.00 92.62 397 ALA A C 1
ATOM 3247 O O . ALA A 1 397 ? 29.737 -1.165 -21.965 1.00 92.62 397 ALA A O 1
ATOM 3248 N N . THR A 1 398 ? 30.399 -3.134 -22.843 1.00 94.00 398 THR A N 1
ATOM 3249 C CA . THR A 1 398 ? 29.138 -3.859 -22.648 1.00 94.00 398 THR A CA 1
ATOM 3250 C C . THR A 1 398 ? 28.758 -3.909 -21.173 1.00 94.00 398 THR A C 1
ATOM 3252 O O . THR A 1 398 ? 27.642 -3.542 -20.814 1.00 94.00 398 THR A O 1
ATOM 3255 N N . MET A 1 399 ? 29.700 -4.268 -20.292 1.00 87.44 399 MET A N 1
ATOM 3256 C CA . MET A 1 399 ? 29.490 -4.238 -18.841 1.00 87.44 399 MET A CA 1
ATOM 3257 C C . MET A 1 399 ? 29.118 -2.835 -18.345 1.00 87.44 399 MET A C 1
ATOM 3259 O O . MET A 1 399 ? 28.149 -2.683 -17.604 1.00 87.44 399 MET A O 1
ATOM 3263 N N . VAL A 1 400 ? 29.847 -1.793 -18.759 1.00 91.19 400 VAL A N 1
ATOM 3264 C CA . VAL A 1 400 ? 29.558 -0.407 -18.346 1.00 91.19 400 VAL A CA 1
ATOM 3265 C C . VAL A 1 400 ? 28.156 0.021 -18.776 1.00 91.19 400 VAL A C 1
ATOM 3267 O O . VAL A 1 400 ? 27.428 0.613 -17.975 1.00 91.19 400 VAL A O 1
ATOM 3270 N N . LEU A 1 401 ? 27.765 -0.275 -20.017 1.00 93.00 401 LEU A N 1
ATOM 3271 C CA . LEU A 1 401 ? 26.436 0.049 -20.522 1.00 93.00 401 LEU A CA 1
ATOM 3272 C C . LEU A 1 401 ? 25.353 -0.724 -19.764 1.00 93.00 401 LEU A C 1
ATOM 3274 O O . LEU A 1 401 ? 24.409 -0.110 -19.271 1.00 93.00 401 LEU A O 1
ATOM 3278 N N . LEU A 1 402 ? 25.526 -2.036 -19.596 1.00 87.94 402 LEU A N 1
ATOM 3279 C CA . LEU A 1 402 ? 24.591 -2.884 -18.863 1.00 87.94 402 LEU A CA 1
ATOM 3280 C C . LEU A 1 402 ? 24.361 -2.366 -17.437 1.00 87.94 402 LEU A C 1
ATOM 3282 O O . LEU A 1 402 ? 23.218 -2.178 -17.024 1.00 87.94 402 LEU A O 1
ATOM 3286 N N . TYR A 1 403 ? 25.430 -2.080 -16.690 1.00 81.88 403 TYR A N 1
ATOM 3287 C CA . TYR A 1 403 ? 25.297 -1.563 -15.329 1.00 81.88 403 TYR A CA 1
ATOM 3288 C C . TYR A 1 403 ? 24.634 -0.184 -15.289 1.00 81.88 403 TYR A C 1
ATOM 3290 O O . TYR A 1 403 ? 23.847 0.068 -14.382 1.00 81.88 403 TYR A O 1
ATOM 3298 N N . ARG A 1 404 ? 24.883 0.700 -16.266 1.00 92.12 404 ARG A N 1
ATOM 3299 C CA . ARG A 1 404 ? 24.177 1.992 -16.361 1.00 92.12 404 ARG A CA 1
ATOM 3300 C C . ARG A 1 404 ? 22.681 1.811 -16.593 1.00 92.12 404 ARG A C 1
ATOM 3302 O O . ARG A 1 404 ? 21.895 2.485 -15.933 1.00 92.12 404 ARG A O 1
ATOM 3309 N N . LEU A 1 405 ? 22.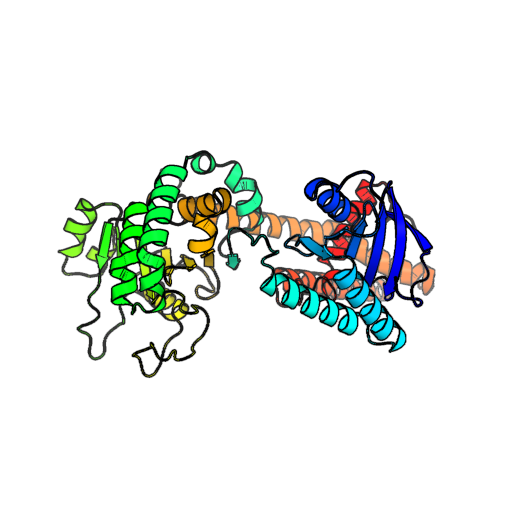295 0.893 -17.480 1.00 89.12 405 LEU A N 1
ATOM 3310 C CA . LEU A 1 405 ? 20.890 0.560 -17.719 1.00 89.12 405 LEU A CA 1
ATOM 3311 C C . LEU A 1 405 ? 20.234 0.012 -16.446 1.00 89.12 405 LEU A C 1
ATOM 3313 O O . LEU A 1 405 ? 19.174 0.491 -16.056 1.00 89.12 405 LEU A O 1
ATOM 3317 N N . LEU A 1 406 ? 20.890 -0.925 -15.752 1.00 82.75 406 LEU A N 1
ATOM 3318 C CA . LEU A 1 406 ? 20.395 -1.476 -14.486 1.00 82.75 406 LEU A CA 1
ATOM 3319 C C . LEU A 1 406 ? 20.248 -0.402 -13.403 1.00 82.75 406 LEU A C 1
ATOM 3321 O O . LEU A 1 406 ? 19.228 -0.367 -12.720 1.00 82.75 406 LEU A O 1
ATOM 3325 N N . PHE A 1 407 ? 21.234 0.485 -13.253 1.00 81.94 407 PHE A N 1
ATOM 3326 C CA . PHE A 1 407 ? 21.177 1.576 -12.279 1.00 81.94 407 PHE A CA 1
ATOM 3327 C C . PHE A 1 407 ? 20.037 2.548 -12.564 1.00 81.94 407 PHE A C 1
ATOM 3329 O O . PHE A 1 407 ? 19.335 2.936 -11.634 1.00 81.94 407 PHE A O 1
ATOM 3336 N N . LEU A 1 408 ? 19.847 2.929 -13.828 1.00 83.38 408 LEU A N 1
ATOM 3337 C CA . LEU A 1 408 ? 18.754 3.807 -14.230 1.00 83.38 408 LEU A CA 1
ATOM 3338 C C . LEU A 1 408 ? 17.401 3.136 -13.988 1.00 83.38 408 LEU A C 1
ATOM 3340 O O . LEU A 1 408 ? 16.575 3.716 -13.298 1.00 83.38 408 LEU A O 1
ATOM 3344 N N . LEU A 1 409 ? 17.207 1.891 -14.436 1.00 81.06 409 LEU A N 1
ATOM 3345 C CA . LEU A 1 409 ? 15.970 1.137 -14.190 1.00 81.06 409 LEU A CA 1
ATOM 3346 C C . LEU A 1 409 ? 15.672 0.984 -12.692 1.00 81.06 409 LEU A C 1
ATOM 3348 O O . LEU A 1 409 ? 14.536 1.162 -12.265 1.00 81.06 409 LEU A O 1
ATOM 3352 N N . TYR A 1 410 ? 16.690 0.701 -11.879 1.00 73.94 410 TYR A N 1
ATOM 3353 C CA . TYR A 1 410 ? 16.547 0.614 -10.427 1.00 73.94 410 TYR A CA 1
ATOM 3354 C C . TYR A 1 410 ? 16.193 1.965 -9.791 1.00 73.94 410 TYR A C 1
ATOM 3356 O O . TYR A 1 410 ? 15.341 2.031 -8.906 1.00 73.94 410 TYR A O 1
ATOM 3364 N N . ALA A 1 411 ? 16.849 3.045 -10.215 1.00 68.44 411 ALA A N 1
ATOM 3365 C CA . ALA A 1 411 ? 16.591 4.383 -9.699 1.00 68.44 411 ALA A CA 1
ATOM 3366 C C . ALA A 1 411 ? 15.206 4.899 -10.121 1.00 68.44 411 ALA A C 1
ATOM 3368 O O . ALA A 1 411 ? 14.540 5.572 -9.335 1.00 68.44 411 ALA A O 1
ATOM 3369 N N . GLU A 1 412 ? 14.757 4.536 -11.323 1.00 76.69 412 GLU A N 1
ATOM 3370 C CA . GLU A 1 412 ? 13.397 4.757 -11.804 1.00 76.69 412 GLU A CA 1
ATOM 3371 C C . GLU A 1 412 ? 12.368 4.018 -10.936 1.00 76.69 412 GLU A C 1
ATOM 3373 O O . GLU A 1 412 ? 11.444 4.646 -10.427 1.00 76.69 412 GLU A O 1
ATOM 3378 N N . ASP A 1 413 ? 12.559 2.716 -10.705 1.00 70.38 413 ASP A N 1
ATOM 3379 C CA . ASP A 1 413 ? 11.648 1.871 -9.914 1.00 70.38 413 ASP A CA 1
ATOM 3380 C C . ASP A 1 413 ? 11.556 2.308 -8.440 1.00 70.38 413 ASP A C 1
ATOM 3382 O O . ASP A 1 413 ? 10.488 2.307 -7.830 1.00 70.38 413 ASP A O 1
ATOM 3386 N N . ARG A 1 414 ? 12.676 2.760 -7.863 1.00 62.03 414 ARG A N 1
ATOM 3387 C CA . ARG A 1 414 ? 12.749 3.266 -6.481 1.00 62.03 414 ARG A CA 1
ATOM 3388 C C . ARG A 1 414 ? 12.291 4.719 -6.328 1.00 62.03 414 ARG A C 1
ATOM 3390 O O . ARG A 1 414 ? 12.418 5.259 -5.231 1.00 62.03 414 ARG A O 1
ATOM 3397 N N . ASN A 1 415 ? 11.795 5.358 -7.392 1.00 56.09 415 ASN A N 1
ATOM 3398 C CA . ASN A 1 415 ? 11.439 6.783 -7.425 1.00 56.09 415 ASN A CA 1
ATOM 3399 C C . ASN A 1 415 ? 12.585 7.711 -6.962 1.00 56.09 415 ASN A C 1
ATOM 3401 O O . ASN A 1 415 ? 12.347 8.778 -6.398 1.00 56.09 415 ASN A O 1
ATOM 3405 N N . LEU A 1 416 ? 13.840 7.304 -7.188 1.00 58.31 416 LEU A N 1
ATOM 3406 C CA . LEU A 1 416 ? 15.030 8.127 -6.935 1.00 58.31 416 LEU A CA 1
ATOM 3407 C C . LEU A 1 416 ? 15.269 9.139 -8.062 1.00 58.31 416 LEU A C 1
ATOM 3409 O O . LEU A 1 416 ? 16.033 10.088 -7.891 1.00 58.31 416 LEU A O 1
ATOM 3413 N N . LEU A 1 417 ? 14.620 8.928 -9.209 1.00 66.94 417 LEU A N 1
ATOM 3414 C CA . LEU A 1 417 ? 14.574 9.852 -10.336 1.00 66.94 417 LEU A CA 1
ATOM 3415 C C . LEU A 1 417 ? 13.147 10.394 -10.515 1.00 66.94 417 LEU A C 1
ATOM 3417 O O . LEU A 1 417 ? 12.200 9.746 -10.064 1.00 66.94 417 LEU A O 1
ATOM 3421 N N . PRO A 1 418 ? 12.954 11.549 -11.185 1.00 54.78 418 PRO A N 1
ATOM 3422 C CA . PRO A 1 418 ? 11.641 12.171 -11.383 1.00 54.78 418 PRO A CA 1
ATOM 3423 C C . PRO A 1 418 ? 10.738 11.397 -12.370 1.00 54.78 418 PRO A C 1
ATOM 3425 O O . PRO A 1 418 ? 10.235 11.942 -13.344 1.00 54.78 418 PRO A O 1
ATOM 3428 N N . VAL A 1 419 ? 10.487 10.106 -12.148 1.00 54.88 419 VAL A N 1
ATOM 3429 C CA . VAL A 1 419 ? 9.676 9.239 -13.029 1.00 54.88 419 VAL A CA 1
ATOM 3430 C C . VAL A 1 419 ? 8.190 9.589 -13.055 1.00 54.88 419 VAL A C 1
ATOM 3432 O O . VAL A 1 419 ? 7.447 9.101 -13.909 1.00 54.88 419 VAL A O 1
ATOM 3435 N N . HIS A 1 420 ? 7.743 10.438 -12.132 1.00 47.50 420 HIS A N 1
ATOM 3436 C CA . HIS A 1 420 ? 6.408 11.039 -12.130 1.00 47.50 420 HIS A CA 1
ATOM 3437 C C . HIS A 1 420 ? 6.390 12.416 -12.813 1.00 47.50 420 HIS A C 1
ATOM 3439 O O . HIS A 1 420 ? 5.329 13.023 -12.989 1.00 47.50 420 HIS A O 1
ATOM 3445 N N . ASP A 1 421 ? 7.552 12.927 -13.221 1.00 51.03 421 ASP A N 1
ATOM 3446 C CA . ASP A 1 421 ? 7.645 14.093 -14.081 1.00 51.03 421 ASP A CA 1
ATOM 3447 C C . ASP A 1 421 ? 7.396 13.693 -15.535 1.00 51.03 421 ASP A C 1
ATOM 3449 O O . ASP A 1 421 ? 8.306 13.468 -16.331 1.00 51.03 421 ASP A O 1
ATOM 3453 N N . VAL A 1 422 ? 6.109 13.537 -15.844 1.00 45.72 422 VAL A N 1
ATOM 3454 C CA . VAL A 1 422 ? 5.617 13.045 -17.135 1.00 45.72 422 VAL A CA 1
ATOM 3455 C C . VAL A 1 422 ? 5.995 13.944 -18.305 1.00 45.72 422 VAL A C 1
ATOM 3457 O O . VAL A 1 422 ? 6.092 13.477 -19.435 1.00 45.72 422 VAL A O 1
ATOM 3460 N N . LEU A 1 423 ? 6.243 15.207 -17.996 1.00 41.84 423 LEU A N 1
ATOM 3461 C CA . LEU A 1 423 ? 6.601 16.257 -18.926 1.00 41.84 423 LEU A CA 1
ATOM 3462 C C . LEU A 1 423 ? 8.119 16.480 -19.024 1.00 41.84 423 LEU A C 1
ATOM 3464 O O . LEU A 1 423 ? 8.568 17.206 -19.905 1.00 41.84 423 LEU A O 1
ATOM 3468 N N . GLY A 1 424 ? 8.897 15.816 -18.168 1.00 51.28 424 GLY A N 1
ATOM 3469 C CA . GLY A 1 424 ? 10.348 15.906 -18.132 1.00 51.28 424 GLY A CA 1
ATOM 3470 C C . GLY A 1 424 ? 11.028 14.551 -18.182 1.00 51.28 424 GLY A C 1
ATOM 3471 O O . GLY A 1 424 ? 10.994 13.867 -19.205 1.00 51.28 424 GLY A O 1
ATOM 3472 N N . TYR A 1 425 ? 11.669 14.147 -17.082 1.00 57.84 425 TYR A N 1
ATOM 3473 C CA . TYR A 1 425 ? 12.508 12.943 -17.059 1.00 57.84 425 TYR A CA 1
ATOM 3474 C C . TYR A 1 425 ? 11.772 11.678 -17.529 1.00 57.84 425 TYR A C 1
ATOM 3476 O O . TYR A 1 425 ? 12.367 10.845 -18.207 1.00 57.84 425 TYR A O 1
ATOM 3484 N N . ARG A 1 426 ? 10.471 11.534 -17.237 1.00 59.31 426 ARG A N 1
ATOM 3485 C CA . ARG A 1 426 ? 9.703 10.350 -17.652 1.00 59.31 426 ARG A CA 1
ATOM 3486 C C . ARG A 1 426 ? 9.620 10.196 -19.172 1.00 59.31 426 ARG A C 1
ATOM 3488 O O . ARG A 1 426 ? 9.593 9.066 -19.637 1.00 59.31 426 ARG A O 1
ATOM 3495 N N . ALA A 1 427 ? 9.578 11.286 -19.940 1.00 56.75 427 ALA A N 1
ATOM 3496 C CA . ALA A 1 427 ? 9.557 11.211 -21.404 1.00 56.75 427 ALA A CA 1
ATOM 3497 C C . ALA A 1 427 ? 10.860 10.617 -21.971 1.00 56.75 427 ALA A C 1
ATOM 3499 O O . ALA A 1 427 ? 10.860 10.021 -23.041 1.00 56.75 427 ALA A O 1
ATOM 3500 N N . LEU A 1 428 ? 11.959 10.748 -21.224 1.00 66.88 428 LEU A N 1
ATOM 3501 C CA . LEU A 1 428 ? 13.289 10.246 -21.570 1.00 66.88 428 LEU A CA 1
ATOM 3502 C C . LEU A 1 428 ? 13.672 8.986 -20.778 1.00 66.88 428 LEU A C 1
ATOM 3504 O O . LEU A 1 428 ? 14.805 8.515 -20.884 1.00 66.88 428 LEU A O 1
ATOM 3508 N N . SER A 1 429 ? 12.767 8.462 -19.948 1.00 75.81 429 SER A N 1
ATOM 3509 C CA . SER A 1 429 ? 13.090 7.365 -19.044 1.00 75.81 429 SER A CA 1
ATOM 3510 C C . SER A 1 429 ? 13.248 6.053 -19.803 1.00 75.81 429 SER A C 1
ATOM 3512 O O . SER A 1 429 ? 12.588 5.808 -20.819 1.00 75.81 429 SER A O 1
ATOM 3514 N N . LEU A 1 430 ? 14.094 5.162 -19.287 1.00 83.69 430 LEU A N 1
ATOM 3515 C CA . LEU A 1 430 ? 14.256 3.827 -19.858 1.00 83.69 430 LEU A CA 1
ATOM 3516 C C . LEU A 1 430 ? 12.939 3.052 -19.817 1.00 83.69 430 LEU A C 1
ATOM 3518 O O . LEU A 1 430 ? 12.629 2.308 -20.747 1.00 83.69 430 LEU A O 1
ATOM 3522 N N . THR A 1 431 ? 12.127 3.259 -18.778 1.00 76.31 431 THR A N 1
ATOM 3523 C CA . THR A 1 431 ? 10.789 2.668 -18.680 1.00 76.31 431 THR A CA 1
ATOM 3524 C C . THR A 1 431 ? 9.877 3.094 -19.834 1.00 76.31 431 THR A C 1
ATOM 3526 O O . THR A 1 431 ? 9.142 2.255 -20.366 1.00 76.31 431 THR A O 1
ATOM 3529 N N . GLN A 1 432 ? 9.914 4.371 -20.224 1.00 73.00 432 GLN A N 1
ATOM 3530 C CA . GLN A 1 432 ? 9.108 4.902 -21.323 1.00 73.00 432 GLN A CA 1
ATOM 3531 C C . GLN A 1 432 ? 9.639 4.427 -22.681 1.00 73.00 432 GLN A C 1
ATOM 3533 O O . GLN A 1 432 ? 8.864 3.889 -23.470 1.00 73.00 432 GLN A O 1
ATOM 3538 N N . LEU A 1 433 ? 10.954 4.493 -22.908 1.00 80.62 433 LEU A N 1
ATOM 3539 C CA . LEU A 1 433 ? 11.593 3.973 -24.124 1.00 80.62 433 LEU A CA 1
ATOM 3540 C C . LEU A 1 433 ? 11.284 2.486 -24.344 1.00 80.62 433 LEU A C 1
ATOM 3542 O O . LEU A 1 433 ? 10.883 2.081 -25.434 1.00 80.62 433 LEU A O 1
ATOM 3546 N N . ARG A 1 434 ? 11.393 1.663 -23.292 1.00 80.12 434 ARG A N 1
ATOM 3547 C CA . ARG A 1 434 ? 11.030 0.237 -23.337 1.00 80.12 434 ARG A CA 1
ATOM 3548 C C . ARG A 1 434 ? 9.590 0.040 -23.808 1.00 80.12 434 ARG A C 1
ATOM 3550 O O . ARG A 1 434 ? 9.314 -0.863 -24.594 1.00 80.12 434 ARG A O 1
ATOM 3557 N N . ARG A 1 435 ? 8.664 0.860 -23.305 1.00 70.62 435 ARG A N 1
ATOM 3558 C CA . ARG A 1 435 ? 7.248 0.780 -23.669 1.00 70.62 435 ARG A CA 1
ATOM 3559 C C . ARG A 1 435 ? 7.024 1.150 -25.133 1.00 70.62 435 ARG A C 1
ATOM 3561 O O . ARG A 1 435 ? 6.294 0.444 -25.817 1.00 70.62 435 ARG A O 1
ATOM 3568 N N . GLU A 1 436 ? 7.664 2.209 -25.614 1.00 70.25 436 GLU A N 1
ATOM 3569 C CA . GLU A 1 436 ? 7.559 2.644 -27.012 1.00 70.25 436 GLU A CA 1
ATOM 3570 C C . GLU A 1 436 ? 8.079 1.590 -27.990 1.00 70.25 436 GLU A C 1
ATOM 3572 O O . GLU A 1 436 ? 7.454 1.345 -29.024 1.00 70.25 436 GLU A O 1
ATOM 3577 N N . VAL A 1 437 ? 9.188 0.929 -27.647 1.00 74.81 437 VAL A N 1
ATOM 3578 C CA . VAL A 1 437 ? 9.727 -0.191 -28.429 1.00 74.81 437 VAL A CA 1
ATOM 3579 C C . VAL A 1 437 ? 8.738 -1.358 -28.453 1.00 74.81 437 VAL A C 1
ATOM 3581 O O . VAL A 1 437 ? 8.410 -1.838 -29.536 1.00 74.81 437 VAL A O 1
ATOM 3584 N N . ALA A 1 438 ? 8.204 -1.769 -27.297 1.00 67.12 438 ALA A N 1
ATOM 3585 C CA . ALA A 1 438 ? 7.228 -2.859 -27.212 1.00 67.12 438 ALA A CA 1
ATOM 3586 C C . ALA A 1 438 ? 5.961 -2.570 -28.039 1.00 67.12 438 ALA A C 1
ATOM 3588 O O . ALA A 1 438 ? 5.548 -3.390 -28.854 1.00 67.12 438 ALA A O 1
ATOM 3589 N N . GLU A 1 439 ? 5.396 -1.366 -27.912 1.00 65.00 439 GLU A N 1
ATOM 3590 C CA . GLU A 1 439 ? 4.238 -0.939 -28.707 1.00 65.00 439 GLU A CA 1
ATOM 3591 C C . GLU A 1 439 ? 4.554 -0.870 -30.209 1.00 65.00 439 GLU A C 1
ATOM 3593 O O . GLU A 1 439 ? 3.680 -1.110 -31.045 1.00 65.00 439 GLU A O 1
ATOM 3598 N N . GLY A 1 440 ? 5.788 -0.514 -30.572 1.00 68.69 440 GLY A N 1
ATOM 3599 C CA . GLY A 1 440 ? 6.261 -0.555 -31.949 1.00 68.69 440 GLY A CA 1
ATOM 3600 C C . GLY A 1 440 ? 6.304 -1.981 -32.495 1.00 68.69 440 GLY A C 1
ATOM 3601 O O . GLY A 1 440 ? 5.800 -2.214 -33.593 1.00 68.69 440 GLY A O 1
ATOM 3602 N N . MET A 1 441 ? 6.848 -2.926 -31.725 1.00 68.81 441 MET A N 1
ATOM 3603 C CA . MET A 1 441 ? 6.921 -4.344 -32.093 1.00 68.81 441 MET A CA 1
ATOM 3604 C C . MET A 1 441 ? 5.530 -4.967 -32.253 1.00 68.81 441 MET A C 1
ATOM 3606 O O . MET A 1 441 ? 5.280 -5.630 -33.257 1.00 68.81 441 MET A O 1
ATOM 3610 N N . ASP A 1 442 ? 4.592 -4.668 -31.348 1.00 68.50 442 ASP A N 1
ATOM 3611 C CA . ASP A 1 442 ? 3.192 -5.116 -31.445 1.00 68.50 442 ASP A CA 1
ATOM 3612 C C . ASP A 1 442 ? 2.494 -4.602 -32.718 1.00 68.50 442 ASP A C 1
ATOM 3614 O O . ASP A 1 442 ? 1.592 -5.242 -33.258 1.00 68.50 442 ASP A O 1
ATOM 3618 N N . LYS A 1 443 ? 2.924 -3.440 -33.224 1.00 71.56 443 LYS A N 1
ATOM 3619 C CA . LYS A 1 443 ? 2.451 -2.836 -34.482 1.00 71.56 443 LYS A CA 1
ATOM 3620 C C . LYS A 1 443 ? 3.251 -3.302 -35.706 1.00 71.56 443 LYS A C 1
ATOM 3622 O O . LYS A 1 443 ? 3.081 -2.741 -36.787 1.00 71.56 443 LYS A O 1
ATOM 3627 N N . GLY A 1 444 ? 4.123 -4.297 -35.548 1.00 75.06 444 GLY A N 1
ATOM 3628 C CA . GLY A 1 444 ? 4.930 -4.875 -36.619 1.00 75.06 444 GLY A CA 1
ATOM 3629 C C . GLY A 1 444 ? 6.172 -4.067 -37.003 1.00 75.06 444 GLY A C 1
ATOM 3630 O O . GLY A 1 444 ? 6.740 -4.321 -38.063 1.00 75.06 444 GLY A O 1
ATOM 3631 N N . ARG A 1 445 ? 6.615 -3.093 -36.190 1.00 70.75 445 ARG A N 1
ATOM 3632 C CA . ARG A 1 445 ? 7.930 -2.466 -36.403 1.00 70.75 445 ARG A CA 1
ATOM 3633 C C . ARG A 1 445 ? 9.030 -3.431 -35.994 1.00 70.75 445 ARG A C 1
ATOM 3635 O O . ARG A 1 445 ? 9.053 -3.924 -34.869 1.00 70.75 445 ARG A O 1
ATOM 3642 N N . VAL A 1 446 ? 9.976 -3.622 -36.898 1.00 67.12 446 VAL A N 1
ATOM 3643 C CA . VAL A 1 446 ? 11.200 -4.374 -36.645 1.00 67.12 446 VAL A CA 1
ATOM 3644 C C . VAL A 1 446 ? 12.277 -3.383 -36.213 1.00 67.12 446 VAL A C 1
ATOM 3646 O O . VAL A 1 446 ? 12.536 -2.404 -36.907 1.00 67.12 446 VAL A O 1
ATOM 3649 N N . TYR A 1 447 ? 12.858 -3.610 -35.035 1.00 63.47 447 TYR A N 1
ATOM 3650 C CA . TYR A 1 447 ? 13.941 -2.788 -34.474 1.00 63.47 447 TYR A CA 1
ATOM 3651 C C . TYR A 1 447 ? 15.317 -3.452 -34.606 1.00 63.47 447 TYR A C 1
ATOM 3653 O O . TYR A 1 447 ? 16.329 -2.842 -34.274 1.00 63.47 447 TYR A O 1
ATOM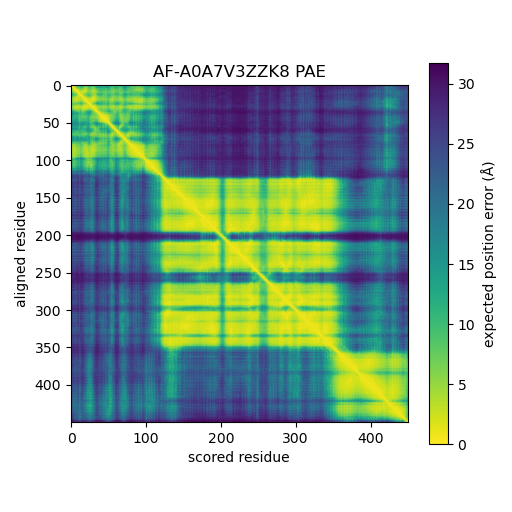 3661 N N . ILE A 1 448 ? 15.350 -4.691 -35.100 1.00 57.94 448 ILE A N 1
ATOM 3662 C CA . ILE A 1 448 ? 16.566 -5.439 -35.402 1.00 57.94 448 ILE A CA 1
ATOM 3663 C C . ILE A 1 448 ? 16.539 -5.729 -36.899 1.00 57.94 448 ILE A C 1
ATOM 3665 O O . ILE A 1 448 ? 16.088 -6.783 -37.319 1.00 57.94 448 ILE A O 1
ATOM 3669 N N . GLU A 1 449 ? 16.918 -4.736 -37.692 1.00 43.12 449 GLU A N 1
ATOM 3670 C CA . GLU A 1 449 ? 17.427 -4.909 -39.054 1.00 43.12 449 GLU A CA 1
ATOM 3671 C C . GLU A 1 449 ? 18.028 -3.566 -39.477 1.00 43.12 449 GLU A C 1
ATOM 3673 O O . GLU A 1 449 ? 17.330 -2.580 -39.721 1.00 43.12 449 GLU A O 1
ATOM 3678 N N . GLY A 1 450 ? 19.355 -3.534 -39.442 1.00 39.19 450 GLY A N 1
ATOM 3679 C CA . GLY A 1 450 ? 20.220 -2.394 -39.705 1.00 39.19 450 GLY A CA 1
ATOM 3680 C C . GLY A 1 450 ? 21.648 -2.867 -39.588 1.00 39.19 450 GLY A C 1
ATOM 3681 O O . GLY A 1 450 ? 22.124 -2.944 -38.424 1.00 39.19 450 GLY A O 1
#

Foldseek 3Di:
DDPLFDWDFDDLDPATWTWGDDDPQLETEIEGEDCDDDDLVVSLVSCVLVLDQYFYWYDHPLFWTKTFGDFPQRWTDTDTNVVVVVLSVVLSVVVVVVDRLLVSLVVNVVVVVVVCVVVVGGDDDLWDFLPLFAPCCVPPVVCVDPLVPDACVVLLVVLLVLCVVCVVVQVVDFFVRCCVSFVVVNLVSLQWDKDADDQPDDPPDADDARIFTANDDVLQVVLVPDPDPLSNNVRTLEGEHEGGAPPDQADQDDDPSRPDPGDDRPLVSRLVNCQVNVHQWYWYYNSQKIWIFGNPDPCGSRGIMMGRSNSCSVPVVSVSVVSCCSHSQQRDQDPVGHVSVVRSVVRVVVVVVCVVVCVCCCPVPVLVVQLVVQVCCCCVVVVHDDDPVSSVVSNVVSVVVSVVLVVQVVCLVSVVDPCSSSSPVVCVGPVSVVVVVVSCVVVVDDPPDD

pLDDT: mean 75.85, std 17.72, range [34.66, 98.44]

Nearest PDB structures (foldseek):
  6jis-assembly1_A-2  TM=4.905E-01  e=2.465E+00  Staphylococcus aureus
  6jiw-assembly1_A-2  TM=4.952E-01  e=2.465E+00  Staphylococcus aureus
  5npo-assembly1_B  TM=3.481E-01  e=4.231E+00  Escherichia coli
  8p26-assembly3_F  TM=3.482E-01  e=9.017E+00  Arabidopsis thaliana

Secondary structure (DSSP, 8-state):
--TT--PEEEEETTEEEEEEEEETTTEEEEEEE-SS---HHHHHHHHHHHT--EEEEEESSSSEEEEE--STT--EEEEEHHHHHHHHHHHHHHHHTT--HHHHHHHHHHHHHHHHHHHT-----S-EESSSS-HHHHHTGGGGSGGGGS--HHHHHHHHHHHHHHHHHHTT--HHHHIIIIIHHHHHHTT-EEEEPP----TTS----SEEEESSHHHHHHHHT-SSHHHHHTT--EEEEE-STT--SS-----TT---SSPPPHHHHHHHHHHHH--SEEEEE-SSEEEEEETT-TTTTT-EEEEEHHHHHH-HHHHHHHHHHHSGGGTS--BTB-HHHHHHHHHHHHHHHHHHHHHHIIIIIIHHHHHHHHHHIIIIIS-----HHHHHHHHHHHHHHHHHHHHHHHHHHTT-S-TT-TTTGGGG-HHHHHHHHHHHHHTT--SS--

Sequence (450 aa):
MPDCLTPMPARFGEVPGELLLDFGGLFRVYRVGYKATPPVEPVAAHLAKAGVAALVLFTKDQKDFQLLYQDQERRLARADAQGVENLLGRLCELQRQGKDPLEAAQWVKDILQAQAEQEGLFRKRPYRNQGLFSEHYLEVRLRETPEWSEDPEPVRRELLELYRSKRAILENANESQTEEEFIQPVLKALGFAYWVQDAQKASGSLQRPDYVLYPDEDTKAKAVVQKEEAKRLAPALALAEAKYFGRDLDVKKRDARDLAPNPVTPSFQLSGYLQSTGLEWGILTNGREWRLYWGRAVDRQNRYFAVDLVQALEDPEAFRFFWLFFRREAFLEGPQGSFLRRVLEASEQYGLRVGERLKEVVFEEVFPLLAEGFLRYHTEVRQEAVDEAVLRETYRATMVLLYRLLFLLYAEDRNLLPVHDVLGYRALSLTQLRREVAEGMDKGRVYIEG

Solvent-accessible surface area (backbone atoms only — not comparable to full-atom values): 24920 Å² total; per-residue (Å²): 125,55,91,82,53,64,72,39,89,35,67,58,82,92,44,72,29,29,38,47,46,73,45,88,84,62,41,40,34,36,42,39,75,38,97,57,89,74,64,65,64,66,52,52,52,49,37,66,71,66,70,54,62,37,46,38,40,36,29,69,78,77,51,56,35,38,39,42,42,58,54,101,62,62,37,50,46,74,40,47,43,69,58,51,40,55,52,53,42,52,52,49,51,47,62,74,66,66,58,56,54,49,60,54,32,50,51,50,49,54,50,53,48,57,50,35,68,76,68,70,38,68,69,74,74,53,56,49,72,45,70,52,56,36,67,65,39,68,73,50,54,44,70,73,37,75,74,59,74,56,83,57,60,71,57,41,52,55,54,39,50,51,45,69,73,38,55,85,55,34,75,77,31,50,44,69,53,26,35,67,76,43,41,51,56,49,43,45,70,30,51,37,26,71,46,78,51,77,81,87,81,53,96,88,54,81,88,76,58,45,28,43,30,18,77,33,63,68,60,40,60,63,19,71,74,43,89,48,65,67,63,36,50,66,72,41,55,30,41,31,39,75,44,24,45,71,53,70,67,87,55,62,69,82,50,98,81,53,87,60,96,74,64,71,42,59,43,55,54,54,44,51,48,22,62,75,69,66,44,56,33,36,37,44,31,13,70,36,43,42,32,41,33,44,45,79,51,92,58,41,67,69,23,26,40,30,27,47,46,68,62,14,54,78,31,74,71,22,31,42,58,45,49,59,70,64,22,44,72,19,56,44,77,48,102,76,48,16,52,55,52,43,51,37,51,54,23,50,53,48,52,49,54,53,52,56,52,44,53,51,45,42,63,74,51,50,43,54,56,50,30,48,56,47,50,46,45,37,44,74,73,67,64,44,77,92,43,75,66,51,50,52,50,32,51,52,53,34,50,55,51,51,52,51,51,52,51,49,54,50,31,44,76,68,60,74,40,59,58,83,35,54,47,41,56,24,69,73,27,69,74,43,51,53,48,51,50,52,56,35,43,78,72,69,49,77,90,85,82,132

Mean predicted aligned error: 16.4 Å

Organism: NCBI:txid1214928